Protein AF-A0A4U1GF73-F1 (afdb_monomer_lite)

Foldseek 3Di:
DVVVVVVVVVVVVVVVVVVPPPPCPPVPPCPVPPDLVVQQQEPVSLVVLLVVLVPCLQVLPPLLDLPSLRNCLCQFLFFHFLDCDCLGPSNCNFVVNDDAPSDCPLVCLVVVLVVSLLSLLSSLVRNVVHPDDPLVSLASNLLSLLSNLSSLVVQCLFFFFAFDPDSDNDDPPDDDFTFGAFNVVSLVVSLVSLVVSLVSFAQADDDPCHQGAGSLNSLLVNLVSLLLLLFPFAAQHDDPDPVLSRRRHDNHHDLCSLVSSLVSLVVSVVVVQADQFFDWDDPDDPDPTSFQVRLLCQFQDADDRWFNHWAWDDFACSSVQCWPWVQLVHPVSDGFTFVSLLQLWDFLLQARLVVQDDDPVRPQGADLQCRPGRTQLLSLSFKQAFQRWAAGAVVLGTGTDHQADPDDTAHADASVVSRHHPQRITTNRSHDSNHGNVDGTGTTGIQGPGTSLVSLLSNLLSCLSVVNLQVSQVSVLSVLSNSNRDHDPVRRSNDDNDDGSVSSNVVSLSSCCSSCSSSSCRVSSCLSNVVQVVQAQDFGWHWHWHDDPNGIGTDIDGRDRTRDDPQSSHDWDRPVSCVVRVSYDTNPPD

Sequence (590 aa):
MAKRLFLTGLLIVIIAAVSCTKNNFLDTKTNASINSQVTFADSANTMDYLAGLYVDLAYNFQVENPHNLYDYSKLADEGEGRYPALGNFDKVFTAGTFADGYFNHMADQWALFYKLIRYSNIFLENVDKSPLSAPKKIRLKAEARFIRTLHYFHLLRAFGGIPIVGDKVFLSTDKGTLTRNTYEECVNYIVAELDAIAPDLPLDYVGLDYGRITRGACLGLKSRMLLYAASPLYNGAEASNPELQKLLGYPTADPNRWEKARLAAKAVMDMGIYSLYTDNTVKWSGSTSGLGYGFYKVFLTRKNPEFILAKVIAPGKQIERGIIPKSRGGANFYCYPSQELVDMFPTINGKPITEDLKSGSNPTGFDAGNPYVNRDPRLSATVIYNGGLYFINTTKALAPVNTYVGAPQDGIVAISSNTATITGYYIRKMADDNAAITGGNNVDRSIPLIRYAEILLNYAEATNEMGNATEAVNTLKQLRSRAGITAGPDGMYGLPATPSKEEARALIQNERAIELAFEQHRIWDIRRWKIGALLDGKFLHGMQISKTGNNYTYMKINVRTRYFKDLYYYFPIPKDEVTLNSALLQNPGY

InterPro domains:
  IPR011990 Tetratricopeptide-like helical domain superfamily [SSF48452] (19-590)
  IPR012944 RagB/SusD domain [PF07980] (327-590)
  IPR033985 SusD-like, N-terminal [PF14322] (25-227)

Organism: NCBI:txid2530454

pLDDT: mean 89.42, std 13.66, range [33.41, 98.94]

Secondary structure (DSSP, 8-state):
-HHHHHHHHHHHHHHHHHTT--TTSSS--------HHHHHHSHHHHHHHHHHHHTTTTTT--TT-TT----SGGGTTSEEES---TTSHHHHHHTT---TTS-THHHHHHHHHHHHHHHHHHHHHHGGGSSS-HHHHHHHHHHHHHHHHHHHHHHHHHHSS----TT----TT---PPPPPPHHHHHHHHHHHHHHHTTTS-S---GGGTTS--HHHHHHHHHHHHHHHHSTTTBT---SSHHHHHHHSBSS--THHHHHHHHHHHHHHTT---------S-SSTT-S--TTHHHHHGGG-SS-TTEEEEEEEEEE-HHHHHHS-GGGT----SEEEPHHHHHHS-BTTS--TTTSB--SS-TTSB-TTSTTSSB-HHHHHHEE-TT-EEEETTTTEEEE---STT-TTT----TTT-SS-SSS-EE-TT--TT-BTTBS--EEEEEEEEEHHHHHHHHHHHHHHTT-HHHHHHHHHHHHHHTTPPP-TTSSTT--SS--HHHHHHHHHHHHHHHTTTTT-HHHHHHHTT-GGGTTTEEEEEEEEEEETTEEEEEEEEEEEE---GGGGSPPPPHHHHHH-TTSPPPTT-

Structure (mmCIF, N/CA/C/O backbone):
data_AF-A0A4U1GF73-F1
#
_entry.id   AF-A0A4U1GF73-F1
#
loop_
_atom_site.group_PDB
_atom_site.id
_atom_site.type_symbol
_atom_site.label_atom_id
_atom_site.label_alt_id
_atom_site.label_comp_id
_atom_site.label_asym_id
_atom_site.label_entity_id
_atom_site.label_seq_id
_atom_site.pdbx_PDB_ins_code
_atom_site.Cartn_x
_atom_site.Cartn_y
_atom_site.Cartn_z
_atom_site.occupancy
_atom_site.B_iso_or_equiv
_atom_site.auth_seq_id
_atom_site.auth_comp_id
_atom_site.auth_asym_id
_atom_site.auth_atom_id
_atom_site.pdbx_PDB_model_num
ATOM 1 N N . MET A 1 1 ? -77.976 34.946 -25.004 1.00 51.16 1 MET A N 1
ATOM 2 C CA . MET A 1 1 ? -76.684 34.226 -24.876 1.00 51.16 1 MET A CA 1
ATOM 3 C C . MET A 1 1 ? -75.737 34.839 -23.842 1.00 51.16 1 MET A C 1
ATOM 5 O O . MET A 1 1 ? -75.191 34.084 -23.050 1.00 51.16 1 MET A O 1
ATOM 9 N N . ALA A 1 2 ? -75.596 36.170 -23.763 1.00 47.75 2 ALA A N 1
ATOM 10 C CA . ALA A 1 2 ? -74.634 36.835 -22.869 1.00 47.75 2 ALA A CA 1
ATOM 11 C C . ALA A 1 2 ? -74.798 36.536 -21.356 1.00 47.75 2 ALA A C 1
ATOM 13 O O . ALA A 1 2 ? -73.807 36.292 -20.679 1.00 47.75 2 ALA A O 1
ATOM 14 N N . LYS A 1 3 ? -76.030 36.445 -20.822 1.00 44.25 3 LYS A N 1
ATOM 15 C CA . LYS A 1 3 ? -76.258 36.106 -19.396 1.00 44.25 3 LYS A CA 1
ATOM 16 C C . LYS A 1 3 ? -75.872 34.665 -19.022 1.00 44.25 3 LYS A C 1
ATOM 18 O O . LYS A 1 3 ? -75.455 34.434 -17.894 1.00 44.25 3 LYS A O 1
ATOM 23 N N . ARG A 1 4 ? -75.969 33.703 -19.953 1.00 46.12 4 ARG A N 1
ATOM 24 C CA . ARG A 1 4 ? -75.528 32.316 -19.701 1.00 46.12 4 ARG A CA 1
ATOM 25 C C . ARG A 1 4 ? -74.003 32.205 -19.753 1.00 46.12 4 ARG A C 1
ATOM 27 O O . ARG A 1 4 ? -73.433 31.570 -18.878 1.00 46.12 4 ARG A O 1
ATOM 34 N N . LEU A 1 5 ? -73.337 32.900 -20.678 1.00 48.75 5 LEU A N 1
ATOM 35 C CA . LEU A 1 5 ? -71.868 32.967 -20.727 1.00 48.75 5 LEU A CA 1
ATOM 36 C C . LEU A 1 5 ? -71.261 33.628 -19.479 1.00 48.75 5 LEU A C 1
ATOM 38 O O . LEU A 1 5 ? -70.257 33.138 -18.974 1.00 48.75 5 LEU A O 1
ATOM 42 N N . PHE A 1 6 ? -71.908 34.657 -18.922 1.00 51.00 6 PHE A N 1
ATOM 43 C CA . PHE A 1 6 ? -71.435 35.312 -17.697 1.00 51.00 6 PHE A CA 1
ATOM 44 C C . PHE A 1 6 ? -71.564 34.412 -16.456 1.00 51.00 6 PHE A C 1
ATOM 46 O O . PHE A 1 6 ? -70.631 34.331 -15.665 1.00 51.00 6 PHE A O 1
ATOM 53 N N . LEU A 1 7 ? -72.670 33.664 -16.316 1.00 50.59 7 LEU A N 1
ATOM 54 C CA . LEU A 1 7 ? -72.817 32.684 -15.229 1.00 50.59 7 LEU A CA 1
ATOM 55 C C . LEU A 1 7 ? -71.872 31.484 -15.381 1.00 50.59 7 LEU A C 1
ATOM 57 O O . LEU A 1 7 ? -71.367 30.989 -14.380 1.00 50.59 7 LEU A O 1
ATOM 61 N N . THR A 1 8 ? -71.595 31.040 -16.612 1.00 54.53 8 THR A N 1
ATOM 62 C CA . THR A 1 8 ? -70.648 29.932 -16.845 1.00 54.53 8 THR A CA 1
ATOM 63 C C . THR A 1 8 ? -69.204 30.379 -16.579 1.00 54.53 8 THR A C 1
ATOM 65 O O . THR A 1 8 ? -68.434 29.632 -15.985 1.00 54.53 8 THR A O 1
ATOM 68 N N . GLY A 1 9 ? -68.852 31.624 -16.928 1.00 52.91 9 GLY A N 1
ATOM 69 C CA . GLY A 1 9 ? -67.552 32.220 -16.606 1.00 52.91 9 GLY A CA 1
ATOM 70 C C . GLY A 1 9 ? -67.345 32.443 -15.105 1.00 52.91 9 GLY A C 1
ATOM 71 O O . GLY A 1 9 ? -66.276 32.134 -14.586 1.00 52.91 9 GLY A O 1
ATOM 72 N N . LEU A 1 10 ? -68.378 32.892 -14.381 1.00 53.62 10 LEU A N 1
ATOM 73 C CA . LEU A 1 10 ? -68.306 33.079 -12.927 1.00 53.62 10 LEU A CA 1
ATOM 74 C C . LEU A 1 10 ? -68.186 31.736 -12.181 1.00 53.62 10 LEU A C 1
ATOM 76 O O . LEU A 1 10 ? -67.447 31.642 -11.205 1.00 53.62 10 LEU A O 1
ATOM 80 N N . LEU A 1 11 ? -68.848 30.679 -12.671 1.00 54.28 11 LEU A N 1
ATOM 81 C CA . LEU A 1 11 ? -68.745 29.333 -12.096 1.00 54.28 11 LEU A CA 1
ATOM 82 C C . LEU A 1 11 ? -67.348 28.720 -12.309 1.00 54.28 11 LEU A C 1
ATOM 84 O O . LEU A 1 11 ? -66.828 28.066 -11.410 1.00 54.28 11 LEU A O 1
ATOM 88 N N . ILE A 1 12 ? -66.705 28.979 -13.454 1.00 56.41 12 ILE A N 1
ATOM 89 C CA . ILE A 1 12 ? -65.335 28.514 -13.740 1.00 56.41 12 ILE A CA 1
ATOM 90 C C . ILE A 1 12 ? -64.301 29.253 -12.872 1.00 56.41 12 ILE A C 1
ATOM 92 O O . ILE A 1 12 ? -63.366 28.626 -12.378 1.00 56.41 12 ILE A O 1
ATOM 96 N N . VAL A 1 13 ? -64.491 30.551 -12.606 1.00 55.31 13 VAL A N 1
ATOM 97 C CA . VAL A 1 13 ? -63.606 31.324 -11.711 1.00 55.31 13 VAL A CA 1
ATOM 98 C C . VAL A 1 13 ? -63.778 30.907 -10.243 1.00 55.31 13 VAL A C 1
ATOM 100 O O . VAL A 1 13 ? -62.793 30.830 -9.512 1.00 55.31 13 VAL A O 1
ATOM 103 N N . ILE A 1 14 ? -64.992 30.544 -9.813 1.00 55.12 14 ILE A N 1
ATOM 104 C CA . ILE A 1 14 ? -65.232 30.017 -8.459 1.00 55.12 14 ILE A CA 1
ATOM 105 C C . ILE A 1 14 ? -64.658 28.596 -8.305 1.00 55.12 14 ILE A C 1
ATOM 107 O O . ILE A 1 14 ? -64.056 28.297 -7.277 1.00 55.12 14 ILE A O 1
ATOM 111 N N . ILE A 1 15 ? -64.736 27.735 -9.328 1.00 52.75 15 ILE A N 1
ATOM 112 C CA . ILE A 1 15 ? -64.100 26.402 -9.298 1.00 52.75 15 ILE A CA 1
ATOM 113 C C . ILE A 1 15 ? -62.562 26.517 -9.300 1.00 52.75 15 ILE A C 1
ATOM 115 O O . ILE A 1 15 ? -61.893 25.752 -8.602 1.00 52.75 15 ILE A O 1
ATOM 119 N N . ALA A 1 16 ? -61.991 27.513 -9.988 1.00 50.06 16 ALA A N 1
ATOM 120 C CA . ALA A 1 16 ? -60.555 27.800 -9.930 1.00 50.06 16 ALA A CA 1
ATOM 121 C C . ALA A 1 16 ? -60.105 28.334 -8.553 1.00 50.06 16 ALA A C 1
ATOM 123 O O . ALA A 1 16 ? -59.013 27.998 -8.100 1.00 50.06 16 ALA A O 1
ATOM 124 N N . ALA A 1 17 ? -60.953 29.092 -7.848 1.00 45.09 17 ALA A N 1
ATOM 125 C CA . ALA A 1 17 ? -60.659 29.587 -6.500 1.00 45.09 17 ALA A CA 1
ATOM 126 C C . ALA A 1 17 ? -60.785 28.505 -5.403 1.00 45.09 17 ALA A C 1
ATOM 128 O O . ALA A 1 17 ? -60.080 28.569 -4.398 1.00 45.09 17 ALA A O 1
ATOM 129 N N . VAL A 1 18 ? -61.623 27.477 -5.597 1.00 46.59 18 VAL A N 1
ATOM 130 C CA . VAL A 1 18 ? -61.785 26.357 -4.641 1.00 46.59 18 VAL A CA 1
ATOM 131 C C . VAL A 1 18 ? -60.758 25.232 -4.872 1.00 46.59 18 VAL A C 1
ATOM 133 O O . VAL A 1 18 ? -60.496 24.438 -3.972 1.00 46.59 18 VAL A O 1
ATOM 136 N N . SER A 1 19 ? -60.073 25.195 -6.022 1.00 39.56 19 SER A N 1
ATOM 137 C CA . SER A 1 19 ? -58.926 24.291 -6.228 1.00 39.56 19 SER A CA 1
ATOM 138 C C . SER A 1 19 ? -57.662 24.713 -5.455 1.00 39.56 19 SER A C 1
ATOM 140 O O . SER A 1 19 ? -56.694 23.951 -5.414 1.00 39.56 19 SER A O 1
ATOM 142 N N . CYS A 1 20 ? -57.673 25.886 -4.816 1.00 37.31 20 CYS A N 1
ATOM 143 C CA . CYS A 1 20 ? -56.558 26.428 -4.036 1.00 37.31 20 CYS A CA 1
ATOM 144 C C . CYS A 1 20 ? -56.803 26.417 -2.516 1.00 37.31 20 CYS A C 1
ATOM 146 O O . CYS A 1 20 ? -56.163 27.172 -1.794 1.00 37.31 20 CYS A O 1
ATOM 148 N N . THR A 1 21 ? -57.689 25.552 -2.004 1.00 39.25 21 THR A N 1
ATOM 149 C CA . THR A 1 21 ? -57.837 25.317 -0.549 1.00 39.25 21 THR A CA 1
ATOM 150 C C . THR A 1 21 ? -57.368 23.934 -0.092 1.00 39.25 21 THR A C 1
ATOM 152 O O . THR A 1 21 ? -57.569 23.556 1.063 1.00 39.25 21 THR A O 1
ATOM 155 N N . LYS A 1 22 ? -56.629 23.191 -0.931 1.00 35.59 22 LYS A N 1
ATOM 156 C CA . LYS A 1 22 ? -55.743 22.139 -0.410 1.00 35.59 22 LYS A CA 1
ATOM 157 C C . LYS A 1 22 ? -54.510 22.795 0.209 1.00 35.59 22 LYS A C 1
ATOM 159 O O . LYS A 1 22 ? -53.462 22.876 -0.425 1.00 35.59 22 LYS A O 1
ATOM 164 N N . ASN A 1 23 ? -54.644 23.192 1.472 1.00 40.81 23 ASN A N 1
ATOM 165 C CA . ASN A 1 23 ? -53.576 23.705 2.336 1.00 40.81 23 ASN A CA 1
ATOM 166 C C . ASN A 1 23 ? -52.363 22.764 2.520 1.00 40.81 23 ASN A C 1
ATOM 168 O O . ASN A 1 23 ? -51.472 23.119 3.269 1.00 40.81 23 ASN A O 1
ATOM 172 N N . ASN A 1 24 ? -52.270 21.624 1.819 1.00 38.50 24 ASN A N 1
ATOM 173 C CA . ASN A 1 24 ? -51.165 20.666 1.953 1.00 38.50 24 ASN A CA 1
ATOM 174 C C . ASN A 1 24 ? -50.577 20.215 0.592 1.00 38.50 24 ASN A C 1
ATOM 176 O O . ASN A 1 24 ? -50.013 19.128 0.494 1.00 38.50 24 ASN A O 1
ATOM 180 N N . PHE A 1 25 ? -50.749 20.979 -0.501 1.00 45.69 25 PHE A N 1
ATOM 181 C CA . PHE A 1 25 ? -50.122 20.646 -1.802 1.00 45.69 25 PHE A CA 1
ATOM 182 C C . PHE A 1 25 ? -48.694 21.206 -1.941 1.00 45.69 25 PHE A C 1
ATOM 184 O O . PHE A 1 25 ? -47.879 20.649 -2.672 1.00 45.69 25 PHE A O 1
ATOM 191 N N . LEU A 1 26 ? -48.403 22.290 -1.212 1.00 35.69 26 LEU A N 1
ATOM 192 C CA . LEU A 1 26 ? -47.069 22.879 -1.037 1.00 35.69 26 LEU A CA 1
ATOM 193 C C . LEU A 1 26 ? -46.532 22.718 0.385 1.00 35.69 26 LEU A C 1
ATOM 195 O O . LEU A 1 26 ? -45.436 23.198 0.676 1.00 35.69 26 LEU A O 1
ATOM 199 N N . ASP A 1 27 ? -47.248 21.986 1.242 1.00 34.66 27 ASP A N 1
ATOM 200 C CA . ASP A 1 27 ? -46.522 21.247 2.255 1.00 34.66 27 ASP A CA 1
ATOM 201 C C . ASP A 1 27 ? -45.577 20.369 1.455 1.00 34.66 27 ASP A C 1
ATOM 203 O O . ASP A 1 27 ? -46.000 19.495 0.686 1.00 34.66 27 ASP A O 1
ATOM 207 N N . THR A 1 28 ? -44.277 20.611 1.615 1.00 33.41 28 THR A N 1
ATOM 208 C CA . THR A 1 28 ? -43.357 19.504 1.470 1.00 33.41 28 THR A CA 1
ATOM 209 C C . THR A 1 28 ? -44.052 18.374 2.215 1.00 33.41 28 THR A C 1
ATOM 211 O O . THR A 1 28 ? -44.379 18.508 3.397 1.00 33.41 28 THR A O 1
ATOM 214 N N . LYS A 1 29 ? -44.353 17.258 1.531 1.00 34.22 29 LYS A N 1
ATOM 215 C CA . LYS A 1 29 ? -44.304 16.001 2.262 1.00 34.22 29 LYS A CA 1
ATOM 216 C C . LYS A 1 29 ? -42.959 16.130 2.935 1.00 34.22 29 LYS A C 1
ATOM 218 O O . LYS A 1 29 ? -41.940 16.149 2.243 1.00 34.22 29 LYS A O 1
ATOM 223 N N . THR A 1 30 ? -42.966 16.424 4.229 1.00 36.53 30 THR A N 1
ATOM 224 C CA . THR A 1 30 ? -41.813 16.238 5.066 1.00 36.53 30 THR A CA 1
ATOM 225 C C . THR A 1 30 ? -41.499 14.800 4.731 1.00 36.53 30 THR A C 1
ATOM 227 O O . THR A 1 30 ? -42.257 13.900 5.088 1.00 36.53 30 THR A O 1
ATOM 230 N N . ASN A 1 31 ? -40.517 14.592 3.841 1.00 37.97 31 ASN A N 1
ATOM 231 C CA . ASN A 1 31 ? -39.857 13.313 3.692 1.00 37.97 31 ASN A CA 1
ATOM 232 C C . ASN A 1 31 ? -39.603 12.986 5.140 1.00 37.97 31 ASN A C 1
ATOM 234 O O . ASN A 1 31 ? -38.851 13.762 5.734 1.00 37.97 31 ASN A O 1
ATOM 238 N N . ALA A 1 32 ? -40.384 12.061 5.722 1.00 40.53 32 ALA A N 1
ATOM 239 C CA . ALA A 1 32 ? -40.425 11.858 7.162 1.00 40.53 32 ALA A CA 1
ATOM 240 C C . ALA A 1 32 ? -38.970 11.878 7.582 1.00 40.53 32 ALA A C 1
ATOM 242 O O . ALA A 1 32 ? -38.207 11.082 7.030 1.00 40.53 32 ALA A O 1
ATOM 243 N N . SER A 1 33 ? -38.576 12.938 8.301 1.00 46.22 33 SER A N 1
ATOM 244 C CA . SER A 1 33 ? -37.188 13.405 8.305 1.00 46.22 33 SER A CA 1
ATOM 245 C C . SER A 1 33 ? -36.329 12.186 8.552 1.00 46.22 33 SER A C 1
ATOM 247 O O . SER A 1 33 ? -36.552 11.530 9.566 1.00 46.22 33 SER A O 1
ATOM 249 N N . ILE A 1 34 ? -35.487 11.797 7.579 1.00 56.31 34 ILE A N 1
ATOM 250 C CA . ILE A 1 34 ? -34.721 10.550 7.675 1.00 56.31 34 ILE A CA 1
ATOM 251 C C . ILE A 1 34 ? -33.899 10.685 8.952 1.00 56.31 34 ILE A C 1
ATOM 253 O O . ILE A 1 34 ? -32.926 11.432 9.022 1.00 56.31 34 ILE A O 1
ATOM 257 N N . ASN A 1 35 ? -34.382 10.036 9.997 1.00 75.44 35 ASN A N 1
ATOM 258 C CA . ASN A 1 35 ? -33.872 10.075 11.348 1.00 75.44 35 ASN A CA 1
ATOM 259 C C . ASN A 1 35 ? -33.688 8.622 11.776 1.00 75.44 35 ASN A C 1
ATOM 261 O O . ASN A 1 35 ? -34.195 7.704 11.127 1.00 75.44 35 ASN A O 1
ATOM 265 N N . SER A 1 36 ? -32.944 8.389 12.854 1.00 80.06 36 SER A N 1
ATOM 266 C CA . SER A 1 36 ? -32.635 7.024 13.284 1.00 80.06 36 SER A CA 1
ATOM 267 C C . SER A 1 36 ? -33.896 6.170 13.477 1.00 80.06 36 SER A C 1
ATOM 269 O O . SER A 1 36 ? -33.903 5.009 13.083 1.00 80.06 36 SER A O 1
ATOM 271 N N . GLN A 1 37 ? -34.996 6.730 13.986 1.00 80.50 37 GLN A N 1
ATOM 272 C CA . GLN A 1 37 ? -36.234 5.968 14.168 1.00 80.50 37 GLN A CA 1
ATOM 273 C C . GLN A 1 37 ? -36.805 5.465 12.837 1.00 80.50 37 GLN A C 1
ATOM 275 O O . GLN A 1 37 ? -37.120 4.284 12.728 1.00 80.50 37 GLN A O 1
ATOM 280 N N . VAL A 1 38 ? -36.892 6.322 11.816 1.00 85.12 38 VAL A N 1
ATOM 281 C CA . VAL A 1 38 ? -37.423 5.942 10.494 1.00 85.12 38 VAL A CA 1
ATOM 282 C C . VAL A 1 38 ? -36.472 4.990 9.764 1.00 85.12 38 VAL A C 1
ATOM 284 O O . VAL A 1 38 ? -36.916 3.992 9.202 1.00 85.12 38 VAL A O 1
ATOM 287 N N . THR A 1 39 ? -35.163 5.259 9.798 1.00 88.25 39 THR A N 1
ATOM 288 C CA . THR A 1 39 ? -34.156 4.429 9.117 1.00 88.25 39 THR A CA 1
ATOM 289 C C . THR A 1 39 ? -34.110 3.020 9.694 1.00 88.25 39 THR A C 1
ATOM 291 O O . THR A 1 39 ? -34.136 2.047 8.946 1.00 88.25 39 THR A O 1
ATOM 294 N N . PHE A 1 40 ? -34.049 2.898 11.022 1.00 92.88 40 PHE A N 1
ATOM 295 C CA . PHE A 1 40 ? -33.870 1.603 11.672 1.00 92.88 40 PHE A CA 1
ATOM 296 C C . PHE A 1 40 ? -35.178 0.836 11.861 1.00 92.88 40 PHE A C 1
ATOM 298 O O . PHE A 1 40 ? -35.115 -0.354 12.129 1.00 92.88 40 PHE A O 1
ATOM 305 N N . ALA A 1 41 ? -36.351 1.448 11.670 1.00 92.94 41 ALA A N 1
ATOM 306 C CA . ALA A 1 41 ? -37.622 0.720 11.628 1.00 92.94 41 ALA A CA 1
ATOM 307 C C . ALA A 1 41 ? -37.802 -0.125 10.350 1.00 92.94 41 ALA A C 1
ATOM 309 O O . ALA A 1 41 ? -38.629 -1.035 10.342 1.00 92.94 41 ALA A O 1
ATOM 310 N N . ASP A 1 42 ? -37.028 0.138 9.291 1.00 93.81 42 ASP A N 1
ATOM 311 C CA . ASP A 1 42 ? -37.090 -0.592 8.023 1.00 93.81 42 ASP A CA 1
ATOM 312 C C . ASP A 1 42 ? -35.823 -1.428 7.768 1.00 93.81 42 ASP A C 1
ATOM 314 O O . ASP A 1 42 ? -34.688 -0.995 7.990 1.00 93.81 42 ASP A O 1
ATOM 318 N N . SER A 1 43 ? -36.016 -2.661 7.291 1.00 93.56 43 SER A N 1
ATOM 319 C CA . SER A 1 43 ? -34.909 -3.601 7.079 1.00 93.56 43 SER A CA 1
ATOM 320 C C . SER A 1 43 ? -33.989 -3.206 5.921 1.00 93.56 43 SER A C 1
ATOM 322 O O . SER A 1 43 ? -32.785 -3.440 6.019 1.00 93.56 43 SER A O 1
ATOM 324 N N . ALA A 1 44 ? -34.522 -2.609 4.851 1.00 93.19 44 ALA A N 1
ATOM 325 C CA . ALA A 1 44 ? -33.744 -2.190 3.691 1.00 93.19 44 ALA A CA 1
ATOM 326 C C . ALA A 1 44 ? -32.945 -0.927 4.021 1.00 93.19 44 ALA A C 1
ATOM 328 O O . ALA A 1 44 ? -31.728 -0.927 3.868 1.00 93.19 44 ALA A O 1
ATOM 329 N N . ASN A 1 45 ? -33.586 0.078 4.621 1.00 93.25 45 ASN A N 1
ATOM 330 C CA . ASN A 1 45 ? -32.922 1.306 5.063 1.00 93.25 45 ASN A CA 1
ATOM 331 C C . ASN A 1 45 ? -31.806 1.029 6.085 1.00 93.25 45 ASN A C 1
ATOM 333 O O . ASN A 1 45 ? -30.752 1.663 6.045 1.00 93.25 45 ASN A O 1
ATOM 337 N N . THR A 1 46 ? -31.998 0.052 6.981 1.00 94.62 46 THR A N 1
ATOM 338 C CA . THR A 1 46 ? -30.943 -0.400 7.907 1.00 94.62 46 THR A CA 1
ATOM 339 C C . THR A 1 46 ? -29.740 -0.974 7.149 1.00 94.62 46 THR A C 1
ATOM 341 O O . THR A 1 46 ? -28.592 -0.667 7.475 1.00 94.62 46 THR A O 1
ATOM 344 N N . MET A 1 47 ? -29.984 -1.809 6.134 1.00 94.00 47 MET A N 1
ATOM 345 C CA . MET A 1 47 ? -28.921 -2.385 5.302 1.00 94.00 47 MET A CA 1
ATOM 346 C C . MET A 1 47 ? -28.208 -1.319 4.463 1.00 94.00 47 MET A C 1
ATOM 348 O O . MET A 1 47 ? -26.983 -1.372 4.352 1.00 94.00 47 MET A O 1
ATOM 352 N N . ASP A 1 48 ? -28.946 -0.345 3.932 1.00 92.12 48 ASP A N 1
ATOM 353 C CA . ASP A 1 48 ? -28.408 0.775 3.157 1.00 92.12 48 ASP A CA 1
ATOM 354 C C . ASP A 1 48 ? -27.554 1.703 4.024 1.00 92.12 48 ASP A C 1
ATOM 356 O O . ASP A 1 48 ? -26.486 2.140 3.593 1.00 92.12 48 ASP A O 1
ATOM 360 N N . TYR A 1 49 ? -27.955 1.940 5.279 1.00 94.38 49 TYR A N 1
ATOM 361 C CA . TYR A 1 49 ? -27.127 2.672 6.237 1.00 94.38 49 TYR A CA 1
ATOM 362 C C . TYR A 1 49 ? -25.771 1.986 6.421 1.00 94.38 49 TYR A C 1
ATOM 364 O O . TYR A 1 49 ? -24.730 2.636 6.313 1.00 94.38 49 TYR A O 1
ATOM 372 N N . LEU A 1 50 ? -25.769 0.668 6.668 1.00 94.38 50 LEU A N 1
ATOM 373 C CA . LEU A 1 50 ? -24.522 -0.085 6.787 1.00 94.38 50 LEU A CA 1
ATOM 374 C C . LEU A 1 50 ? -23.718 -0.018 5.485 1.00 94.38 50 LEU A C 1
ATOM 376 O O . LEU A 1 50 ? -22.520 0.224 5.544 1.00 94.38 50 LEU A O 1
ATOM 380 N N . ALA A 1 51 ? -24.349 -0.186 4.319 1.00 92.12 51 ALA A N 1
ATOM 381 C CA . ALA A 1 51 ? -23.670 -0.080 3.026 1.00 92.12 51 ALA A CA 1
ATOM 382 C C . ALA A 1 51 ? -23.000 1.294 2.828 1.00 92.12 51 ALA A C 1
ATOM 384 O O . ALA A 1 51 ? -21.901 1.363 2.281 1.00 92.12 51 ALA A O 1
ATOM 385 N N . GLY A 1 52 ? -23.596 2.371 3.349 1.00 91.00 52 GLY A N 1
ATOM 386 C CA . GLY A 1 52 ? -22.979 3.698 3.395 1.00 91.00 52 GLY A CA 1
ATOM 387 C C . GLY A 1 52 ? -21.654 3.736 4.167 1.00 91.00 52 GLY A C 1
ATOM 388 O O . GLY A 1 52 ? -20.730 4.429 3.749 1.00 91.00 52 GLY A O 1
ATOM 389 N N . LEU A 1 53 ? -21.513 2.941 5.235 1.00 91.75 53 LEU A N 1
ATOM 390 C CA . LEU A 1 53 ? -20.258 2.825 5.994 1.00 91.75 53 LEU A CA 1
ATOM 391 C C . LEU A 1 53 ? -19.143 2.122 5.200 1.00 91.75 53 LEU A C 1
ATOM 393 O O . LEU A 1 53 ? -17.965 2.350 5.463 1.00 91.75 53 LEU A O 1
ATOM 397 N N . TYR A 1 54 ? -19.488 1.293 4.210 1.00 90.94 54 TYR A N 1
ATOM 398 C CA . TYR A 1 54 ? -18.506 0.582 3.382 1.00 90.94 54 TYR A CA 1
ATOM 399 C C . TYR A 1 54 ? -17.818 1.474 2.335 1.00 90.94 54 TYR A C 1
ATOM 401 O O . TYR A 1 54 ? -16.746 1.116 1.841 1.00 90.94 54 TYR A O 1
ATOM 409 N N . VAL A 1 55 ? -18.414 2.615 1.971 1.00 83.81 55 VAL A N 1
ATOM 410 C CA . VAL A 1 55 ? -17.963 3.445 0.836 1.00 83.81 55 VAL A CA 1
ATOM 411 C C . VAL A 1 55 ? -16.526 3.951 1.025 1.00 83.81 55 VAL A C 1
ATOM 413 O O . VAL A 1 55 ? -15.720 3.888 0.089 1.00 83.81 55 VAL A O 1
ATOM 416 N N . ASP A 1 56 ? -16.190 4.366 2.248 1.00 79.25 56 ASP A N 1
ATOM 417 C CA . ASP A 1 56 ? -14.915 5.007 2.597 1.00 79.25 56 ASP A CA 1
ATOM 418 C C . ASP A 1 56 ? -13.890 4.055 3.242 1.00 79.25 56 ASP A C 1
ATOM 420 O O . ASP A 1 56 ? -12.877 4.491 3.792 1.00 79.25 56 ASP A O 1
ATOM 424 N N . LEU A 1 57 ? -14.083 2.734 3.117 1.00 80.69 57 LEU A N 1
ATOM 425 C CA . LEU A 1 57 ? -13.110 1.730 3.576 1.00 80.69 57 LEU A CA 1
ATOM 426 C C . LEU A 1 57 ? -11.721 1.903 2.939 1.00 80.69 57 LEU A C 1
ATOM 428 O O . LEU A 1 57 ? -10.703 1.634 3.571 1.00 80.69 57 LEU A O 1
ATOM 432 N N . ALA A 1 58 ? -11.676 2.343 1.680 1.00 65.12 58 ALA A N 1
ATOM 433 C CA . ALA A 1 58 ? -10.453 2.496 0.894 1.00 65.12 58 ALA A CA 1
ATOM 434 C C . ALA A 1 58 ? -10.058 3.972 0.712 1.00 65.12 58 ALA A C 1
ATOM 436 O O . ALA A 1 58 ? -9.625 4.358 -0.368 1.00 65.12 58 ALA A O 1
ATOM 437 N N . TYR A 1 59 ? -10.246 4.812 1.735 1.00 65.44 59 TYR A N 1
ATOM 438 C CA . TYR A 1 59 ? -10.134 6.274 1.631 1.00 65.44 59 TYR A CA 1
ATOM 439 C C . TYR A 1 59 ? -8.853 6.795 0.934 1.00 65.44 59 TYR A C 1
ATOM 441 O O . TYR A 1 59 ? -8.936 7.718 0.131 1.00 65.44 59 TYR A O 1
ATOM 449 N N . ASN A 1 60 ? -7.688 6.166 1.140 1.00 64.31 60 ASN A N 1
ATOM 450 C CA . ASN A 1 60 ? -6.428 6.591 0.494 1.00 64.31 60 ASN A CA 1
ATOM 451 C C . ASN A 1 60 ? -6.192 5.968 -0.892 1.00 64.31 60 ASN A C 1
ATOM 453 O O . ASN A 1 60 ? -5.228 6.300 -1.573 1.00 64.31 60 ASN A O 1
ATOM 457 N N . PHE A 1 61 ? -7.064 5.055 -1.315 1.00 66.19 61 PHE A N 1
ATOM 458 C CA . PHE A 1 61 ? -7.012 4.373 -2.602 1.00 66.19 61 PHE A CA 1
ATOM 459 C C . PHE A 1 61 ? -8.168 4.869 -3.484 1.00 66.19 61 PHE A C 1
ATOM 461 O O . PHE A 1 61 ? -9.109 4.134 -3.775 1.00 66.19 61 PHE A O 1
ATOM 468 N N . GLN A 1 62 ? -8.118 6.146 -3.881 1.00 66.56 62 GLN A N 1
ATOM 469 C CA . GLN A 1 62 ? -9.065 6.742 -4.837 1.00 66.56 62 GLN A CA 1
ATOM 470 C C . GLN A 1 62 ? -8.332 7.153 -6.119 1.00 66.56 62 GLN A C 1
ATOM 472 O O . GLN A 1 62 ? -8.180 8.339 -6.421 1.00 66.56 62 GLN A O 1
ATOM 477 N N . VAL A 1 63 ? -7.825 6.164 -6.855 1.00 64.31 63 VAL A N 1
ATOM 478 C CA . VAL A 1 63 ? -7.123 6.358 -8.140 1.00 64.31 63 VAL A CA 1
ATOM 479 C C . VAL A 1 63 ? -8.062 6.953 -9.203 1.00 64.31 63 VAL A C 1
ATOM 481 O O . VAL A 1 63 ? -7.619 7.536 -10.185 1.00 64.31 63 VAL A O 1
ATOM 484 N N . GLU A 1 64 ? -9.373 6.837 -8.997 1.00 60.19 64 GLU A N 1
ATOM 485 C CA . GLU A 1 64 ? -10.439 7.393 -9.826 1.00 60.19 64 GLU A CA 1
ATOM 486 C C . GLU A 1 64 ? -10.634 8.909 -9.685 1.00 60.19 64 GLU A C 1
ATOM 488 O O . GLU A 1 64 ? -11.247 9.528 -10.558 1.00 60.19 64 GLU A O 1
ATOM 493 N N . ASN A 1 65 ? -10.148 9.513 -8.598 1.00 65.12 65 ASN A N 1
ATOM 494 C CA . ASN A 1 65 ? -10.463 10.894 -8.260 1.00 65.12 65 ASN A CA 1
ATOM 495 C C . ASN A 1 65 ? -9.298 11.829 -8.648 1.00 65.12 65 ASN A C 1
ATOM 497 O O . ASN A 1 65 ? -8.250 11.802 -8.002 1.00 65.12 65 ASN A O 1
ATOM 501 N N . PRO A 1 66 ? -9.464 12.702 -9.663 1.00 54.53 66 PRO A N 1
ATOM 502 C CA . PRO A 1 66 ? -8.420 13.635 -10.097 1.00 54.53 66 PRO A CA 1
ATOM 503 C C . PRO A 1 66 ? -8.062 14.699 -9.057 1.00 54.53 66 PRO A C 1
ATOM 505 O O . PRO A 1 66 ? -7.024 15.345 -9.188 1.00 54.53 66 PRO A O 1
ATOM 508 N N . HIS A 1 67 ? -8.902 14.864 -8.033 1.00 54.75 67 HIS A N 1
ATOM 509 C CA . HIS A 1 67 ? -8.685 15.753 -6.896 1.00 54.75 67 HIS A CA 1
ATOM 510 C C . HIS A 1 67 ? -8.247 15.001 -5.637 1.00 54.75 67 HIS A C 1
ATOM 512 O O . HIS A 1 67 ? -8.090 15.624 -4.589 1.00 54.75 67 HIS A O 1
ATOM 518 N N . ASN A 1 68 ? -8.028 13.683 -5.716 1.00 60.69 68 ASN A N 1
ATOM 519 C CA . ASN A 1 68 ? -7.417 12.944 -4.622 1.00 60.69 68 ASN A CA 1
ATOM 520 C C . ASN A 1 68 ? -5.920 13.284 -4.552 1.00 60.69 68 ASN A C 1
ATOM 522 O O . ASN A 1 68 ? -5.058 12.613 -5.126 1.00 60.69 68 ASN A O 1
ATOM 526 N N . LEU A 1 69 ? -5.629 14.374 -3.843 1.00 52.50 69 LEU A N 1
ATOM 527 C CA . LEU A 1 69 ? -4.287 14.850 -3.507 1.00 52.50 69 LEU A CA 1
ATOM 528 C C . LEU A 1 69 ? -3.652 14.045 -2.356 1.00 52.50 69 LEU A C 1
ATOM 530 O O . LEU A 1 69 ? -2.586 14.412 -1.870 1.00 52.50 69 LEU A O 1
ATOM 534 N N . TYR A 1 70 ? -4.303 12.964 -1.919 1.00 62.25 70 TYR A N 1
ATOM 535 C CA . TYR A 1 70 ? -4.044 12.271 -0.655 1.00 62.25 70 TYR A CA 1
ATOM 536 C C . TYR A 1 70 ? -3.493 10.851 -0.839 1.00 62.25 70 TYR A C 1
ATOM 538 O O . TYR A 1 70 ? -3.536 10.019 0.065 1.00 62.25 70 TYR A O 1
ATOM 546 N N . ASP A 1 71 ? -2.982 10.572 -2.036 1.00 71.44 71 ASP A N 1
ATOM 547 C CA . ASP A 1 71 ? -2.255 9.350 -2.349 1.00 71.44 71 ASP A CA 1
ATOM 548 C C . ASP A 1 71 ? -0.877 9.335 -1.676 1.00 71.44 71 ASP A C 1
ATOM 550 O O . ASP A 1 71 ? -0.076 10.262 -1.834 1.00 71.44 71 ASP A O 1
ATOM 554 N N . TYR A 1 72 ? -0.578 8.241 -0.981 1.00 82.12 72 TYR A N 1
ATOM 555 C CA . TYR A 1 72 ? 0.659 8.119 -0.227 1.00 82.12 72 TYR A CA 1
ATOM 556 C C . TYR A 1 72 ? 1.841 7.574 -1.016 1.00 82.12 72 TYR A C 1
ATOM 558 O O . TYR A 1 72 ? 2.983 7.759 -0.586 1.00 82.12 72 TYR A O 1
ATOM 566 N N . SER A 1 73 ? 1.611 6.962 -2.177 1.00 83.25 73 SER A N 1
ATOM 567 C CA . SER A 1 73 ? 2.702 6.470 -3.021 1.00 83.25 73 SER A CA 1
ATOM 568 C C . SER A 1 73 ? 3.602 7.602 -3.524 1.00 83.25 73 SER A C 1
ATOM 570 O O . SER A 1 73 ? 4.813 7.426 -3.643 1.00 83.25 73 SER A O 1
ATOM 572 N N . LYS A 1 74 ? 3.045 8.803 -3.731 1.00 86.44 74 LYS A N 1
ATOM 573 C CA . LYS A 1 74 ? 3.796 10.017 -4.113 1.00 86.44 74 LYS A CA 1
ATOM 574 C C . LYS A 1 74 ? 4.645 10.630 -2.996 1.00 86.44 74 LYS A C 1
ATOM 576 O O . LYS A 1 74 ? 5.493 11.477 -3.295 1.00 86.44 74 LYS A O 1
ATOM 581 N N . LEU A 1 75 ? 4.402 10.253 -1.736 1.00 88.50 75 LEU A N 1
ATOM 582 C CA . LEU A 1 75 ? 5.171 10.741 -0.583 1.00 88.50 75 LEU A CA 1
ATOM 583 C C . LEU A 1 75 ? 6.454 9.944 -0.343 1.00 88.50 75 LEU A C 1
ATOM 585 O O . LEU A 1 75 ? 7.325 10.398 0.395 1.00 88.50 75 LEU A O 1
ATOM 589 N N . ALA A 1 76 ? 6.538 8.750 -0.924 1.00 91.75 76 ALA A N 1
ATOM 590 C CA . ALA A 1 76 ? 7.649 7.834 -0.751 1.00 91.75 76 ALA A CA 1
ATOM 591 C C . ALA A 1 76 ? 8.578 7.834 -1.980 1.00 91.75 76 ALA A C 1
ATOM 593 O O . ALA A 1 76 ? 8.539 8.714 -2.844 1.00 91.75 76 ALA A O 1
ATOM 594 N N . ASP A 1 77 ? 9.416 6.809 -2.053 1.00 94.50 77 ASP A N 1
ATOM 595 C CA . ASP A 1 77 ? 10.303 6.493 -3.165 1.00 94.50 77 ASP A CA 1
ATOM 596 C C . ASP A 1 77 ? 9.614 5.703 -4.293 1.00 94.50 77 ASP A C 1
ATOM 598 O O . ASP A 1 77 ? 10.290 5.323 -5.239 1.00 94.50 77 ASP A O 1
ATOM 602 N N . GLU A 1 78 ? 8.291 5.480 -4.264 1.00 94.56 78 GLU A N 1
ATOM 603 C CA . GLU A 1 78 ? 7.576 4.734 -5.323 1.00 94.56 78 GLU A CA 1
ATOM 604 C C . GLU A 1 78 ? 7.367 5.552 -6.605 1.00 94.56 78 GLU A C 1
ATOM 606 O O . GLU A 1 78 ? 7.367 5.010 -7.713 1.00 94.56 78 GLU A O 1
ATOM 611 N N . GLY A 1 79 ? 7.159 6.863 -6.476 1.00 92.69 79 GLY A N 1
ATOM 612 C CA . GLY A 1 79 ? 6.866 7.709 -7.625 1.00 92.69 79 GLY A CA 1
ATOM 613 C C . GLY A 1 79 ? 6.698 9.184 -7.302 1.00 92.69 79 GLY A C 1
ATOM 614 O O . GLY A 1 79 ? 6.619 9.588 -6.147 1.00 92.69 79 GLY A O 1
ATOM 615 N N . GLU A 1 80 ? 6.629 9.996 -8.350 1.00 91.06 80 GLU A N 1
ATOM 616 C CA . GLU A 1 80 ? 6.481 11.448 -8.284 1.00 91.06 80 GLU A CA 1
ATOM 617 C C . GLU A 1 80 ? 5.097 11.880 -8.776 1.00 91.06 80 GLU A C 1
ATOM 619 O O . GLU A 1 80 ? 4.598 11.418 -9.805 1.00 91.06 80 GLU A O 1
ATOM 624 N N . GLY A 1 81 ? 4.464 12.795 -8.043 1.00 88.00 81 GLY A N 1
ATOM 625 C CA . GLY A 1 81 ? 3.166 13.344 -8.431 1.00 88.00 81 GLY A CA 1
ATOM 626 C C . GLY A 1 81 ? 3.247 14.255 -9.653 1.00 88.00 81 GLY A C 1
ATOM 627 O O . GLY A 1 81 ? 4.194 15.031 -9.792 1.00 88.00 81 GLY A O 1
ATOM 628 N N . ARG A 1 82 ? 2.221 14.202 -10.508 1.00 84.38 82 ARG A N 1
ATOM 629 C CA . ARG A 1 82 ? 2.162 14.960 -11.764 1.00 84.38 82 ARG A CA 1
ATOM 630 C C . ARG A 1 82 ? 2.202 16.483 -11.574 1.00 84.38 82 ARG A C 1
ATOM 632 O O . ARG A 1 82 ? 2.917 17.171 -12.297 1.00 84.38 82 ARG A O 1
ATOM 639 N N . TYR A 1 83 ? 1.417 17.012 -10.637 1.00 83.56 83 TYR A N 1
ATOM 640 C CA . TYR A 1 83 ? 1.198 18.454 -10.514 1.00 83.56 83 TYR A CA 1
ATOM 641 C C . TYR A 1 83 ? 2.314 19.137 -9.707 1.00 83.56 83 TYR A C 1
ATOM 643 O O . TYR A 1 83 ? 2.436 18.880 -8.512 1.00 83.56 83 TYR A O 1
ATOM 651 N N . PRO A 1 84 ? 3.104 20.051 -10.302 1.00 80.12 84 PRO A N 1
ATOM 652 C CA . PRO A 1 84 ? 4.319 20.575 -9.671 1.00 80.12 84 PRO A CA 1
ATOM 653 C C . PRO A 1 84 ? 4.074 21.681 -8.630 1.00 80.12 84 PRO A C 1
ATOM 655 O O . PRO A 1 84 ? 5.032 22.134 -8.006 1.00 80.12 84 PRO A O 1
ATOM 658 N N . ALA A 1 85 ? 2.831 22.143 -8.464 1.00 80.56 85 ALA A N 1
ATOM 659 C CA . ALA A 1 85 ? 2.503 23.277 -7.606 1.00 80.56 85 ALA A CA 1
ATOM 660 C C . ALA A 1 85 ? 2.708 22.958 -6.116 1.00 80.56 85 ALA A C 1
ATOM 662 O O . ALA A 1 85 ? 2.220 21.944 -5.620 1.00 80.56 85 ALA A O 1
ATOM 663 N N . LEU A 1 86 ? 3.334 23.885 -5.385 1.00 74.69 86 LEU A N 1
ATOM 664 C CA . LEU A 1 86 ? 3.498 23.824 -3.924 1.00 74.69 86 LEU A CA 1
ATOM 665 C C . LEU A 1 86 ? 2.173 23.996 -3.152 1.00 74.69 86 LEU A C 1
ATOM 667 O O . LEU A 1 86 ? 2.173 24.007 -1.932 1.00 74.69 86 LEU A O 1
ATOM 671 N N . GLY A 1 87 ? 1.039 24.124 -3.846 1.00 75.31 87 GLY A N 1
ATOM 672 C CA . GLY A 1 87 ? -0.297 24.018 -3.254 1.00 75.31 87 GLY A CA 1
ATOM 673 C C . GLY A 1 87 ? -0.793 22.574 -3.105 1.00 75.31 87 GLY A C 1
ATOM 674 O O . GLY A 1 87 ? -1.882 22.362 -2.589 1.00 75.31 87 GLY A O 1
ATOM 675 N N . ASN A 1 88 ? -0.039 21.579 -3.578 1.00 80.94 88 ASN A N 1
ATOM 676 C CA . ASN A 1 88 ? -0.405 20.173 -3.431 1.00 80.94 88 ASN A CA 1
ATOM 677 C C . ASN A 1 88 ? 0.298 19.563 -2.216 1.00 80.94 88 ASN A C 1
ATOM 679 O O . ASN A 1 88 ? 1.498 19.775 -2.014 1.00 80.94 88 ASN A O 1
ATOM 683 N N . PHE A 1 89 ? -0.441 18.768 -1.439 1.00 82.12 89 PHE A N 1
ATOM 684 C CA . PHE A 1 89 ? 0.058 18.140 -0.215 1.00 82.12 89 PHE A CA 1
ATOM 685 C C . PHE A 1 89 ? 1.336 17.321 -0.451 1.00 82.12 89 PHE A C 1
ATOM 687 O O . PHE A 1 89 ? 2.302 17.478 0.295 1.00 82.12 89 PHE A O 1
ATOM 694 N N . ASP A 1 90 ? 1.399 16.529 -1.528 1.00 84.75 90 ASP A N 1
ATOM 695 C CA . ASP A 1 90 ? 2.586 15.733 -1.858 1.00 84.75 90 ASP A CA 1
ATOM 696 C C . ASP A 1 90 ? 3.829 16.600 -2.083 1.00 84.75 90 ASP A C 1
ATOM 698 O O . ASP A 1 90 ? 4.926 16.250 -1.644 1.00 84.75 90 ASP A O 1
ATOM 702 N N . LYS A 1 91 ? 3.667 17.766 -2.717 1.00 86.75 91 LYS A N 1
ATOM 703 C CA . LYS A 1 91 ? 4.775 18.689 -2.989 1.00 86.75 91 LYS A CA 1
ATOM 704 C C . LYS A 1 91 ? 5.274 19.371 -1.732 1.00 86.75 91 LYS A C 1
ATOM 706 O O . LYS A 1 91 ? 6.480 19.488 -1.562 1.00 86.75 91 LYS A O 1
ATOM 711 N N . VAL A 1 92 ? 4.376 19.765 -0.841 1.00 86.88 92 VAL A N 1
ATOM 712 C CA . VAL A 1 92 ? 4.743 20.404 0.430 1.00 86.88 92 VAL A CA 1
ATOM 713 C C . VAL A 1 92 ? 5.415 19.418 1.373 1.00 86.88 92 VAL A C 1
ATOM 715 O O . VAL A 1 92 ? 6.447 19.738 1.964 1.00 86.88 92 VAL A O 1
ATOM 718 N N . PHE A 1 93 ? 4.864 18.208 1.473 1.00 87.69 93 PHE A N 1
ATOM 719 C CA . PHE A 1 93 ? 5.445 17.138 2.273 1.00 87.69 93 PHE A CA 1
ATOM 720 C C . PHE A 1 93 ? 6.861 16.824 1.794 1.00 87.69 93 PHE A C 1
ATOM 722 O O . PHE A 1 93 ? 7.816 16.859 2.563 1.00 87.69 93 PHE A O 1
ATOM 729 N N . THR A 1 94 ? 7.018 16.603 0.491 1.00 89.75 94 THR A N 1
ATOM 730 C CA . THR A 1 94 ? 8.285 16.113 -0.059 1.00 89.75 94 THR A CA 1
ATOM 731 C C . THR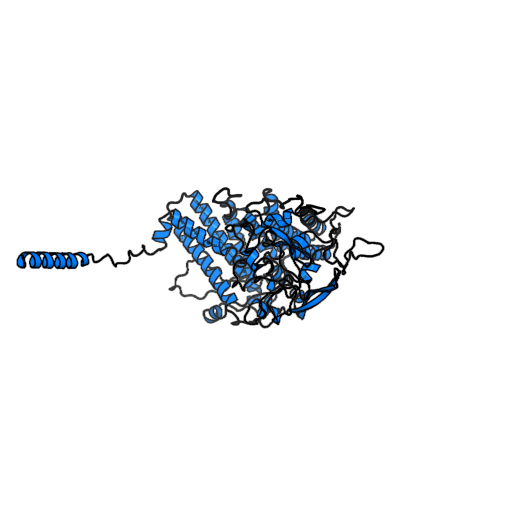 A 1 94 ? 9.329 17.210 -0.261 1.00 89.75 94 THR A C 1
ATOM 733 O O . THR A 1 94 ? 10.513 16.896 -0.327 1.00 89.75 94 THR A O 1
ATOM 736 N N . ALA A 1 95 ? 8.925 18.486 -0.288 1.00 89.69 95 ALA A N 1
ATOM 737 C CA . ALA A 1 95 ? 9.823 19.642 -0.221 1.00 89.69 95 ALA A CA 1
ATOM 738 C C . ALA A 1 95 ? 10.311 19.953 1.207 1.00 89.69 95 ALA A C 1
ATOM 740 O O . ALA A 1 95 ? 11.125 20.855 1.389 1.00 89.69 95 ALA A O 1
ATOM 741 N N . GLY A 1 96 ? 9.813 19.243 2.225 1.00 87.94 96 GLY A N 1
ATOM 742 C CA . GLY A 1 96 ? 10.210 19.474 3.612 1.00 87.94 96 GLY A CA 1
ATOM 743 C C . GLY A 1 96 ? 9.606 20.745 4.212 1.00 87.94 96 GLY A C 1
ATOM 744 O O . GLY A 1 96 ? 10.100 21.238 5.225 1.00 87.94 96 GLY A O 1
ATOM 745 N N . THR A 1 97 ? 8.557 21.306 3.613 1.00 86.62 97 THR A N 1
ATOM 746 C CA . THR A 1 97 ? 7.910 22.545 4.079 1.00 86.62 97 THR A CA 1
ATOM 747 C C . THR A 1 97 ? 6.560 22.288 4.748 1.00 86.62 97 THR A C 1
ATOM 749 O O . THR A 1 97 ? 5.834 23.234 5.036 1.00 86.62 97 THR A O 1
ATOM 752 N N . PHE A 1 98 ? 6.206 21.023 4.987 1.00 82.25 98 PHE A N 1
ATOM 753 C CA . PHE A 1 98 ? 5.000 20.652 5.725 1.00 82.25 98 PHE A CA 1
ATOM 754 C C . PHE A 1 98 ? 5.109 21.068 7.197 1.00 82.25 98 PHE A C 1
ATOM 756 O O . PHE A 1 98 ? 6.102 20.743 7.852 1.00 82.25 98 PHE A O 1
ATOM 763 N N . ALA A 1 99 ? 4.097 21.798 7.671 1.00 74.19 99 ALA A N 1
ATOM 764 C CA . ALA A 1 99 ? 3.976 22.387 9.004 1.00 74.19 99 ALA A CA 1
ATOM 765 C C . ALA A 1 99 ? 2.492 22.462 9.419 1.00 74.19 99 ALA A C 1
ATOM 767 O O . ALA A 1 99 ? 1.609 22.308 8.570 1.00 74.19 99 ALA A O 1
ATOM 768 N N . ASP A 1 100 ? 2.212 22.717 10.702 1.00 66.00 100 ASP A N 1
ATOM 769 C CA . ASP A 1 100 ? 0.838 22.785 11.215 1.00 66.00 100 ASP A CA 1
ATOM 770 C C . ASP A 1 100 ? 0.042 23.946 10.586 1.00 66.00 100 ASP A C 1
ATOM 772 O O . ASP A 1 100 ? 0.550 25.051 10.383 1.00 66.00 100 ASP A O 1
ATOM 776 N N . GLY A 1 101 ? -1.216 23.687 10.232 1.00 59.94 101 GLY A N 1
ATOM 777 C CA . GLY A 1 101 ? -2.109 24.639 9.562 1.00 59.94 101 GLY A CA 1
ATOM 778 C C . GLY A 1 101 ? -1.818 24.900 8.075 1.00 59.94 101 GLY A C 1
ATOM 779 O O . GLY A 1 101 ? -2.631 25.537 7.404 1.00 59.94 101 GLY A O 1
ATOM 780 N N . TYR A 1 102 ? -0.711 24.391 7.524 1.00 59.88 102 TYR A N 1
ATOM 781 C CA . TYR A 1 102 ? -0.505 24.323 6.077 1.00 59.88 102 TYR A CA 1
ATOM 782 C C . TYR A 1 102 ? -1.206 23.054 5.568 1.00 59.88 102 TYR A C 1
ATOM 784 O O . TYR A 1 102 ? -0.679 21.954 5.699 1.00 59.88 102 TYR A O 1
ATOM 792 N N . PHE A 1 103 ? -2.389 23.233 4.971 1.00 62.03 103 PHE A N 1
ATOM 793 C CA . PHE A 1 103 ? -3.285 22.221 4.380 1.00 62.03 103 PHE A CA 1
ATOM 794 C C . PHE A 1 103 ? -4.283 21.548 5.328 1.00 62.03 103 PHE A C 1
ATOM 796 O O . PHE A 1 103 ? -3.926 20.850 6.274 1.00 62.03 103 PHE A O 1
ATOM 803 N N . ASN A 1 104 ? -5.561 21.626 4.940 1.00 71.38 104 ASN A N 1
ATOM 804 C CA . ASN A 1 104 ? -6.679 20.943 5.595 1.00 71.38 104 ASN A CA 1
ATOM 805 C C . ASN A 1 104 ? -6.599 19.414 5.507 1.00 71.38 104 ASN A C 1
ATOM 807 O O . ASN A 1 104 ? -7.461 18.751 6.056 1.00 71.38 104 ASN A O 1
ATOM 811 N N . HIS A 1 105 ? -5.582 18.822 4.873 1.00 76.44 105 HIS A N 1
ATOM 812 C CA . HIS A 1 105 ? -5.549 17.379 4.654 1.00 76.44 105 HIS A CA 1
ATOM 813 C C . HIS A 1 105 ? -5.644 16.572 5.957 1.00 76.44 105 HIS A C 1
ATOM 815 O O . HIS A 1 105 ? -6.471 15.668 6.058 1.00 76.44 105 HIS A O 1
ATOM 821 N N . MET A 1 106 ? -4.838 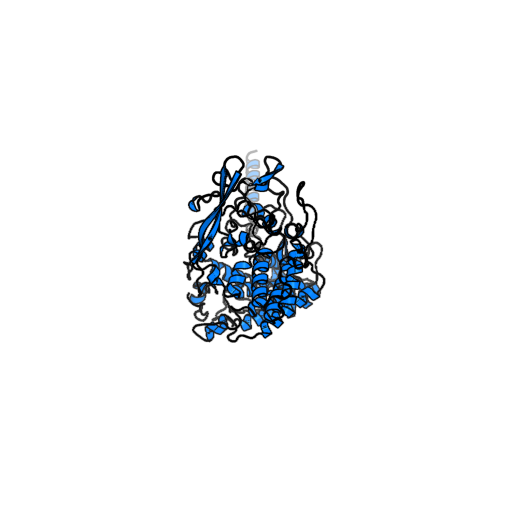16.911 6.968 1.00 83.31 106 MET A N 1
ATOM 822 C CA . MET A 1 106 ? -4.887 16.200 8.251 1.00 83.31 106 MET A CA 1
ATOM 823 C C . MET A 1 106 ? -6.210 16.428 8.978 1.00 83.31 106 MET A C 1
ATOM 825 O O . MET A 1 106 ? -6.739 15.494 9.578 1.00 83.31 106 MET A O 1
ATOM 829 N N . ALA A 1 107 ? -6.778 17.631 8.861 1.00 84.50 107 ALA A N 1
ATOM 830 C CA . ALA A 1 107 ? -8.104 17.948 9.380 1.00 84.50 107 ALA A CA 1
ATOM 831 C C . ALA A 1 107 ? -9.201 17.130 8.676 1.00 84.50 107 ALA A C 1
ATOM 833 O O . ALA A 1 107 ? -10.036 16.536 9.350 1.00 84.50 107 ALA A O 1
ATOM 834 N N . ASP A 1 108 ? -9.154 17.018 7.347 1.00 85.12 108 ASP A N 1
ATOM 835 C CA . ASP A 1 108 ? -10.094 16.246 6.533 1.00 85.12 108 ASP A CA 1
ATOM 836 C C . ASP A 1 108 ? -10.042 14.759 6.904 1.00 85.12 108 ASP A C 1
ATOM 838 O O . ASP A 1 108 ? -11.084 14.127 7.079 1.00 85.12 108 ASP A O 1
ATOM 842 N N . GLN A 1 109 ? -8.836 14.199 7.072 1.00 85.75 109 GLN A N 1
ATOM 843 C CA . GLN A 1 109 ? -8.652 12.808 7.497 1.00 85.75 109 GLN A CA 1
ATOM 844 C C . GLN A 1 109 ? -9.187 12.561 8.901 1.00 85.75 109 GLN A C 1
ATOM 846 O O . GLN A 1 109 ? -9.950 11.619 9.121 1.00 85.75 109 GLN A O 1
ATOM 851 N N . TRP A 1 110 ? -8.792 13.411 9.848 1.00 90.44 110 TRP A N 1
ATOM 852 C CA . TRP A 1 110 ? -9.240 13.331 11.230 1.00 90.44 110 TRP A CA 1
ATOM 853 C C . TRP A 1 110 ? -10.767 13.400 11.313 1.00 90.44 110 TRP A C 1
ATOM 855 O O . TRP A 1 110 ? -11.409 12.482 11.830 1.00 90.44 110 TRP A O 1
ATOM 865 N N . ALA A 1 111 ? -11.357 14.438 10.717 1.00 90.62 111 ALA A N 1
ATOM 866 C CA . ALA A 1 111 ? -12.795 14.662 10.703 1.00 90.62 111 ALA A CA 1
ATOM 867 C C . ALA A 1 111 ? -13.548 13.517 10.018 1.00 90.62 111 ALA A C 1
ATOM 869 O O . ALA A 1 111 ? -14.569 13.062 10.538 1.00 90.62 111 ALA A O 1
ATOM 870 N N . LEU A 1 112 ? -13.053 13.011 8.883 1.00 89.50 112 LEU A N 1
ATOM 871 C CA . LEU A 1 112 ? -13.688 11.897 8.185 1.00 89.50 112 LEU A CA 1
ATOM 872 C C . LEU A 1 112 ? -13.705 10.631 9.043 1.00 89.50 112 LEU A C 1
ATOM 874 O O . LEU A 1 112 ? -14.756 10.006 9.186 1.00 89.50 112 LEU A O 1
ATOM 878 N N . PHE A 1 113 ? -12.569 10.244 9.624 1.00 92.25 113 PHE A N 1
ATOM 879 C CA . PHE A 1 113 ? -12.503 9.008 10.397 1.00 92.25 113 PHE A CA 1
ATOM 880 C C . PHE A 1 113 ? -13.344 9.091 11.673 1.00 92.25 113 PHE A C 1
ATOM 882 O O . PHE A 1 113 ? -14.094 8.154 11.947 1.00 92.25 113 PHE A O 1
ATOM 889 N N . TYR A 1 114 ? -13.346 10.219 12.394 1.00 93.94 114 TYR A N 1
ATOM 890 C CA . TYR A 1 114 ? -14.253 10.395 13.537 1.00 93.94 114 TYR A CA 1
ATOM 891 C C . TYR A 1 114 ? -15.728 10.468 13.134 1.00 93.94 114 TYR A C 1
ATOM 893 O O . TYR A 1 114 ? -16.585 9.934 13.843 1.00 93.94 114 TYR A O 1
ATOM 901 N N . LYS A 1 115 ? -16.049 11.046 11.971 1.00 92.56 115 LYS A N 1
ATOM 902 C CA . LYS A 1 115 ? -17.406 11.014 11.407 1.00 92.56 115 LYS A CA 1
ATOM 903 C C . LYS A 1 115 ? -17.867 9.576 11.149 1.00 92.56 115 LYS A C 1
ATOM 905 O O . LYS A 1 115 ? -18.979 9.225 11.540 1.00 92.56 115 LYS A O 1
ATOM 910 N N . LEU A 1 116 ? -17.023 8.737 10.547 1.00 92.81 116 LEU A N 1
ATOM 911 C CA . LEU A 1 116 ? -17.342 7.332 10.261 1.00 92.81 116 LEU A CA 1
ATOM 912 C C . LEU A 1 116 ? -17.401 6.471 11.533 1.00 92.81 116 LEU A C 1
ATOM 914 O O . LEU A 1 116 ? -18.278 5.612 11.651 1.00 92.81 116 LEU A O 1
ATOM 918 N N . ILE A 1 117 ? -16.549 6.744 12.527 1.00 96.00 117 ILE A N 1
ATOM 919 C CA . ILE A 1 117 ? -16.646 6.152 13.873 1.00 96.00 117 ILE A CA 1
ATOM 920 C C . ILE A 1 117 ? -18.001 6.496 14.501 1.00 96.00 117 ILE A C 1
ATOM 922 O O . ILE A 1 117 ? -18.723 5.606 14.951 1.00 96.00 117 ILE A O 1
ATOM 926 N N . ARG A 1 118 ? -18.406 7.771 14.464 1.00 94.88 118 ARG A N 1
ATOM 927 C CA . ARG A 1 118 ? -19.704 8.213 14.986 1.00 94.88 118 ARG A CA 1
ATOM 928 C C . ARG A 1 118 ? -20.876 7.560 14.253 1.00 94.88 118 ARG A C 1
ATOM 930 O O . ARG A 1 118 ? -21.839 7.158 14.899 1.00 94.88 118 ARG A O 1
ATOM 937 N N . TYR A 1 119 ? -20.823 7.450 12.927 1.00 94.50 119 TYR A N 1
ATOM 938 C CA . TYR A 1 119 ? -21.877 6.777 12.159 1.00 94.50 119 TYR A CA 1
ATOM 939 C C . TYR A 1 119 ? -21.954 5.280 12.476 1.00 94.50 119 TYR A C 1
ATOM 941 O O . TYR A 1 119 ? -23.049 4.737 12.607 1.00 94.50 119 TYR A O 1
ATOM 949 N N . SER A 1 120 ? -20.813 4.633 12.709 1.00 96.75 120 SER A N 1
ATOM 950 C CA . SER A 1 120 ? -20.781 3.257 13.212 1.00 96.75 120 SER A CA 1
ATOM 951 C C . SER A 1 120 ? -21.468 3.155 14.580 1.00 96.75 120 SER A C 1
ATOM 953 O O . SER A 1 120 ? -22.304 2.279 14.775 1.00 96.75 120 SER A O 1
ATOM 955 N N . ASN A 1 121 ? -21.214 4.091 15.500 1.00 96.88 121 ASN A N 1
ATOM 956 C CA . ASN A 1 121 ? -21.867 4.112 16.816 1.00 96.88 121 ASN A CA 1
ATOM 957 C C . ASN A 1 121 ? -23.388 4.319 16.715 1.00 96.88 121 ASN A C 1
ATOM 959 O O . ASN A 1 121 ? -24.142 3.624 17.391 1.00 96.88 121 ASN A O 1
ATOM 963 N N . ILE A 1 122 ? -23.853 5.205 15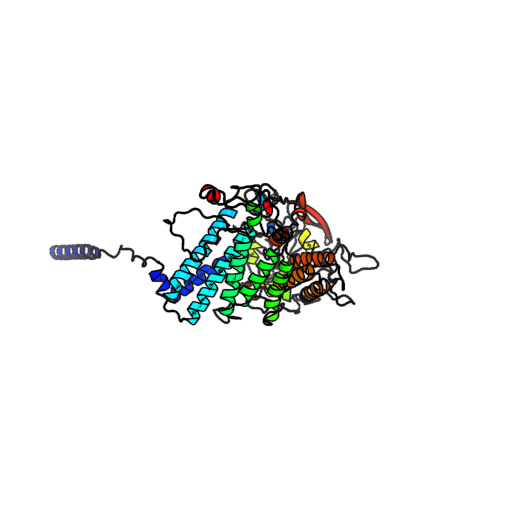.826 1.00 95.75 122 ILE A N 1
ATOM 964 C CA . ILE A 1 122 ? -25.292 5.394 15.561 1.00 95.75 122 ILE A CA 1
ATOM 965 C C . ILE A 1 122 ? -25.928 4.098 15.054 1.00 95.75 122 ILE A C 1
ATOM 967 O O . ILE A 1 122 ? -27.029 3.749 15.480 1.00 95.75 122 ILE A O 1
ATOM 971 N N . PHE A 1 123 ? -25.248 3.374 14.162 1.00 96.62 123 PHE A N 1
ATOM 972 C CA . PHE A 1 123 ? -25.722 2.072 13.706 1.00 96.62 123 PHE A CA 1
ATOM 973 C C . PHE A 1 123 ? -25.837 1.080 14.867 1.00 96.62 123 PHE A C 1
ATOM 975 O O . PHE A 1 123 ? -26.887 0.463 15.041 1.00 96.62 123 PHE A O 1
ATOM 982 N N . LEU A 1 124 ? -24.791 0.960 15.688 1.00 97.12 124 LEU A N 1
ATOM 983 C CA . LEU A 1 124 ? -24.744 0.026 16.816 1.00 97.12 124 LEU A CA 1
ATOM 984 C C . LEU A 1 124 ? -25.823 0.314 17.869 1.00 97.12 124 LEU A C 1
ATOM 986 O O . LEU A 1 124 ? -26.445 -0.620 18.365 1.00 97.12 124 LEU A O 1
ATOM 990 N N . GLU A 1 125 ? -26.105 1.587 18.152 1.00 96.38 125 GLU A N 1
ATOM 991 C CA . GLU A 1 125 ? -27.153 2.006 19.092 1.00 96.38 125 GLU A CA 1
ATOM 992 C C . GLU A 1 125 ? -28.574 1.640 18.612 1.00 96.38 125 GLU A C 1
ATOM 994 O O . GLU A 1 125 ? -29.498 1.478 19.415 1.00 96.38 125 GLU A O 1
ATOM 999 N N . ASN A 1 126 ? -28.786 1.525 17.296 1.00 96.19 126 ASN A N 1
ATOM 1000 C CA . ASN A 1 126 ? -30.131 1.450 16.725 1.00 96.19 126 ASN A CA 1
ATOM 1001 C C . ASN A 1 126 ? -30.449 0.146 15.981 1.00 96.19 126 ASN A C 1
ATOM 1003 O O . ASN A 1 126 ? -31.625 -0.197 15.867 1.00 96.19 126 ASN A O 1
ATOM 1007 N N . VAL A 1 127 ? -29.457 -0.621 15.524 1.00 96.31 127 VAL A N 1
ATOM 1008 C CA . VAL A 1 127 ? -29.673 -1.847 14.731 1.00 96.31 127 VAL A CA 1
ATOM 1009 C C . VAL A 1 127 ? -30.523 -2.895 15.454 1.00 96.31 127 VAL A C 1
ATOM 1011 O O . VAL A 1 127 ? -31.293 -3.609 14.808 1.00 96.31 127 VAL A O 1
ATOM 1014 N N . ASP A 1 128 ? -30.473 -2.962 16.786 1.00 96.31 128 ASP A N 1
ATOM 1015 C CA . ASP A 1 128 ? -31.292 -3.907 17.554 1.00 96.31 128 ASP A CA 1
ATOM 1016 C C . ASP A 1 128 ? -32.797 -3.582 17.494 1.00 96.31 128 ASP A C 1
ATOM 1018 O O . ASP A 1 128 ? -33.617 -4.493 17.634 1.00 96.31 128 ASP A O 1
ATOM 1022 N N . LYS A 1 129 ? -33.164 -2.336 17.163 1.00 94.75 129 LYS A N 1
ATOM 1023 C CA . LYS A 1 129 ? -34.552 -1.880 16.956 1.00 94.75 129 LYS A CA 1
ATOM 1024 C C . LYS A 1 129 ? -35.115 -2.281 15.587 1.00 94.75 129 LYS A C 1
ATOM 1026 O O . LYS A 1 129 ? -36.318 -2.176 15.372 1.00 94.75 129 LYS A O 1
ATOM 1031 N N . SER A 1 130 ? -34.266 -2.752 14.672 1.00 95.38 130 SER A N 1
ATOM 1032 C CA . SER A 1 130 ? -34.680 -3.104 13.312 1.00 95.38 130 SER A CA 1
ATOM 1033 C C . SER A 1 130 ? -35.462 -4.413 13.216 1.00 95.38 130 SER A C 1
ATOM 1035 O O . SER A 1 130 ? -35.267 -5.310 14.043 1.00 95.38 130 SER A O 1
ATOM 1037 N N . PRO A 1 131 ? -36.299 -4.598 12.179 1.00 96.31 131 PRO A N 1
ATOM 1038 C CA . PRO A 1 131 ? -37.028 -5.847 11.940 1.00 96.31 131 PRO A CA 1
ATOM 1039 C C . PRO A 1 131 ? -36.148 -6.954 11.317 1.00 96.31 131 PRO A C 1
ATOM 1041 O O . PRO A 1 131 ? -36.630 -7.818 10.590 1.00 96.31 131 PRO A O 1
ATOM 1044 N N . LEU A 1 132 ? -34.834 -6.941 11.570 1.00 96.25 132 LEU A N 1
ATOM 1045 C CA . LEU A 1 132 ? -33.894 -7.967 11.113 1.00 96.25 132 LEU A CA 1
ATOM 1046 C C . LEU A 1 132 ? -33.842 -9.159 12.084 1.00 96.25 132 LEU A C 1
ATOM 1048 O O . LEU A 1 132 ? -33.975 -9.006 13.299 1.00 96.25 132 LEU A O 1
ATOM 1052 N N . SER A 1 133 ? -33.567 -10.356 11.560 1.00 97.44 133 SER A N 1
ATOM 1053 C CA . SER A 1 133 ? -33.349 -11.557 12.383 1.00 97.44 133 SER A CA 1
ATOM 1054 C C . SER A 1 133 ? -32.158 -11.385 13.338 1.00 97.44 133 SER A C 1
ATOM 1056 O O . SER A 1 133 ? -31.165 -10.758 12.956 1.00 97.44 133 SER A O 1
ATOM 1058 N N . ALA A 1 134 ? -32.194 -12.020 14.512 1.00 97.31 134 ALA A N 1
ATOM 1059 C CA . ALA A 1 134 ? -31.105 -11.948 15.491 1.00 97.31 134 ALA A CA 1
ATOM 1060 C C . ALA A 1 134 ? -29.714 -12.334 14.929 1.00 97.31 134 ALA A C 1
ATOM 1062 O O . ALA A 1 134 ? -28.783 -11.553 15.128 1.00 97.31 134 ALA A O 1
ATOM 1063 N N . PRO A 1 135 ? -29.544 -13.423 14.144 1.00 96.12 135 PRO A N 1
ATOM 1064 C CA . PRO A 1 135 ? -28.240 -13.755 13.553 1.00 96.12 135 PRO A CA 1
ATOM 1065 C C . PRO A 1 135 ? -27.717 -12.668 12.608 1.00 96.12 135 PRO A C 1
ATOM 1067 O O . PRO A 1 135 ? -26.534 -12.336 12.612 1.00 96.12 135 PRO A O 1
ATOM 1070 N N . LYS A 1 136 ? -28.615 -12.056 11.825 1.00 95.69 136 LYS A N 1
ATOM 1071 C CA . LYS A 1 136 ? -28.262 -10.948 10.933 1.00 95.69 136 LYS A CA 1
ATOM 1072 C C . LYS A 1 136 ? -27.844 -9.715 11.736 1.00 95.69 136 LYS A C 1
ATOM 1074 O O . LYS A 1 136 ? -26.828 -9.122 11.412 1.00 95.69 136 LYS A O 1
ATOM 1079 N N . LYS A 1 137 ? -28.547 -9.367 12.819 1.00 98.00 137 LYS A N 1
ATOM 1080 C CA . LYS A 1 137 ? -28.147 -8.261 13.710 1.00 98.00 137 LYS A CA 1
ATOM 1081 C C . LYS A 1 137 ? -26.757 -8.474 14.313 1.00 98.00 137 LYS A C 1
ATOM 1083 O O . LYS A 1 137 ? -25.964 -7.541 14.304 1.00 98.00 137 LYS A O 1
ATOM 1088 N N . ILE A 1 138 ? -26.446 -9.686 14.784 1.00 98.12 138 ILE A N 1
ATOM 1089 C CA . ILE A 1 138 ? -25.115 -10.041 15.313 1.00 98.12 138 ILE A CA 1
ATOM 1090 C C . ILE A 1 138 ? -24.036 -9.786 14.254 1.00 98.12 138 ILE A C 1
ATOM 1092 O O . ILE A 1 138 ? -23.114 -9.004 14.486 1.00 98.12 138 ILE A O 1
ATOM 1096 N N . ARG A 1 139 ? -24.219 -10.345 13.053 1.00 97.50 139 ARG A N 1
ATOM 1097 C CA . ARG A 1 139 ? -23.281 -10.172 11.938 1.00 97.50 139 ARG A CA 1
ATOM 1098 C C . ARG A 1 139 ? -23.095 -8.702 11.548 1.00 97.50 139 ARG A C 1
ATOM 1100 O O . ARG A 1 139 ? -21.968 -8.238 11.436 1.00 97.50 139 ARG A O 1
ATOM 1107 N N . LEU A 1 140 ? -24.183 -7.948 11.378 1.00 97.50 140 LEU A N 1
ATOM 1108 C CA . LEU A 1 140 ? -24.108 -6.542 10.960 1.00 97.50 140 LEU A CA 1
ATOM 1109 C C . LEU A 1 140 ? -23.470 -5.650 12.037 1.00 97.50 140 LEU A C 1
ATOM 1111 O O . LEU A 1 140 ? -22.770 -4.697 11.699 1.00 97.50 140 LEU A O 1
ATOM 1115 N N . LYS A 1 141 ? -23.673 -5.957 13.327 1.00 98.25 141 LYS A N 1
ATOM 1116 C CA . LYS A 1 141 ? -22.955 -5.291 14.426 1.00 98.25 141 LYS A CA 1
ATOM 1117 C C . LYS A 1 141 ? -21.455 -5.562 14.350 1.00 98.25 141 LYS A C 1
ATOM 1119 O O . LYS A 1 141 ? -20.670 -4.629 14.501 1.00 98.25 141 LYS A O 1
ATOM 1124 N N . ALA A 1 142 ? -21.059 -6.803 14.075 1.00 98.62 142 ALA A N 1
ATOM 1125 C CA . ALA A 1 142 ? -19.660 -7.161 13.868 1.00 98.62 142 ALA A CA 1
ATOM 1126 C C . ALA A 1 142 ? -19.055 -6.440 12.646 1.00 98.62 142 ALA A C 1
ATOM 1128 O O . ALA A 1 142 ? -17.967 -5.877 12.750 1.00 98.62 142 ALA A O 1
ATOM 1129 N N . GLU A 1 143 ? -19.786 -6.365 11.527 1.00 98.31 143 GLU A N 1
ATOM 1130 C CA . GLU A 1 143 ? -19.396 -5.590 10.338 1.00 98.31 143 GLU A CA 1
ATOM 1131 C C . GLU A 1 143 ? -19.172 -4.103 10.700 1.00 98.31 143 GLU A C 1
ATOM 1133 O O . GLU A 1 143 ? -18.096 -3.565 10.448 1.00 98.31 143 GLU A O 1
ATOM 1138 N N . ALA A 1 144 ? -20.127 -3.445 11.370 1.00 98.00 144 ALA A N 1
ATOM 1139 C CA . ALA A 1 144 ? -20.006 -2.036 11.767 1.00 98.00 144 ALA A CA 1
ATOM 1140 C C . ALA A 1 144 ? -18.860 -1.776 12.767 1.00 98.00 144 ALA A C 1
ATOM 1142 O O . ALA A 1 144 ? -18.133 -0.788 12.637 1.00 98.00 144 ALA A O 1
ATOM 1143 N N . ARG A 1 145 ? -18.652 -2.673 13.742 1.00 98.38 145 ARG A N 1
ATOM 1144 C CA . ARG A 1 145 ? -17.523 -2.590 14.685 1.00 98.38 145 ARG A CA 1
ATOM 1145 C C . ARG A 1 145 ? -16.181 -2.738 13.979 1.00 98.38 145 ARG A C 1
ATOM 1147 O O . ARG A 1 145 ? -15.265 -1.986 14.293 1.00 98.38 145 ARG A O 1
ATOM 1154 N N . PHE A 1 146 ? -16.057 -3.624 12.989 1.00 98.38 146 PHE A N 1
ATOM 1155 C CA . PHE A 1 146 ? -14.831 -3.712 12.193 1.00 98.38 146 PHE A CA 1
ATOM 1156 C C . PHE A 1 146 ? -14.544 -2.403 11.450 1.00 98.38 146 PHE A C 1
ATOM 1158 O O . PHE A 1 146 ? -13.404 -1.946 11.464 1.00 98.38 146 PHE A O 1
ATOM 1165 N N . ILE A 1 147 ? -15.555 -1.781 10.829 1.00 96.69 147 ILE A N 1
ATOM 1166 C CA . ILE A 1 147 ? -15.390 -0.503 10.111 1.00 96.69 147 ILE A CA 1
ATOM 1167 C C . ILE A 1 147 ? -14.881 0.581 11.066 1.00 96.69 147 ILE A C 1
ATOM 1169 O O . ILE A 1 147 ? -13.879 1.242 10.785 1.00 96.69 147 ILE A O 1
ATOM 1173 N N . ARG A 1 148 ? -15.508 0.704 12.243 1.00 97.31 148 ARG A N 1
ATOM 1174 C CA . ARG A 1 148 ? -15.048 1.593 13.317 1.00 97.31 148 ARG A CA 1
ATOM 1175 C C . ARG A 1 148 ? -13.583 1.336 13.678 1.00 97.31 148 ARG A C 1
ATOM 1177 O O . ARG A 1 148 ? -12.782 2.268 13.732 1.00 97.31 148 ARG A O 1
ATOM 1184 N N . THR A 1 149 ? -13.222 0.073 13.882 1.00 97.62 149 THR A N 1
ATOM 1185 C CA . THR A 1 149 ? -11.863 -0.345 14.242 1.00 97.62 149 THR A CA 1
ATOM 1186 C C . THR A 1 149 ? -10.840 -0.066 13.139 1.00 97.62 149 THR A C 1
ATOM 1188 O O . THR A 1 149 ? -9.726 0.368 13.432 1.00 97.62 149 THR A O 1
ATOM 1191 N N . LEU A 1 150 ? -11.208 -0.228 11.866 1.00 96.38 150 LEU A N 1
ATOM 1192 C CA . LEU A 1 150 ? -10.356 0.134 10.732 1.00 96.38 150 LEU A CA 1
ATOM 1193 C C . LEU A 1 150 ? -10.054 1.640 10.707 1.00 96.38 150 LEU A C 1
ATOM 1195 O O . LEU A 1 150 ? -8.919 2.038 10.439 1.00 96.38 150 LEU A O 1
ATOM 1199 N N . HIS A 1 151 ? -11.037 2.484 11.019 1.00 95.50 151 HIS A N 1
ATOM 1200 C CA . HIS A 1 151 ? -10.834 3.931 11.086 1.00 95.50 151 HIS A CA 1
ATOM 1201 C C . HIS A 1 151 ? -9.970 4.348 12.278 1.00 95.50 151 HIS A C 1
ATOM 1203 O O . HIS A 1 151 ? -9.092 5.196 12.114 1.00 95.50 151 HIS A O 1
ATOM 1209 N N . TYR A 1 152 ? -10.114 3.692 13.433 1.00 97.75 152 TYR A N 1
ATOM 1210 C CA . TYR A 1 152 ? -9.162 3.858 14.533 1.00 97.75 152 TYR A CA 1
ATOM 1211 C C . TYR A 1 152 ? -7.742 3.440 14.139 1.00 97.75 152 TYR A C 1
ATOM 1213 O O . TYR A 1 152 ? -6.799 4.167 14.434 1.00 97.75 152 TYR A O 1
ATOM 1221 N N . PHE A 1 153 ? -7.571 2.330 13.413 1.00 97.19 153 PHE A N 1
ATOM 1222 C CA . PHE A 1 153 ? -6.264 1.935 12.877 1.00 97.19 153 PHE A CA 1
ATOM 1223 C C . PHE A 1 153 ? -5.671 3.012 11.952 1.00 97.19 153 PHE A C 1
ATOM 1225 O O . PHE A 1 153 ? -4.481 3.322 12.047 1.00 97.19 153 PHE A O 1
ATOM 1232 N N . HIS A 1 154 ? -6.478 3.603 11.066 1.00 94.38 154 HIS A N 1
ATOM 1233 C CA . HIS A 1 154 ? -6.027 4.671 10.171 1.00 94.38 154 HIS A CA 1
ATOM 1234 C C . HIS A 1 154 ? -5.608 5.942 10.908 1.00 94.38 154 HIS A C 1
ATOM 1236 O O . HIS A 1 154 ? -4.572 6.512 10.564 1.00 94.38 154 HIS A O 1
ATOM 1242 N N . LEU A 1 155 ? -6.364 6.347 11.929 1.00 95.38 155 LEU A N 1
ATOM 1243 C CA . LEU A 1 155 ? -5.991 7.448 12.811 1.00 95.38 155 LEU A CA 1
ATOM 1244 C C . LEU A 1 155 ? -4.695 7.131 13.574 1.00 95.38 155 LEU A C 1
ATOM 1246 O O . LEU A 1 155 ? -3.750 7.914 13.535 1.00 95.38 155 LEU A O 1
ATOM 1250 N N . LEU A 1 156 ? -4.605 5.951 14.192 1.00 97.56 156 LEU A N 1
ATOM 1251 C CA . LEU A 1 156 ? -3.468 5.545 15.020 1.00 97.56 156 LEU A CA 1
ATOM 1252 C C . LEU A 1 156 ? -2.146 5.513 14.238 1.00 97.56 156 LEU A C 1
ATOM 1254 O O . LEU A 1 156 ? -1.140 6.052 14.697 1.00 97.56 156 LEU A O 1
ATOM 1258 N N . ARG A 1 157 ? -2.130 4.931 13.029 1.00 94.69 157 ARG A N 1
ATOM 1259 C CA . ARG A 1 157 ? -0.908 4.902 12.196 1.00 94.69 157 ARG A CA 1
ATOM 1260 C C . ARG A 1 157 ? -0.463 6.298 11.748 1.00 94.69 157 ARG A C 1
ATOM 1262 O O . ARG A 1 157 ? 0.723 6.509 11.509 1.00 94.69 157 ARG A O 1
ATOM 1269 N N . ALA A 1 158 ? -1.404 7.233 11.605 1.00 92.56 158 ALA A N 1
ATOM 1270 C CA . ALA A 1 158 ? -1.154 8.590 11.135 1.00 92.56 158 ALA A CA 1
ATOM 1271 C C . ALA A 1 158 ? -0.674 9.513 12.259 1.00 92.56 158 ALA A C 1
ATOM 1273 O O . ALA A 1 158 ? 0.346 10.184 12.089 1.00 92.56 158 ALA A O 1
ATOM 1274 N N . PHE A 1 159 ? -1.370 9.504 13.394 1.00 94.94 159 PHE A N 1
ATOM 1275 C CA . PHE A 1 159 ? -1.243 10.503 14.455 1.00 94.94 159 PHE A CA 1
ATOM 1276 C C . PHE A 1 159 ? -0.623 9.958 15.751 1.00 94.94 159 PHE A C 1
ATOM 1278 O O . PHE A 1 159 ? -0.341 10.738 16.659 1.00 94.94 159 PHE A O 1
ATOM 1285 N N . GLY A 1 160 ? -0.397 8.647 15.866 1.00 96.75 160 GLY A N 1
ATOM 1286 C CA . GLY A 1 160 ? -0.106 8.014 17.153 1.00 96.75 160 GLY A CA 1
ATOM 1287 C C . GLY A 1 160 ? -1.378 7.894 17.995 1.00 96.75 160 GLY A C 1
ATOM 1288 O O . GLY A 1 160 ? -2.471 7.757 17.457 1.00 96.75 160 GLY A O 1
ATOM 1289 N N . GLY A 1 161 ? -1.242 7.928 19.314 1.00 97.75 161 GLY A N 1
ATOM 1290 C CA . GLY A 1 161 ? -2.330 7.839 20.281 1.00 97.75 161 GLY A CA 1
ATOM 1291 C C . GLY A 1 161 ? -3.416 8.872 20.002 1.00 97.75 161 GLY A C 1
ATOM 1292 O O . GLY A 1 161 ? -3.124 10.004 19.613 1.00 97.75 161 GLY A O 1
ATOM 1293 N N . ILE A 1 162 ? -4.671 8.479 20.169 1.00 97.44 162 ILE A N 1
ATOM 1294 C CA . ILE A 1 162 ? -5.853 9.244 19.760 1.00 97.44 162 ILE A CA 1
ATOM 1295 C C . ILE A 1 162 ? -7.000 9.031 20.752 1.00 97.44 162 ILE A C 1
ATOM 1297 O O . ILE A 1 162 ? -7.004 8.023 21.453 1.00 97.44 162 ILE A O 1
ATOM 1301 N N . PRO A 1 163 ? -7.981 9.944 20.837 1.00 96.69 163 PRO A N 1
ATOM 1302 C CA . PRO A 1 163 ? -9.180 9.714 21.638 1.00 96.69 163 PRO A CA 1
ATOM 1303 C C . PRO A 1 163 ? -9.968 8.468 21.202 1.00 96.69 163 PRO A C 1
ATOM 1305 O O . PRO A 1 163 ? -10.447 8.374 20.071 1.00 96.69 163 PRO A O 1
ATOM 1308 N N . ILE A 1 164 ? -10.172 7.526 22.120 1.00 97.00 164 ILE A N 1
ATOM 1309 C CA . ILE A 1 164 ? -11.075 6.390 21.926 1.00 97.00 164 ILE A CA 1
ATOM 1310 C C . ILE A 1 164 ? -12.439 6.776 22.489 1.00 97.00 164 ILE A C 1
ATOM 1312 O O . ILE A 1 164 ? -12.619 6.921 23.696 1.00 97.00 164 ILE A O 1
ATOM 1316 N N . VAL A 1 165 ? -13.430 6.924 21.611 1.00 94.44 165 VAL A N 1
ATOM 1317 C CA . VAL A 1 165 ? -14.789 7.331 22.004 1.00 94.44 165 VAL A CA 1
ATOM 1318 C C . VAL A 1 165 ? -15.713 6.158 22.343 1.00 94.44 165 VAL A C 1
ATOM 1320 O O . VAL A 1 165 ? -16.835 6.368 22.805 1.00 94.44 165 VAL A O 1
ATOM 1323 N N . GLY A 1 166 ? -15.255 4.922 22.120 1.00 91.50 166 GLY A N 1
ATOM 1324 C CA . GLY A 1 166 ? -16.042 3.710 22.352 1.00 91.50 166 GLY A CA 1
ATOM 1325 C C . GLY A 1 166 ? -17.387 3.754 21.623 1.00 91.50 166 GLY A C 1
ATOM 1326 O O . GLY A 1 166 ? -17.446 4.121 20.449 1.00 91.50 166 GLY A O 1
ATOM 1327 N N . ASP A 1 167 ? -18.461 3.419 22.338 1.00 93.06 167 ASP A N 1
ATOM 1328 C CA . ASP A 1 167 ? -19.833 3.385 21.812 1.00 93.06 167 ASP A CA 1
ATOM 1329 C C . ASP A 1 167 ? -20.569 4.735 21.926 1.00 93.06 167 ASP A C 1
ATOM 1331 O O . ASP A 1 167 ? -21.722 4.848 21.507 1.00 93.06 167 ASP A O 1
ATOM 1335 N N . LYS A 1 168 ? -19.930 5.787 22.464 1.00 92.12 168 LYS A N 1
ATOM 1336 C CA . LYS A 1 168 ? -20.589 7.086 22.653 1.00 92.12 168 LYS A CA 1
ATOM 1337 C C . LYS A 1 168 ? -20.956 7.718 21.306 1.00 92.12 168 LYS A C 1
ATOM 1339 O O . LYS A 1 168 ? -20.104 7.916 20.436 1.00 92.12 168 LYS A O 1
ATOM 1344 N N . VAL A 1 169 ? -22.222 8.104 21.153 1.00 91.25 169 VAL A N 1
ATOM 1345 C CA . VAL A 1 169 ? -22.698 8.933 20.038 1.00 91.25 169 VAL A CA 1
ATOM 1346 C C . VAL A 1 169 ? -22.676 10.391 20.477 1.00 91.25 169 VAL A C 1
ATOM 1348 O O . VAL A 1 169 ? -23.550 10.831 21.216 1.00 91.25 169 VAL A O 1
ATOM 1351 N N . PHE A 1 170 ? -21.680 11.150 20.016 1.00 86.94 170 PHE A N 1
ATOM 1352 C CA . PHE A 1 170 ? -21.588 12.569 20.357 1.00 86.94 170 PHE A CA 1
ATOM 1353 C C . PHE A 1 170 ? -22.700 13.400 19.693 1.00 86.94 170 PHE A C 1
ATOM 1355 O O . PHE A 1 170 ? -22.979 13.266 18.491 1.00 86.94 170 PHE A O 1
ATOM 1362 N N . LEU A 1 171 ? -23.313 14.280 20.479 1.00 85.75 171 LEU A N 1
ATOM 1363 C CA . LEU A 1 171 ? -24.295 15.284 20.081 1.00 85.75 171 LEU A CA 1
ATOM 1364 C C . LEU A 1 171 ? -23.662 16.681 20.068 1.00 85.75 171 LEU A C 1
ATOM 1366 O O . LEU A 1 171 ? -22.663 16.928 20.734 1.00 85.75 171 LEU A O 1
ATOM 1370 N N . SER A 1 172 ? -24.277 17.631 19.360 1.00 80.25 172 SER A N 1
ATOM 1371 C CA . SER A 1 172 ? -23.821 19.034 19.346 1.00 80.25 172 SER A CA 1
ATOM 1372 C C . SER A 1 172 ? -23.889 19.713 20.720 1.00 80.25 172 SER A C 1
ATOM 1374 O O . SER A 1 172 ? -23.264 20.748 20.931 1.00 80.25 172 SER A O 1
ATOM 1376 N N . THR A 1 173 ? -24.658 19.144 21.648 1.00 83.38 173 THR A N 1
ATOM 1377 C CA . THR A 1 173 ? -24.802 19.614 23.028 1.00 83.38 173 THR A CA 1
ATOM 1378 C C . THR A 1 173 ? -23.793 18.996 23.988 1.00 83.38 173 THR A C 1
ATOM 1380 O O . THR A 1 173 ? -23.718 19.444 25.132 1.00 83.38 173 THR A O 1
ATOM 1383 N N . ASP A 1 174 ? -23.052 17.964 23.570 1.00 83.69 174 ASP A N 1
ATOM 1384 C CA . ASP A 1 174 ? -22.052 17.345 24.432 1.00 83.69 174 ASP A CA 1
ATOM 1385 C C . ASP A 1 174 ? -20.921 18.330 24.707 1.00 83.69 174 ASP A C 1
ATOM 1387 O O . ASP A 1 174 ? -20.284 18.858 23.797 1.00 83.69 174 ASP A O 1
ATOM 1391 N N . LYS A 1 175 ? -20.665 18.558 25.995 1.00 75.25 175 LYS A N 1
ATOM 1392 C CA . LYS A 1 175 ? -19.553 19.373 26.478 1.00 75.25 175 LYS A CA 1
ATOM 1393 C C . LYS A 1 175 ? -18.547 18.470 27.169 1.00 75.25 175 LYS A C 1
ATOM 1395 O O . LYS A 1 175 ? -18.930 17.553 27.893 1.00 75.25 175 LYS A O 1
ATOM 1400 N N . GLY A 1 176 ? -17.268 18.745 26.970 1.00 71.75 176 GLY A N 1
ATOM 1401 C CA . GLY A 1 176 ? -16.203 18.034 27.656 1.00 71.75 176 GLY A CA 1
ATOM 1402 C C . GLY A 1 176 ? -14.880 18.136 26.922 1.00 71.75 176 GLY A C 1
ATOM 1403 O O . GLY A 1 176 ? -14.828 18.390 25.722 1.00 71.75 176 GLY A O 1
ATOM 1404 N N . THR A 1 177 ? -13.822 17.916 27.682 1.00 82.19 177 THR A N 1
ATOM 1405 C CA . THR A 1 177 ? -12.450 17.845 27.201 1.00 82.19 177 THR A CA 1
ATOM 1406 C C . THR A 1 177 ? -12.136 16.384 26.877 1.00 82.19 177 THR A C 1
ATOM 1408 O O . THR A 1 177 ? -12.331 15.517 27.728 1.00 82.19 177 THR A O 1
ATOM 1411 N N . LEU A 1 178 ? -11.673 16.093 25.659 1.00 88.12 178 LEU A N 1
ATOM 1412 C CA . LEU A 1 178 ? -11.169 14.766 25.283 1.00 88.12 178 LEU A CA 1
ATOM 1413 C C . LEU A 1 178 ? -9.644 14.757 25.335 1.00 88.12 178 LEU A C 1
ATOM 1415 O O . LEU A 1 178 ? -9.000 15.614 24.738 1.00 88.12 178 LEU A O 1
ATOM 1419 N N . THR A 1 179 ? -9.060 13.777 26.011 1.00 93.38 179 THR A N 1
ATOM 1420 C CA . THR A 1 179 ? -7.619 13.523 25.951 1.00 93.38 179 THR A CA 1
ATOM 1421 C C . THR A 1 179 ? -7.324 12.426 24.936 1.00 93.38 179 THR A C 1
ATOM 1423 O O . THR A 1 179 ? -8.183 11.611 24.592 1.00 93.38 179 THR A O 1
ATOM 1426 N N . ARG A 1 180 ? -6.090 12.406 24.430 1.00 96.50 180 ARG A N 1
ATOM 1427 C CA . ARG A 1 180 ? -5.608 11.301 23.600 1.00 96.50 180 ARG A CA 1
ATOM 1428 C C . ARG A 1 180 ? -5.381 10.085 24.496 1.00 96.50 180 ARG A C 1
ATOM 1430 O O . ARG A 1 180 ? -4.719 10.207 25.525 1.00 96.50 180 ARG A O 1
ATOM 1437 N N . ASN A 1 181 ? -5.876 8.918 24.092 1.00 98.00 181 ASN A N 1
ATOM 1438 C CA . ASN A 1 181 ? -5.423 7.669 24.688 1.00 98.00 181 ASN A CA 1
ATOM 1439 C C . ASN A 1 181 ? -3.987 7.381 24.253 1.00 98.00 181 ASN A C 1
ATOM 1441 O O . ASN A 1 181 ? -3.539 7.803 23.181 1.00 98.00 181 ASN A O 1
ATOM 1445 N N . THR A 1 182 ? -3.269 6.639 25.089 1.00 98.38 182 THR A N 1
ATOM 1446 C CA . THR A 1 182 ? -1.921 6.169 24.766 1.00 98.38 182 THR A CA 1
ATOM 1447 C C . THR A 1 182 ? -1.942 5.260 23.539 1.00 98.38 182 THR A C 1
ATOM 1449 O O . THR A 1 182 ? -2.959 4.642 23.208 1.00 98.38 182 THR A O 1
ATOM 1452 N N . TYR A 1 183 ? -0.803 5.150 22.857 1.00 98.56 183 TYR A N 1
ATOM 1453 C CA . TYR A 1 183 ? -0.651 4.241 21.727 1.00 98.56 183 TYR A CA 1
ATOM 1454 C C . TYR A 1 183 ? -1.000 2.800 22.125 1.00 98.56 183 TYR A C 1
ATOM 1456 O O . TYR A 1 183 ? -1.729 2.117 21.411 1.00 98.56 183 TYR A O 1
ATOM 1464 N N . GLU A 1 184 ? -0.538 2.360 23.299 1.00 98.62 184 GLU A N 1
ATOM 1465 C CA . GLU A 1 184 ? -0.832 1.034 23.846 1.00 98.62 184 GLU A CA 1
ATOM 1466 C C . GLU A 1 184 ? -2.332 0.800 24.059 1.00 98.62 184 GLU A C 1
ATOM 1468 O O . GLU A 1 184 ? -2.852 -0.225 23.620 1.00 98.62 184 GLU A O 1
ATOM 1473 N N . GLU A 1 185 ? -3.044 1.747 24.674 1.00 98.75 185 GLU A N 1
ATOM 1474 C CA . GLU A 1 185 ? -4.500 1.660 24.849 1.00 98.75 185 GLU A CA 1
ATOM 1475 C C . GLU A 1 185 ? -5.226 1.566 23.502 1.00 98.75 185 GLU A C 1
ATOM 1477 O O . GLU A 1 185 ? -6.144 0.759 23.355 1.00 98.75 185 GLU A O 1
ATOM 1482 N N . CYS A 1 186 ? -4.780 2.328 22.498 1.00 98.81 186 CYS A N 1
ATOM 1483 C CA . CYS A 1 186 ? -5.346 2.280 21.150 1.00 98.81 186 CYS A CA 1
ATOM 1484 C C . CYS A 1 186 ? -5.121 0.918 20.480 1.00 98.81 186 CYS A C 1
ATOM 1486 O O . CYS A 1 186 ? -6.063 0.346 19.930 1.00 98.81 186 CYS A O 1
ATOM 1488 N N . VAL A 1 187 ? -3.901 0.370 20.549 1.00 98.88 187 VAL A N 1
ATOM 1489 C CA . VAL A 1 187 ? -3.600 -0.969 20.016 1.00 98.88 187 VAL A CA 1
ATOM 1490 C C . VAL A 1 187 ? -4.441 -2.029 20.720 1.00 98.88 187 VAL A C 1
ATOM 1492 O O . VAL A 1 187 ? -5.044 -2.869 20.054 1.00 98.88 187 VAL A O 1
ATOM 1495 N N . ASN A 1 188 ? -4.513 -1.979 22.051 1.00 98.81 188 ASN A N 1
ATOM 1496 C CA . ASN A 1 188 ? -5.268 -2.946 22.842 1.00 98.81 188 ASN A CA 1
ATOM 1497 C C . ASN A 1 188 ? -6.762 -2.893 22.512 1.00 98.81 188 ASN A C 1
ATOM 1499 O O . ASN A 1 188 ? -7.369 -3.944 22.318 1.00 98.81 188 ASN A O 1
ATOM 1503 N N . TYR A 1 189 ? -7.338 -1.695 22.375 1.00 98.75 189 TYR A N 1
ATOM 1504 C CA . TYR A 1 189 ? -8.729 -1.524 21.961 1.00 98.75 189 TYR A CA 1
ATOM 1505 C C . TYR A 1 189 ? -8.984 -2.117 20.570 1.00 98.75 189 TYR A C 1
ATOM 1507 O O . TYR A 1 189 ? -9.894 -2.926 20.404 1.00 98.75 189 TYR A O 1
ATOM 1515 N N . ILE A 1 190 ? -8.148 -1.779 19.582 1.00 98.75 190 ILE A N 1
ATOM 1516 C CA . ILE A 1 190 ? -8.269 -2.296 18.211 1.00 98.75 190 ILE A CA 1
ATOM 1517 C C . ILE A 1 190 ? -8.194 -3.826 18.201 1.00 98.75 190 ILE A C 1
ATOM 1519 O O . ILE A 1 190 ? -9.048 -4.481 17.610 1.00 98.75 190 ILE A O 1
ATOM 1523 N N . VAL A 1 191 ? -7.191 -4.411 18.860 1.00 98.88 191 VAL A N 1
ATOM 1524 C CA . VAL A 1 191 ? -7.004 -5.869 18.892 1.00 98.88 191 VAL A CA 1
ATOM 1525 C C . VAL A 1 191 ? -8.169 -6.559 19.603 1.00 98.88 191 VAL A C 1
ATOM 1527 O O . VAL A 1 191 ? -8.683 -7.547 19.081 1.00 98.88 191 VAL A O 1
ATOM 1530 N N . ALA A 1 192 ? -8.627 -6.019 20.735 1.00 98.75 192 ALA A N 1
ATOM 1531 C CA . ALA A 1 192 ? -9.755 -6.569 21.480 1.00 98.75 192 ALA A CA 1
ATOM 1532 C C . ALA A 1 192 ? -11.069 -6.512 20.681 1.00 98.75 192 ALA A C 1
ATOM 1534 O O . ALA A 1 192 ? -11.810 -7.493 20.670 1.00 98.75 192 ALA A O 1
ATOM 1535 N N . GLU A 1 193 ? -11.347 -5.411 19.970 1.00 98.62 193 GLU A N 1
ATOM 1536 C CA . GLU A 1 193 ? -12.515 -5.319 19.085 1.00 98.62 193 GLU A CA 1
ATOM 1537 C C . GLU A 1 193 ? -12.452 -6.386 17.983 1.00 98.62 193 GLU A C 1
ATOM 1539 O O . GLU A 1 193 ? -13.445 -7.074 17.753 1.00 98.62 193 GLU A O 1
ATOM 1544 N N . LEU A 1 194 ? -11.296 -6.558 17.325 1.00 98.75 194 LEU A N 1
ATOM 1545 C CA . LEU A 1 194 ? -11.124 -7.548 16.253 1.00 98.75 194 LEU A CA 1
ATOM 1546 C C . LEU A 1 194 ? -11.286 -8.986 16.753 1.00 98.75 194 LEU A C 1
ATOM 1548 O O . LEU A 1 194 ? -11.929 -9.791 16.080 1.00 98.75 194 LEU A O 1
ATOM 1552 N N . ASP A 1 195 ? -10.741 -9.302 17.927 1.00 98.75 195 ASP A N 1
ATOM 1553 C CA . ASP A 1 195 ? -10.882 -10.624 18.541 1.00 98.75 195 ASP A CA 1
ATOM 1554 C C . ASP A 1 195 ? -12.328 -10.912 18.948 1.00 98.75 195 ASP A C 1
ATOM 1556 O O . ASP A 1 195 ? -12.815 -12.023 18.740 1.00 98.75 195 ASP A O 1
ATOM 1560 N N . ALA A 1 196 ? -13.038 -9.909 19.472 1.00 98.56 196 ALA A N 1
ATOM 1561 C CA . ALA A 1 196 ? -14.426 -10.058 19.889 1.00 98.56 196 ALA A CA 1
ATOM 1562 C C . ALA A 1 196 ? -15.382 -10.285 18.707 1.00 98.56 196 ALA A C 1
ATOM 1564 O O . ALA A 1 196 ? -16.340 -11.038 18.845 1.00 98.56 196 ALA A O 1
ATOM 1565 N N . ILE A 1 197 ? -15.146 -9.640 17.558 1.00 98.38 197 ILE A N 1
ATOM 1566 C CA . ILE A 1 197 ? -16.067 -9.693 16.405 1.00 98.38 197 ILE A CA 1
ATOM 1567 C C . ILE A 1 197 ? -15.734 -10.792 15.392 1.00 98.38 197 ILE A C 1
ATOM 1569 O O . ILE A 1 197 ? -16.595 -11.181 14.606 1.00 98.38 197 ILE A O 1
ATOM 1573 N N . ALA A 1 198 ? -14.503 -11.311 15.383 1.00 98.56 198 ALA A N 1
ATOM 1574 C CA . ALA A 1 198 ? -14.087 -12.356 14.446 1.00 98.56 198 ALA A CA 1
ATOM 1575 C C . ALA A 1 198 ? -14.980 -13.624 14.470 1.00 98.56 198 ALA A C 1
ATOM 1577 O O . ALA A 1 198 ? -15.272 -14.154 13.389 1.00 98.56 198 ALA A O 1
ATOM 1578 N N . PRO A 1 199 ? -15.451 -14.132 15.630 1.00 98.25 199 PRO A N 1
ATOM 1579 C CA . PRO A 1 199 ? -16.346 -15.291 15.680 1.00 98.25 199 PRO A CA 1
ATOM 1580 C C . PRO A 1 199 ? -17.701 -15.047 15.005 1.00 98.25 199 PRO A C 1
ATOM 1582 O O . PRO A 1 199 ? -18.213 -15.955 14.348 1.00 98.25 199 PRO A O 1
ATOM 1585 N N . ASP A 1 200 ? -18.221 -13.820 15.097 1.00 98.25 200 ASP A N 1
ATOM 1586 C CA . ASP A 1 200 ? -19.535 -13.405 14.585 1.00 98.25 200 ASP A CA 1
ATOM 1587 C C . ASP A 1 200 ? -19.564 -13.195 13.062 1.00 98.25 200 ASP A C 1
ATOM 1589 O O . ASP A 1 200 ? -20.629 -13.013 12.463 1.00 98.25 200 ASP A O 1
ATOM 1593 N N . LEU A 1 201 ? -18.393 -13.217 12.419 1.00 98.19 201 LEU A N 1
ATOM 1594 C CA . LEU A 1 201 ? -18.246 -12.989 10.988 1.00 98.19 201 LEU A CA 1
ATOM 1595 C C . LEU A 1 201 ? -18.052 -14.309 10.216 1.00 98.19 201 LEU A C 1
ATOM 1597 O O . LEU A 1 201 ? -17.273 -15.174 10.634 1.00 98.19 201 LEU A O 1
ATOM 1601 N N . PRO A 1 202 ? -18.712 -14.465 9.053 1.00 97.25 202 PRO A N 1
ATOM 1602 C CA . PRO A 1 202 ? -18.484 -15.561 8.117 1.00 97.25 202 PRO A CA 1
ATOM 1603 C C . PRO A 1 202 ? -17.041 -15.649 7.606 1.00 97.25 202 PRO A C 1
ATOM 1605 O O . PRO A 1 202 ? -16.308 -14.658 7.556 1.00 97.25 202 PRO A O 1
ATOM 1608 N N . LEU A 1 203 ? -16.651 -16.852 7.176 1.00 96.19 203 LEU A N 1
ATOM 1609 C CA . LEU A 1 203 ? -15.350 -17.107 6.546 1.00 96.19 203 LEU A CA 1
ATOM 1610 C C . LEU A 1 203 ? -15.283 -16.582 5.105 1.00 96.19 203 LEU A C 1
ATOM 1612 O O . LEU A 1 203 ? -14.260 -16.038 4.702 1.00 96.19 203 LEU A O 1
ATOM 1616 N N . ASP A 1 204 ? -16.373 -16.723 4.352 1.00 93.06 204 ASP A N 1
ATOM 1617 C CA . ASP A 1 204 ? -16.524 -16.226 2.983 1.00 93.06 204 ASP A CA 1
ATOM 1618 C C . ASP A 1 204 ? -17.983 -15.811 2.746 1.00 93.06 204 ASP A C 1
ATOM 1620 O O . ASP A 1 204 ? -18.894 -16.233 3.465 1.00 93.06 204 ASP A O 1
ATOM 1624 N N . TYR A 1 205 ? -18.193 -15.002 1.711 1.00 91.56 205 TYR A N 1
ATOM 1625 C CA . TYR A 1 205 ? -19.505 -14.646 1.192 1.00 91.56 205 TYR A CA 1
ATOM 1626 C C . TYR A 1 205 ? -19.617 -14.998 -0.295 1.00 91.56 205 TYR A C 1
ATOM 1628 O O . TYR A 1 205 ? -18.642 -15.022 -1.055 1.00 91.56 205 TYR A O 1
ATOM 1636 N N . VAL A 1 206 ? -20.850 -15.240 -0.733 1.00 87.25 206 VAL A N 1
ATOM 1637 C CA . VAL A 1 206 ? -21.188 -15.553 -2.126 1.00 87.25 206 VAL A CA 1
ATOM 1638 C C . VAL A 1 206 ? -22.288 -14.625 -2.635 1.00 87.25 206 VAL A C 1
ATOM 1640 O O . VAL A 1 206 ? -23.010 -14.003 -1.855 1.00 87.25 206 VAL A O 1
ATOM 1643 N N . GLY A 1 207 ? -22.424 -14.536 -3.959 1.00 87.69 207 GLY A N 1
ATOM 1644 C CA . GLY A 1 207 ? -23.458 -13.723 -4.596 1.00 87.69 207 GLY A CA 1
ATOM 1645 C C . GLY A 1 207 ? -23.353 -12.243 -4.220 1.00 87.69 207 GLY A C 1
ATOM 1646 O O . GLY A 1 207 ? -22.266 -11.668 -4.242 1.00 87.69 207 GLY A O 1
ATOM 1647 N N . LEU A 1 208 ? -24.492 -11.638 -3.874 1.00 85.38 208 LEU A N 1
ATOM 1648 C CA . LEU A 1 208 ? -24.610 -10.202 -3.587 1.00 85.38 208 LEU A CA 1
ATOM 1649 C C . LEU A 1 208 ? -23.942 -9.762 -2.275 1.00 85.38 208 LEU A C 1
ATOM 1651 O O . LEU A 1 208 ? -23.726 -8.570 -2.086 1.00 85.38 208 LEU A O 1
ATOM 1655 N N . ASP A 1 209 ? -23.604 -10.695 -1.383 1.00 88.69 209 ASP A N 1
ATOM 1656 C CA . ASP A 1 209 ? -22.909 -10.386 -0.128 1.00 88.69 209 ASP A CA 1
ATOM 1657 C C . ASP A 1 209 ? -21.372 -10.428 -0.273 1.00 88.69 209 ASP A C 1
ATOM 1659 O O . ASP A 1 209 ? -20.653 -10.115 0.679 1.00 88.69 209 ASP A O 1
ATOM 1663 N N . TYR A 1 210 ? -20.836 -10.804 -1.443 1.00 89.31 210 TYR A N 1
ATOM 1664 C CA . TYR A 1 210 ? -19.389 -10.797 -1.670 1.00 89.31 210 TYR A CA 1
ATOM 1665 C C . TYR A 1 210 ? -18.801 -9.383 -1.534 1.00 89.31 210 TYR A C 1
ATOM 1667 O O . TYR A 1 210 ? -19.335 -8.417 -2.074 1.00 89.31 210 TYR A O 1
ATOM 1675 N N . GLY A 1 211 ? -17.673 -9.275 -0.825 1.00 88.69 211 GLY A N 1
ATOM 1676 C CA . GLY A 1 211 ? -17.035 -8.000 -0.476 1.00 88.69 211 GLY A CA 1
ATOM 1677 C C . GLY A 1 211 ? -17.370 -7.497 0.933 1.00 88.69 211 GLY A C 1
ATOM 1678 O O . GLY A 1 211 ? -16.738 -6.551 1.402 1.00 88.69 211 GLY A O 1
ATOM 1679 N N . ARG A 1 212 ? -18.310 -8.143 1.641 1.00 94.12 212 ARG A N 1
ATOM 1680 C CA . ARG A 1 212 ? -18.539 -7.902 3.073 1.00 94.12 212 ARG A CA 1
ATOM 1681 C C . ARG A 1 212 ? -17.352 -8.346 3.925 1.00 94.12 212 ARG A C 1
ATOM 1683 O O . ARG A 1 212 ? -16.501 -9.130 3.509 1.00 94.12 212 ARG A O 1
ATOM 1690 N N . ILE A 1 213 ? -17.319 -7.835 5.151 1.00 97.12 213 ILE A N 1
ATOM 1691 C CA . ILE A 1 213 ? -16.230 -8.076 6.103 1.00 97.12 213 ILE A CA 1
ATOM 1692 C C . ILE A 1 213 ? -16.324 -9.517 6.605 1.00 97.12 213 ILE A C 1
ATOM 1694 O O . ILE A 1 213 ? -17.383 -9.955 7.055 1.00 97.12 213 ILE A O 1
ATOM 1698 N N . THR A 1 214 ? -15.212 -10.244 6.525 1.00 97.88 214 THR A N 1
ATOM 1699 C CA . THR A 1 214 ? -15.085 -11.649 6.929 1.00 97.88 214 THR A CA 1
ATOM 1700 C C . THR A 1 214 ? -14.274 -11.791 8.215 1.00 97.88 214 THR A C 1
ATOM 1702 O O . THR A 1 214 ? -13.577 -10.870 8.654 1.00 97.88 214 THR A O 1
ATOM 1705 N N . ARG A 1 215 ? -14.283 -12.995 8.792 1.00 98.56 215 ARG A N 1
ATOM 1706 C CA . ARG A 1 215 ? -13.354 -13.372 9.865 1.00 98.56 215 ARG A CA 1
ATOM 1707 C C . ARG A 1 215 ? -11.892 -13.194 9.448 1.00 98.56 215 ARG A C 1
ATOM 1709 O O . ARG A 1 215 ? -11.088 -12.697 10.234 1.00 98.56 215 ARG A O 1
ATOM 1716 N N . GLY A 1 216 ? -11.557 -13.551 8.206 1.00 98.44 216 GLY A N 1
ATOM 1717 C CA . GLY A 1 216 ? -10.212 -13.362 7.660 1.00 98.44 216 GLY A CA 1
ATOM 1718 C C . GLY A 1 216 ? -9.799 -11.891 7.623 1.00 98.44 216 GLY A C 1
ATOM 1719 O O . GLY A 1 216 ? -8.661 -11.576 7.959 1.00 98.44 216 GLY A O 1
ATOM 1720 N N . ALA A 1 217 ? -10.726 -10.975 7.317 1.00 98.25 217 ALA A N 1
ATOM 1721 C CA . ALA A 1 217 ? -10.460 -9.536 7.364 1.00 98.25 217 ALA A CA 1
ATOM 1722 C C . ALA A 1 217 ? -10.088 -9.054 8.777 1.00 98.25 217 ALA A C 1
ATOM 1724 O O . ALA A 1 217 ? -9.160 -8.256 8.919 1.00 98.25 217 ALA A O 1
ATOM 1725 N N . CYS A 1 218 ? -10.745 -9.577 9.820 1.00 98.62 218 CYS A N 1
ATOM 1726 C CA . CYS A 1 218 ? -10.412 -9.255 11.214 1.00 98.62 218 CYS A CA 1
ATOM 1727 C C . CYS A 1 218 ? -9.001 -9.708 11.582 1.00 98.62 218 CYS A C 1
ATOM 1729 O O . CYS A 1 218 ? -8.198 -8.916 12.074 1.00 98.62 218 CYS A O 1
ATOM 1731 N N . LEU A 1 219 ? -8.682 -10.969 11.285 1.00 98.81 219 LEU A N 1
ATOM 1732 C CA . LEU A 1 219 ? -7.366 -11.541 11.559 1.00 98.81 219 LEU A CA 1
ATOM 1733 C C . LEU A 1 219 ? -6.262 -10.852 10.740 1.00 98.81 219 LEU A C 1
ATOM 1735 O O . LEU A 1 219 ? -5.183 -10.576 11.261 1.00 98.81 219 LEU A O 1
ATOM 1739 N N . GLY A 1 220 ? -6.545 -10.496 9.486 1.00 98.69 220 GLY A N 1
ATOM 1740 C CA . GLY A 1 220 ? -5.623 -9.759 8.627 1.00 98.69 220 GLY A CA 1
ATOM 1741 C C . GLY A 1 220 ? -5.330 -8.346 9.136 1.00 98.69 220 GLY A C 1
ATOM 1742 O O . GLY A 1 220 ? -4.167 -7.947 9.211 1.00 98.69 220 GLY A O 1
ATOM 1743 N N . LEU A 1 221 ? -6.357 -7.600 9.566 1.00 98.69 221 LEU A N 1
ATOM 1744 C CA . LEU A 1 221 ? -6.154 -6.270 10.147 1.00 98.69 221 LEU A CA 1
ATOM 1745 C C . LEU A 1 221 ? -5.403 -6.357 11.483 1.00 98.69 221 LEU A C 1
ATOM 1747 O O . LEU A 1 221 ? -4.509 -5.548 11.733 1.00 98.69 221 LEU A O 1
ATOM 1751 N N . LYS A 1 222 ? -5.699 -7.376 12.303 1.00 98.88 222 LYS A N 1
ATOM 1752 C CA . LYS A 1 222 ? -4.968 -7.664 13.545 1.00 98.88 222 LYS A CA 1
ATOM 1753 C C . LYS A 1 222 ? -3.492 -7.957 13.268 1.00 98.88 222 LYS A C 1
ATOM 1755 O O . LYS A 1 222 ? -2.634 -7.404 13.951 1.00 98.88 222 LYS A O 1
ATOM 1760 N N . SER A 1 223 ? -3.190 -8.767 12.249 1.00 98.88 223 SER A N 1
ATOM 1761 C CA . SER A 1 223 ? -1.818 -9.046 11.806 1.00 98.88 223 SER A CA 1
ATOM 1762 C C . SER A 1 223 ? -1.065 -7.758 11.463 1.00 98.88 223 SER A C 1
ATOM 1764 O O . SER A 1 223 ? 0.021 -7.527 11.995 1.00 98.88 223 SER A O 1
ATOM 1766 N N . ARG A 1 224 ? -1.662 -6.876 10.652 1.00 98.81 224 ARG A N 1
ATOM 1767 C CA . ARG A 1 224 ? -1.052 -5.588 10.288 1.00 98.81 224 ARG A CA 1
ATOM 1768 C C . ARG A 1 224 ? -0.848 -4.673 11.498 1.00 98.81 224 ARG A C 1
ATOM 1770 O O . ARG A 1 224 ? 0.223 -4.087 11.640 1.00 98.81 224 ARG A O 1
ATOM 1777 N N . MET A 1 225 ? -1.853 -4.549 12.367 1.00 98.81 225 MET A N 1
ATOM 1778 C CA . MET A 1 225 ? -1.772 -3.712 13.568 1.00 98.81 225 MET A CA 1
ATOM 1779 C C . MET A 1 225 ? -0.648 -4.184 14.496 1.00 98.81 225 MET A C 1
ATOM 1781 O O . MET A 1 225 ? 0.177 -3.379 14.919 1.00 98.81 225 MET A O 1
ATOM 1785 N N . LEU A 1 226 ? -0.568 -5.487 14.774 1.00 98.94 226 LEU A N 1
ATOM 1786 C CA . LEU A 1 226 ? 0.465 -6.039 15.652 1.00 98.94 226 LEU A CA 1
ATOM 1787 C C . LEU A 1 226 ? 1.865 -5.960 15.035 1.00 98.94 226 LEU A C 1
ATOM 1789 O O . LEU A 1 226 ? 2.823 -5.697 15.758 1.00 98.94 226 LEU A O 1
ATOM 1793 N N . LEU A 1 227 ? 1.990 -6.100 13.711 1.00 98.94 227 LEU A N 1
ATOM 1794 C CA . LEU A 1 227 ? 3.252 -5.848 13.011 1.00 98.94 227 LEU A CA 1
ATOM 1795 C C . LEU A 1 227 ? 3.722 -4.401 13.216 1.00 98.94 227 LEU A C 1
ATOM 1797 O O . LEU A 1 227 ? 4.889 -4.158 13.521 1.00 98.94 227 LEU A O 1
ATOM 1801 N N . TYR A 1 228 ? 2.814 -3.430 13.081 1.00 98.81 228 TYR A N 1
ATOM 1802 C CA . TYR A 1 228 ? 3.133 -2.018 13.295 1.00 98.81 228 TYR A CA 1
ATOM 1803 C C . TYR A 1 228 ? 3.517 -1.785 14.758 1.00 98.81 228 TYR A C 1
ATOM 1805 O O . TYR A 1 228 ? 4.583 -1.245 15.017 1.00 98.81 228 TYR A O 1
ATOM 1813 N N . ALA A 1 229 ? 2.731 -2.292 15.707 1.00 98.75 229 ALA A N 1
ATOM 1814 C CA . ALA A 1 229 ? 3.009 -2.194 17.139 1.00 98.75 229 ALA A CA 1
ATOM 1815 C C . ALA A 1 229 ? 4.384 -2.768 17.550 1.00 98.75 229 ALA A C 1
ATOM 1817 O O . ALA A 1 229 ? 4.980 -2.288 18.513 1.00 98.75 229 ALA A O 1
ATOM 1818 N N . ALA A 1 230 ? 4.893 -3.778 16.836 1.00 98.75 230 ALA A N 1
ATOM 1819 C CA . ALA A 1 230 ? 6.212 -4.370 17.068 1.00 98.75 230 ALA A CA 1
ATOM 1820 C C . ALA A 1 230 ? 7.373 -3.610 16.394 1.00 98.75 230 ALA A C 1
ATOM 1822 O O . ALA A 1 230 ? 8.532 -3.807 16.767 1.00 98.75 230 ALA A O 1
ATOM 1823 N N . SER A 1 231 ? 7.070 -2.751 15.415 1.00 98.62 231 SER A N 1
ATOM 1824 C CA . SER A 1 231 ? 8.055 -2.078 14.563 1.00 98.62 231 SER A CA 1
ATOM 1825 C C . SER A 1 231 ? 8.860 -0.996 15.312 1.00 98.62 231 SER A C 1
ATOM 1827 O O . SER A 1 231 ? 8.343 -0.406 16.265 1.00 98.62 231 SER A O 1
ATOM 1829 N N . PRO A 1 232 ? 10.089 -0.667 14.855 1.00 98.00 232 PRO A N 1
ATOM 1830 C CA . PRO A 1 232 ? 10.995 0.274 15.528 1.00 98.00 232 PRO A CA 1
ATOM 1831 C C . PRO A 1 232 ? 10.409 1.639 15.909 1.00 98.00 232 PRO A C 1
ATOM 1833 O O . PRO A 1 232 ? 10.793 2.199 16.929 1.00 98.00 232 PRO A O 1
ATOM 1836 N N . LEU A 1 233 ? 9.485 2.192 15.115 1.00 97.56 233 LEU A N 1
ATOM 1837 C CA . LEU A 1 233 ? 8.857 3.483 15.424 1.00 97.56 233 LEU A CA 1
ATOM 1838 C C . LEU A 1 233 ? 8.033 3.451 16.715 1.00 97.56 233 LEU A C 1
ATOM 1840 O O . LEU A 1 233 ? 7.987 4.444 17.437 1.00 97.56 233 LEU A O 1
ATOM 1844 N N . TYR A 1 234 ? 7.379 2.321 16.981 1.00 98.12 234 TYR A N 1
ATOM 1845 C CA . TYR A 1 234 ? 6.375 2.199 18.029 1.00 98.12 234 TYR A CA 1
ATOM 1846 C C . TYR A 1 234 ? 6.851 1.360 19.219 1.00 98.12 234 TYR A C 1
ATOM 1848 O O . TYR A 1 234 ? 6.287 1.488 20.298 1.00 98.12 234 TYR A O 1
ATOM 1856 N N . ASN A 1 235 ? 7.870 0.511 19.068 1.00 97.88 235 ASN A N 1
ATOM 1857 C CA . ASN A 1 235 ? 8.324 -0.419 20.105 1.00 97.88 235 ASN A CA 1
ATOM 1858 C C . ASN A 1 235 ? 9.602 0.080 20.805 1.00 97.88 235 ASN A C 1
ATOM 1860 O O . ASN A 1 235 ? 10.702 -0.349 20.465 1.00 97.88 235 ASN A O 1
ATOM 1864 N N . GLY A 1 236 ? 9.447 0.979 21.781 1.00 96.56 236 GLY A N 1
ATOM 1865 C CA . GLY A 1 236 ? 10.551 1.752 22.366 1.00 96.56 236 GLY A CA 1
ATOM 1866 C C . GLY A 1 236 ? 10.588 3.180 21.820 1.00 96.56 236 GLY A C 1
ATOM 1867 O O . GLY A 1 236 ? 11.633 3.655 21.386 1.00 96.56 236 GLY A O 1
ATOM 1868 N N . ALA A 1 237 ? 9.427 3.836 21.778 1.00 93.62 237 ALA A N 1
ATOM 1869 C CA . ALA A 1 237 ? 9.292 5.194 21.273 1.00 93.62 237 ALA A CA 1
ATOM 1870 C C . ALA A 1 237 ? 10.102 6.188 22.116 1.00 93.62 237 ALA A C 1
ATOM 1872 O O . ALA A 1 237 ? 10.197 6.062 23.336 1.00 93.62 237 ALA A O 1
ATOM 1873 N N . GLU A 1 238 ? 10.640 7.210 21.460 1.00 89.25 238 GLU A N 1
ATOM 1874 C CA . GLU A 1 238 ? 11.428 8.280 22.073 1.00 89.25 238 GLU A CA 1
ATOM 1875 C C . GLU A 1 238 ? 10.656 9.596 21.945 1.00 89.25 238 GLU A C 1
ATOM 1877 O O . GLU A 1 238 ? 10.083 9.887 20.894 1.00 89.25 238 GLU A O 1
ATOM 1882 N N . ALA A 1 239 ? 10.623 10.395 23.012 1.00 90.19 239 ALA A N 1
ATOM 1883 C CA . ALA A 1 239 ? 10.000 11.715 23.007 1.00 90.19 239 ALA A CA 1
ATOM 1884 C C . ALA A 1 239 ? 10.648 12.628 24.053 1.00 90.19 239 ALA A C 1
ATOM 1886 O O . ALA A 1 239 ? 11.299 12.161 24.986 1.00 90.19 239 ALA A O 1
ATOM 1887 N N . SER A 1 240 ? 10.423 13.937 23.922 1.00 84.69 240 SER A N 1
ATOM 1888 C CA . SER A 1 240 ? 10.952 14.957 24.837 1.00 84.69 240 SER A CA 1
ATOM 1889 C C . SER A 1 240 ? 10.390 14.871 26.259 1.00 84.69 240 SER A C 1
ATOM 1891 O O . SER A 1 240 ? 11.015 15.376 27.188 1.00 84.69 240 SER A O 1
ATOM 1893 N N . ASN A 1 241 ? 9.221 14.247 26.445 1.00 90.06 241 ASN A N 1
ATOM 1894 C CA . ASN A 1 241 ? 8.647 13.992 27.761 1.00 90.06 241 ASN A CA 1
ATOM 1895 C C . ASN A 1 241 ? 7.887 12.646 27.814 1.00 90.06 241 ASN A C 1
ATOM 1897 O O . ASN A 1 241 ? 7.473 12.134 26.767 1.00 90.06 241 ASN A O 1
ATOM 1901 N N . PRO A 1 242 ? 7.666 12.083 29.021 1.00 93.06 242 PRO A N 1
ATOM 1902 C CA . PRO A 1 242 ? 7.048 10.764 29.186 1.00 93.06 242 PRO A CA 1
ATOM 1903 C C . PRO A 1 242 ? 5.588 10.661 28.725 1.00 93.06 242 PRO A C 1
ATOM 1905 O O . PRO A 1 242 ? 5.127 9.569 28.397 1.00 93.06 242 PRO A O 1
ATOM 1908 N N . GLU A 1 243 ? 4.838 11.764 28.726 1.00 92.44 243 GLU A N 1
ATOM 1909 C CA . GLU A 1 243 ? 3.437 11.768 28.295 1.00 92.44 243 GLU A CA 1
ATOM 1910 C C . GLU A 1 243 ? 3.348 11.622 26.775 1.00 92.44 243 GLU A C 1
ATOM 1912 O O . GLU A 1 243 ? 2.711 10.692 26.282 1.00 92.44 243 GLU A O 1
ATOM 1917 N N . LEU A 1 244 ? 4.092 12.450 26.033 1.00 93.31 244 LEU A N 1
ATOM 1918 C CA . LEU A 1 244 ? 4.221 12.317 24.582 1.00 93.31 244 LEU A CA 1
ATOM 1919 C C . LEU A 1 244 ? 4.778 10.948 24.196 1.00 93.31 244 LEU A C 1
ATOM 1921 O O . LEU A 1 244 ? 4.283 10.345 23.251 1.00 93.31 244 LEU A O 1
ATOM 1925 N N . GLN A 1 245 ? 5.744 10.412 24.945 1.00 95.62 245 GLN A N 1
ATOM 1926 C CA . GLN A 1 245 ? 6.316 9.095 24.660 1.00 95.62 245 GLN A CA 1
ATOM 1927 C C . GLN A 1 245 ? 5.238 8.005 24.568 1.00 95.62 245 GLN A C 1
ATOM 1929 O O . GLN A 1 245 ? 5.217 7.241 23.604 1.00 95.62 245 GLN A O 1
ATOM 1934 N N . LYS A 1 246 ? 4.302 7.987 25.528 1.00 97.56 246 LYS A N 1
ATOM 1935 C CA . LYS A 1 246 ? 3.172 7.044 25.565 1.00 97.56 246 LYS A CA 1
ATOM 1936 C C . LYS A 1 246 ? 2.148 7.290 24.459 1.00 97.56 246 LYS A C 1
ATOM 1938 O O . LYS A 1 246 ? 1.435 6.366 24.074 1.00 97.56 246 LYS A O 1
ATOM 1943 N N . LEU A 1 247 ? 2.032 8.524 23.970 1.00 97.50 247 LEU A N 1
ATOM 1944 C CA . LEU A 1 247 ? 1.175 8.849 22.832 1.00 97.50 247 LEU A CA 1
ATOM 1945 C C . LEU A 1 247 ? 1.811 8.403 21.513 1.00 97.50 247 LEU A C 1
ATOM 1947 O O . LEU A 1 247 ? 1.099 7.980 20.616 1.00 97.50 247 LEU A O 1
ATOM 1951 N N . LEU A 1 248 ? 3.130 8.460 21.368 1.00 96.94 248 LEU A N 1
ATOM 1952 C CA . LEU A 1 248 ? 3.791 8.105 20.110 1.00 96.94 248 LEU A CA 1
ATOM 1953 C C . LEU A 1 248 ? 3.936 6.590 19.932 1.00 96.94 248 LEU A C 1
ATOM 1955 O O . LEU A 1 248 ? 3.723 6.089 18.832 1.00 96.94 248 LEU A O 1
ATOM 1959 N N . GLY A 1 249 ? 4.223 5.852 21.004 1.00 97.81 249 GLY A N 1
ATOM 1960 C CA . GLY A 1 249 ? 4.365 4.399 20.972 1.00 97.81 249 GLY A CA 1
ATOM 1961 C C . GLY A 1 249 ? 4.460 3.786 22.367 1.00 97.81 249 GLY A C 1
ATOM 1962 O O . GLY A 1 249 ? 4.142 4.414 23.375 1.00 97.81 249 GLY A O 1
ATOM 1963 N N . TYR A 1 250 ? 4.916 2.540 22.436 1.00 98.19 250 TYR A N 1
ATOM 1964 C CA . TYR A 1 250 ? 5.290 1.897 23.689 1.00 98.19 250 TYR A CA 1
ATOM 1965 C C . TYR A 1 250 ? 6.590 2.518 24.217 1.00 98.19 250 TYR A C 1
ATOM 1967 O O . TYR A 1 250 ? 7.587 2.496 23.491 1.00 98.19 250 TYR A O 1
ATOM 1975 N N . PRO A 1 251 ? 6.635 3.007 25.471 1.00 96.62 251 PRO A N 1
ATOM 1976 C CA . PRO A 1 251 ? 7.852 3.587 26.044 1.00 96.62 251 PRO A CA 1
ATOM 1977 C C . PRO A 1 251 ? 9.030 2.610 26.127 1.00 96.62 251 PRO A C 1
ATOM 1979 O O . PRO A 1 251 ? 10.185 3.013 26.031 1.00 96.62 251 PRO A O 1
ATOM 1982 N N . THR A 1 252 ? 8.742 1.319 26.306 1.00 96.38 252 THR A N 1
ATOM 1983 C CA . THR A 1 252 ? 9.753 0.270 26.472 1.00 96.38 252 THR A CA 1
ATOM 1984 C C . THR A 1 252 ? 9.633 -0.766 25.364 1.00 96.38 252 THR A C 1
ATOM 1986 O O . THR A 1 252 ? 8.548 -1.310 25.120 1.00 96.38 252 THR A O 1
ATOM 1989 N N . ALA A 1 253 ? 10.765 -1.049 24.720 1.00 96.75 253 ALA A N 1
ATOM 1990 C CA . ALA A 1 253 ? 10.870 -2.100 23.723 1.00 96.75 253 ALA A CA 1
ATOM 1991 C C . ALA A 1 253 ? 10.606 -3.479 24.352 1.00 96.75 253 ALA A C 1
ATOM 1993 O O . ALA A 1 253 ? 11.165 -3.811 25.394 1.00 96.75 253 ALA A O 1
ATOM 1994 N N . ASP A 1 254 ? 9.769 -4.284 23.702 1.00 98.06 254 ASP A N 1
ATOM 1995 C CA . ASP A 1 254 ? 9.488 -5.674 24.075 1.00 98.06 254 ASP A CA 1
ATOM 1996 C C . ASP A 1 254 ? 9.604 -6.557 22.821 1.00 98.06 254 ASP A C 1
ATOM 1998 O O . ASP A 1 254 ? 8.814 -6.380 21.879 1.00 98.06 254 ASP A O 1
ATOM 2002 N N . PRO A 1 255 ? 10.566 -7.498 22.763 1.00 96.00 255 PRO A N 1
ATOM 2003 C CA . PRO A 1 255 ? 10.710 -8.396 21.621 1.00 96.00 255 PRO A CA 1
ATOM 2004 C C . PRO A 1 255 ? 9.502 -9.328 21.444 1.00 96.00 255 PRO A C 1
ATOM 2006 O O . PRO A 1 255 ? 9.206 -9.724 20.320 1.00 96.00 255 PRO A O 1
ATOM 2009 N N . ASN A 1 256 ? 8.735 -9.619 22.502 1.00 98.12 256 ASN A N 1
ATOM 2010 C CA . ASN A 1 256 ? 7.554 -10.482 22.430 1.00 98.12 256 ASN A CA 1
ATOM 2011 C C . ASN A 1 256 ? 6.424 -9.887 21.562 1.00 98.12 256 ASN A C 1
ATOM 2013 O O . ASN A 1 256 ? 5.507 -10.595 21.141 1.00 98.12 256 ASN A O 1
ATOM 2017 N N . ARG A 1 257 ? 6.479 -8.587 21.231 1.00 98.62 257 ARG A N 1
ATOM 2018 C CA . ARG A 1 257 ? 5.554 -7.979 20.259 1.00 98.62 257 ARG A CA 1
ATOM 2019 C C . ARG A 1 257 ? 5.714 -8.579 18.859 1.00 98.62 257 ARG A C 1
ATOM 2021 O O . ARG A 1 257 ? 4.709 -8.732 18.164 1.00 98.62 257 ARG A O 1
ATOM 2028 N N . TRP A 1 258 ? 6.924 -8.992 18.475 1.00 98.69 258 TRP A N 1
ATOM 2029 C CA . TRP A 1 258 ? 7.149 -9.697 17.210 1.00 98.69 258 TRP A CA 1
ATOM 2030 C C . TRP A 1 258 ? 6.510 -11.082 17.204 1.00 98.69 258 TRP A C 1
ATOM 2032 O O . TRP A 1 258 ? 5.897 -11.453 16.208 1.00 98.69 258 TRP A O 1
ATOM 2042 N N . GLU A 1 259 ? 6.532 -11.804 18.325 1.00 98.69 259 GLU A N 1
ATOM 2043 C CA . GLU A 1 259 ? 5.838 -13.091 18.423 1.00 98.69 259 GLU A CA 1
ATOM 2044 C C . GLU A 1 259 ? 4.318 -12.923 18.289 1.00 98.69 259 GLU A C 1
ATOM 2046 O O . GLU A 1 259 ? 3.675 -13.651 17.531 1.00 98.69 259 GLU A O 1
ATOM 2051 N N . LYS A 1 260 ? 3.732 -11.898 18.925 1.00 98.81 260 LYS A N 1
ATOM 2052 C CA . LYS A 1 260 ? 2.306 -11.565 18.742 1.00 98.81 260 LYS A CA 1
ATOM 2053 C C . LYS A 1 260 ? 1.974 -11.267 17.274 1.00 98.81 260 LYS A C 1
ATOM 2055 O O . LYS A 1 260 ? 0.956 -11.745 16.772 1.00 98.81 260 LYS A O 1
ATOM 2060 N N . ALA A 1 261 ? 2.823 -10.507 16.581 1.00 98.88 261 ALA A N 1
ATOM 2061 C CA . ALA A 1 261 ? 2.661 -10.219 15.156 1.00 98.88 261 ALA A CA 1
ATOM 2062 C C . ALA A 1 261 ? 2.771 -11.488 14.290 1.00 98.88 261 ALA A C 1
ATOM 2064 O O . ALA A 1 261 ? 1.927 -11.713 13.416 1.00 98.88 261 ALA A O 1
ATOM 2065 N N . ARG A 1 262 ? 3.759 -12.347 14.576 1.00 98.81 262 ARG A N 1
ATOM 2066 C CA . ARG A 1 262 ? 3.986 -13.622 13.885 1.00 98.81 262 ARG A CA 1
ATOM 2067 C C . ARG A 1 262 ? 2.781 -14.547 14.024 1.00 98.81 262 ARG A C 1
ATOM 2069 O O . ARG A 1 262 ? 2.273 -15.039 13.019 1.00 98.81 262 ARG A O 1
ATOM 2076 N N . LEU A 1 263 ? 2.280 -14.731 15.247 1.00 98.81 263 LEU A N 1
ATOM 2077 C CA . LEU A 1 263 ? 1.105 -15.559 15.531 1.00 98.81 263 LEU A CA 1
ATOM 2078 C C . LEU A 1 263 ? -0.167 -15.003 14.883 1.00 98.81 263 LEU A C 1
ATOM 2080 O O . LEU A 1 263 ? -0.974 -15.775 14.374 1.00 98.81 263 LEU A O 1
ATOM 2084 N N . ALA A 1 264 ? -0.340 -13.680 14.839 1.00 98.88 264 ALA A N 1
ATOM 2085 C CA . ALA A 1 264 ? -1.489 -13.072 14.173 1.00 98.88 264 ALA A CA 1
ATOM 2086 C C . ALA A 1 264 ? -1.471 -13.278 12.649 1.00 98.88 264 ALA A C 1
ATOM 2088 O O . ALA A 1 264 ? -2.510 -13.575 12.064 1.00 98.88 264 ALA A O 1
ATOM 2089 N N . ALA A 1 265 ? -0.304 -13.166 12.002 1.00 98.88 265 ALA A N 1
ATOM 2090 C CA . ALA A 1 265 ? -0.165 -13.499 10.582 1.00 98.88 265 ALA A CA 1
ATOM 2091 C C . ALA A 1 265 ? -0.391 -15.001 10.338 1.00 98.88 265 ALA A C 1
ATOM 2093 O O . ALA A 1 265 ? -1.158 -15.388 9.454 1.00 98.88 265 ALA A O 1
ATOM 2094 N N . LYS A 1 266 ? 0.206 -15.848 11.186 1.00 98.81 266 LYS A N 1
ATOM 2095 C CA . LYS A 1 266 ? 0.046 -17.302 11.133 1.00 98.81 266 LYS A CA 1
ATOM 2096 C C . LYS A 1 266 ? -1.407 -17.741 11.303 1.00 98.81 266 LYS A C 1
ATOM 2098 O O . LYS A 1 266 ? -1.839 -18.628 10.583 1.00 98.81 266 LYS A O 1
ATOM 2103 N N . ALA A 1 267 ? -2.187 -17.083 12.160 1.00 98.81 267 ALA A N 1
ATOM 2104 C CA . ALA A 1 267 ? -3.606 -17.388 12.337 1.00 98.81 267 ALA A CA 1
ATOM 2105 C C . ALA A 1 267 ? -4.413 -17.244 11.036 1.00 98.81 267 ALA A C 1
ATOM 2107 O O . ALA A 1 267 ? -5.333 -18.022 10.813 1.00 98.81 267 ALA A O 1
ATOM 2108 N N . VAL A 1 268 ? -4.062 -16.289 10.163 1.00 98.75 268 VAL A N 1
ATOM 2109 C CA . VAL A 1 268 ? -4.681 -16.159 8.832 1.00 98.75 268 VAL A CA 1
ATOM 2110 C C . VAL A 1 268 ? -4.210 -17.272 7.895 1.00 98.75 268 VAL A C 1
ATOM 2112 O O . VAL A 1 268 ? -5.017 -17.840 7.163 1.00 98.75 268 VAL A O 1
ATOM 2115 N N . MET A 1 269 ? -2.914 -17.602 7.918 1.00 98.75 269 MET A N 1
ATOM 2116 C CA . MET A 1 269 ? -2.351 -18.693 7.112 1.00 98.75 269 MET A CA 1
ATOM 2117 C C . MET A 1 269 ? -2.975 -20.047 7.475 1.00 98.75 269 MET A C 1
ATOM 2119 O O . MET A 1 269 ? -3.360 -20.804 6.587 1.00 98.75 269 MET A O 1
ATOM 2123 N N . ASP A 1 270 ? -3.151 -20.307 8.769 1.00 98.62 270 ASP A N 1
ATOM 2124 C CA . ASP A 1 270 ? -3.705 -21.547 9.316 1.00 98.62 270 ASP A CA 1
ATOM 2125 C C . ASP A 1 270 ? -5.206 -21.709 9.032 1.00 98.62 270 ASP A C 1
ATOM 2127 O O . ASP A 1 270 ? -5.740 -22.806 9.185 1.00 98.62 270 ASP A O 1
ATOM 2131 N N . MET A 1 271 ? -5.894 -20.660 8.556 1.00 98.12 271 MET A N 1
ATOM 2132 C CA . MET A 1 271 ? -7.265 -20.807 8.057 1.00 98.12 271 MET A CA 1
ATOM 2133 C C . MET A 1 271 ? -7.333 -21.733 6.836 1.00 98.12 271 MET A C 1
ATOM 2135 O O . MET A 1 271 ? -8.384 -22.314 6.589 1.00 98.12 271 MET A O 1
ATOM 2139 N N . GLY A 1 272 ? -6.259 -21.833 6.040 1.00 97.69 272 GLY A N 1
ATOM 2140 C CA . GLY A 1 272 ? -6.184 -22.731 4.881 1.00 97.69 272 GLY A CA 1
ATOM 2141 C C . GLY A 1 272 ? -7.141 -22.407 3.723 1.00 97.69 272 GLY A C 1
ATOM 2142 O O . GLY A 1 272 ? -7.282 -23.216 2.812 1.00 97.69 272 GLY A O 1
ATOM 2143 N N . ILE A 1 273 ? -7.802 -21.242 3.744 1.00 97.00 273 ILE A N 1
ATOM 2144 C CA . ILE A 1 273 ? -8.779 -20.816 2.721 1.00 97.00 273 ILE A CA 1
ATOM 2145 C C . ILE A 1 273 ? -8.250 -19.740 1.762 1.00 97.00 273 ILE A C 1
ATOM 2147 O O . ILE A 1 273 ? -8.933 -19.398 0.798 1.00 97.00 273 ILE A O 1
ATOM 2151 N N . TYR A 1 274 ? -7.056 -19.203 2.024 1.00 98.38 274 TYR A N 1
ATOM 2152 C CA . TYR A 1 274 ? -6.404 -18.192 1.191 1.00 98.38 274 TYR A CA 1
ATOM 2153 C C . TYR A 1 274 ? -5.136 -18.756 0.554 1.00 98.38 274 TYR A C 1
ATOM 2155 O O . TYR A 1 274 ? -4.430 -19.558 1.164 1.00 98.38 274 TYR A O 1
ATOM 2163 N N . SER A 1 275 ? -4.827 -18.317 -0.662 1.00 98.31 275 SER A N 1
ATOM 2164 C CA . SER A 1 275 ? -3.598 -18.690 -1.363 1.00 98.31 275 SER A CA 1
ATOM 2165 C C . SER A 1 275 ? -3.151 -17.586 -2.313 1.00 98.31 275 SER A C 1
ATOM 2167 O O . SER A 1 275 ? -3.940 -16.730 -2.710 1.00 98.31 275 SER A O 1
ATOM 2169 N N . LEU A 1 276 ? -1.864 -17.582 -2.674 1.00 98.06 276 LEU A N 1
ATOM 2170 C CA . LEU A 1 276 ? -1.367 -16.680 -3.709 1.00 98.06 276 LEU A CA 1
ATOM 2171 C C . LEU A 1 276 ? -2.046 -17.009 -5.042 1.00 98.06 276 LEU A C 1
ATOM 2173 O O . LEU A 1 276 ? -2.072 -18.165 -5.469 1.00 98.06 276 LEU A O 1
ATOM 2177 N N . TYR A 1 277 ? -2.560 -15.990 -5.724 1.00 96.88 277 TYR A N 1
ATOM 2178 C CA . TYR A 1 277 ? -3.163 -16.156 -7.034 1.00 96.88 277 TYR A CA 1
ATOM 2179 C C . TYR A 1 277 ? -2.087 -16.523 -8.056 1.00 96.88 277 TYR A C 1
ATOM 2181 O O . TYR A 1 277 ? -1.096 -15.800 -8.233 1.00 96.88 277 TYR A O 1
ATOM 2189 N N . THR A 1 278 ? -2.296 -17.656 -8.721 1.00 94.81 278 THR A N 1
ATOM 2190 C CA . THR A 1 278 ? -1.400 -18.206 -9.734 1.00 94.81 278 THR A CA 1
ATOM 2191 C C . THR A 1 278 ? -2.140 -18.316 -11.058 1.00 94.81 278 THR A C 1
ATOM 2193 O O . THR A 1 278 ? -3.236 -18.861 -11.148 1.00 94.81 278 THR A O 1
ATOM 2196 N N . ASP A 1 279 ? -1.521 -17.763 -12.090 1.00 92.00 279 ASP A N 1
ATOM 2197 C CA . ASP A 1 279 ? -1.901 -17.926 -13.486 1.00 92.00 279 ASP A CA 1
ATOM 2198 C C . ASP A 1 279 ? -0.593 -17.841 -14.273 1.00 92.00 279 ASP A C 1
ATOM 2200 O O . ASP A 1 279 ? 0.159 -16.876 -14.121 1.00 92.00 279 ASP A O 1
ATOM 2204 N N . ASN A 1 280 ? -0.292 -18.886 -15.038 1.00 89.75 280 ASN A N 1
ATOM 2205 C CA . ASN A 1 280 ? 0.926 -18.986 -15.840 1.00 89.75 280 ASN A CA 1
ATOM 2206 C C . ASN A 1 280 ? 0.612 -19.011 -17.342 1.00 89.75 280 ASN A C 1
ATOM 2208 O O . ASN A 1 280 ? 1.429 -19.461 -18.147 1.00 89.75 280 ASN A O 1
ATOM 2212 N N . THR A 1 281 ? -0.589 -18.571 -17.728 1.00 88.31 281 THR A N 1
ATOM 2213 C CA . THR A 1 281 ? -0.963 -18.429 -19.132 1.00 88.31 281 THR A CA 1
ATOM 2214 C C . THR A 1 281 ? -0.164 -17.308 -19.795 1.00 88.31 281 THR A C 1
ATOM 2216 O O . THR A 1 281 ? 0.238 -16.319 -19.179 1.00 88.31 281 THR A O 1
ATOM 2219 N N . VAL A 1 282 ? 0.126 -17.486 -21.083 1.00 81.62 282 VAL A N 1
ATOM 2220 C CA . VAL A 1 282 ? 0.896 -16.517 -21.863 1.00 81.62 282 VAL A CA 1
ATOM 2221 C C . VAL A 1 282 ? 0.060 -15.248 -22.035 1.00 81.62 282 VAL A C 1
ATOM 2223 O O . VAL A 1 282 ? -0.992 -15.270 -22.668 1.00 81.62 282 VAL A O 1
ATOM 2226 N N . LYS A 1 283 ? 0.547 -14.129 -21.487 1.00 73.12 283 LYS A N 1
ATOM 2227 C CA . LYS A 1 283 ? -0.184 -12.853 -21.446 1.00 73.12 283 LYS A CA 1
ATOM 2228 C C . LYS A 1 283 ? -0.515 -12.264 -22.828 1.00 73.12 283 LYS A C 1
ATOM 2230 O O . LYS A 1 283 ? -1.562 -11.643 -22.981 1.00 73.12 283 LYS A O 1
ATOM 2235 N N . TRP A 1 284 ? 0.378 -12.396 -23.812 1.00 66.31 284 TRP A N 1
ATOM 2236 C CA . TRP A 1 284 ? 0.229 -11.827 -25.160 1.00 66.31 284 TRP A CA 1
ATOM 2237 C C . TRP A 1 284 ? 0.883 -12.723 -26.221 1.00 66.31 284 TRP A C 1
ATOM 2239 O O . TRP A 1 284 ? 1.876 -13.397 -25.944 1.00 66.31 284 TRP A O 1
ATOM 2249 N N . SER A 1 285 ? 0.345 -12.719 -27.446 1.00 54.53 285 SER A N 1
ATOM 2250 C CA . SER A 1 285 ? 0.893 -13.487 -28.572 1.00 54.53 285 SER A CA 1
ATOM 2251 C C . SER A 1 285 ? 2.313 -13.014 -28.910 1.00 54.53 285 SER A C 1
ATOM 2253 O O . SER A 1 285 ? 2.483 -11.918 -29.443 1.00 54.53 285 SER A O 1
ATOM 2255 N N . GLY A 1 286 ? 3.318 -13.833 -28.588 1.00 51.78 286 GLY A N 1
ATOM 2256 C CA . GLY A 1 286 ? 4.743 -13.526 -28.763 1.00 51.78 286 GLY A CA 1
ATOM 2257 C C . GLY A 1 286 ? 5.544 -13.417 -27.457 1.00 51.78 286 GLY A C 1
ATOM 2258 O O . GLY A 1 286 ? 6.768 -13.311 -27.526 1.00 51.78 286 GLY A O 1
ATOM 2259 N N . SER A 1 287 ? 4.898 -13.465 -26.280 1.00 64.12 287 SER A N 1
ATOM 2260 C CA . SER A 1 287 ? 5.617 -13.602 -25.006 1.00 64.12 287 SER A CA 1
ATOM 2261 C C . SER A 1 287 ? 6.204 -15.002 -24.917 1.00 64.12 287 SER A C 1
ATOM 2263 O O . SER A 1 287 ? 5.508 -15.984 -25.171 1.00 64.12 287 SER A O 1
ATOM 2265 N N . THR A 1 288 ? 7.468 -15.106 -24.519 1.00 62.66 288 THR A N 1
ATOM 2266 C CA . THR A 1 288 ? 8.164 -16.393 -24.386 1.00 62.66 288 THR A CA 1
ATOM 2267 C C . THR A 1 288 ? 7.834 -17.121 -23.080 1.00 62.66 288 THR A C 1
ATOM 2269 O O . THR A 1 288 ? 8.186 -18.286 -22.930 1.00 62.66 288 THR A O 1
ATOM 2272 N N . SER A 1 289 ? 7.143 -16.459 -22.142 1.00 72.19 289 SER A N 1
ATOM 2273 C CA . SER A 1 289 ? 6.716 -17.034 -20.863 1.00 72.19 289 SER A CA 1
ATOM 2274 C C . SER A 1 289 ? 5.393 -16.429 -20.386 1.00 72.19 289 SER A C 1
ATOM 2276 O O . SER A 1 289 ? 5.122 -15.241 -20.598 1.00 72.19 289 SER A O 1
ATOM 2278 N N . GLY A 1 290 ? 4.566 -17.264 -19.753 1.00 79.12 290 GLY A N 1
ATOM 2279 C CA . GLY A 1 290 ? 3.383 -16.860 -18.988 1.00 79.12 290 GLY A CA 1
ATOM 2280 C C . GLY A 1 290 ? 3.620 -16.784 -17.475 1.00 79.12 290 GLY A C 1
ATOM 2281 O O . GLY A 1 290 ? 2.725 -16.369 -16.743 1.00 79.12 290 GLY A O 1
ATOM 2282 N N . LEU A 1 291 ? 4.810 -17.167 -16.991 1.00 84.69 291 LEU A N 1
ATOM 2283 C CA . LEU A 1 291 ? 5.133 -17.148 -15.562 1.00 84.69 291 LEU A CA 1
ATOM 2284 C C . LEU A 1 291 ? 4.953 -15.745 -14.972 1.00 84.69 291 LEU A C 1
ATOM 2286 O O . LEU A 1 291 ? 5.374 -14.749 -15.560 1.00 84.69 291 LEU A O 1
ATOM 2290 N N . GLY A 1 292 ? 4.323 -15.676 -13.799 1.00 86.31 292 GLY A N 1
ATOM 2291 C CA . GLY A 1 292 ? 4.055 -14.410 -13.116 1.00 86.31 292 GLY A CA 1
ATOM 2292 C C . GLY A 1 292 ? 2.817 -13.660 -13.611 1.00 86.31 292 GLY A C 1
ATOM 2293 O O . GLY A 1 292 ? 2.471 -12.626 -13.035 1.00 86.31 292 GLY A O 1
ATOM 2294 N N . TYR A 1 293 ? 2.093 -14.165 -14.618 1.00 91.38 293 TYR A N 1
ATOM 2295 C CA . TYR A 1 293 ? 0.881 -13.509 -15.121 1.00 91.38 293 TYR A CA 1
ATOM 2296 C C . TYR A 1 293 ? -0.208 -13.365 -14.044 1.00 91.38 293 TYR A C 1
ATOM 2298 O O . TYR A 1 293 ? -0.905 -12.348 -13.999 1.00 91.38 293 TYR A O 1
ATOM 2306 N N . GLY A 1 294 ? -0.276 -14.305 -13.098 1.00 93.38 294 GLY A N 1
ATOM 2307 C CA . GLY A 1 294 ? -1.150 -14.235 -11.928 1.00 93.38 294 GLY A CA 1
ATOM 2308 C C . GLY A 1 294 ? -0.985 -12.947 -11.118 1.00 93.38 294 GLY A C 1
ATOM 2309 O O . GLY A 1 294 ? -1.984 -12.344 -10.731 1.00 93.38 294 GLY A O 1
ATOM 2310 N N . PHE A 1 295 ? 0.243 -12.447 -10.939 1.00 95.06 295 PHE A N 1
ATOM 2311 C CA . PHE A 1 295 ? 0.473 -11.184 -10.225 1.00 95.06 295 PHE A CA 1
ATOM 2312 C C . PHE A 1 295 ? -0.220 -9.997 -10.905 1.00 95.06 295 PHE A C 1
ATOM 2314 O O . PHE A 1 295 ? -0.721 -9.098 -10.244 1.00 95.06 295 PHE A O 1
ATOM 2321 N N . TYR A 1 296 ? -0.283 -9.987 -12.234 1.00 93.31 296 TYR A N 1
ATOM 2322 C CA . TYR A 1 296 ? -1.027 -8.973 -12.973 1.00 93.31 296 TYR A CA 1
ATOM 2323 C C . TYR A 1 296 ? -2.546 -9.209 -12.877 1.00 93.31 296 TYR A C 1
ATOM 2325 O O . TYR A 1 296 ? -3.314 -8.285 -12.606 1.00 93.31 296 TYR A O 1
ATOM 2333 N N . LYS A 1 297 ? -2.985 -10.460 -13.061 1.00 92.62 297 LYS A N 1
ATOM 2334 C CA . LYS A 1 297 ? -4.404 -10.843 -13.134 1.00 92.62 297 LYS A CA 1
ATOM 2335 C C . LYS A 1 297 ? -5.162 -10.765 -11.816 1.00 92.62 297 LYS A C 1
ATOM 2337 O O . LYS A 1 297 ? -6.377 -10.552 -11.850 1.00 92.62 297 LYS A O 1
ATOM 2342 N N . VAL A 1 298 ? -4.481 -10.891 -10.678 1.00 94.06 298 VAL A N 1
ATOM 2343 C CA . VAL A 1 298 ? -5.115 -10.810 -9.352 1.00 94.06 298 VAL A CA 1
ATOM 2344 C C . VAL A 1 298 ? -5.886 -9.497 -9.178 1.00 94.06 298 VAL A C 1
ATOM 2346 O O . VAL A 1 298 ? -6.994 -9.499 -8.651 1.00 94.06 298 VAL A O 1
ATOM 2349 N N . PHE A 1 299 ? -5.365 -8.392 -9.723 1.00 92.31 299 PHE A N 1
ATOM 2350 C CA . PHE A 1 299 ? -5.992 -7.069 -9.656 1.00 92.31 299 PHE A CA 1
ATOM 2351 C C . PHE A 1 299 ? -7.114 -6.860 -10.678 1.00 92.31 299 PHE A C 1
ATOM 2353 O O . PHE A 1 299 ? -7.847 -5.885 -10.576 1.00 92.31 299 PHE A O 1
ATOM 2360 N N . LEU A 1 300 ? -7.260 -7.749 -11.662 1.00 91.06 300 LEU A N 1
ATOM 2361 C CA . LEU A 1 300 ? -8.264 -7.671 -12.733 1.00 91.06 300 LEU A CA 1
ATOM 2362 C C . LEU A 1 300 ? -9.347 -8.744 -12.588 1.00 91.06 300 LEU A C 1
ATOM 2364 O O . LEU A 1 300 ? -10.036 -9.094 -13.544 1.00 91.06 300 LEU A O 1
ATOM 2368 N N . THR A 1 301 ? -9.467 -9.304 -11.386 1.00 89.25 301 THR A N 1
ATOM 2369 C CA . THR A 1 301 ? -10.467 -10.313 -11.052 1.00 89.25 301 THR A CA 1
ATOM 2370 C C . THR A 1 301 ? -11.198 -9.865 -9.796 1.00 89.25 301 THR A C 1
ATOM 2372 O O . THR A 1 301 ? -10.566 -9.554 -8.790 1.00 89.25 301 THR A O 1
ATOM 2375 N N . ARG A 1 302 ? -12.538 -9.834 -9.824 1.00 89.25 302 ARG A N 1
ATOM 2376 C CA . ARG A 1 302 ? -13.329 -9.373 -8.669 1.00 89.25 302 ARG A CA 1
ATOM 2377 C C . ARG A 1 302 ? -13.199 -10.270 -7.441 1.00 89.25 302 ARG A C 1
ATOM 2379 O O . ARG A 1 302 ? -13.144 -9.742 -6.334 1.00 89.25 302 ARG A O 1
ATOM 2386 N N . LYS A 1 303 ? -13.162 -11.590 -7.657 1.00 91.44 303 LYS A N 1
ATOM 2387 C CA . LYS A 1 303 ? -13.017 -12.630 -6.631 1.00 91.44 303 LYS A CA 1
ATOM 2388 C C . LYS A 1 303 ? -11.864 -13.556 -6.990 1.00 91.44 303 LYS A C 1
ATOM 2390 O O . LYS A 1 303 ? -11.810 -14.074 -8.100 1.00 91.44 303 LYS A O 1
ATOM 2395 N N . ASN A 1 304 ? -10.963 -13.772 -6.046 1.00 93.88 304 ASN A N 1
ATOM 2396 C CA . ASN A 1 304 ? -9.831 -14.681 -6.168 1.00 93.88 304 ASN A CA 1
ATOM 2397 C C . ASN A 1 304 ? -9.441 -15.184 -4.760 1.00 93.88 304 ASN A C 1
ATOM 2399 O O . ASN A 1 304 ? -9.846 -14.559 -3.778 1.00 93.88 304 ASN A O 1
ATOM 2403 N N . PRO A 1 305 ? -8.685 -16.290 -4.641 1.00 95.94 305 PRO A N 1
ATOM 2404 C CA . PRO A 1 305 ? -8.270 -16.845 -3.348 1.00 95.94 305 PRO A CA 1
ATOM 2405 C C . PRO A 1 305 ? -7.257 -15.991 -2.565 1.00 95.94 305 PRO A C 1
ATOM 2407 O O . PRO A 1 305 ? -6.954 -16.314 -1.421 1.00 95.94 305 PRO A O 1
ATOM 2410 N N . GLU A 1 306 ? -6.719 -14.917 -3.143 1.00 97.44 306 GLU A N 1
ATOM 2411 C CA . GLU A 1 306 ? -5.728 -14.060 -2.486 1.00 97.44 306 GLU A CA 1
ATOM 2412 C C . GLU A 1 306 ? -6.366 -12.875 -1.750 1.00 97.44 306 GLU A C 1
ATOM 2414 O O . GLU A 1 306 ? -5.808 -12.384 -0.769 1.00 97.44 306 GLU A O 1
ATOM 2419 N N . PHE A 1 307 ? -7.533 -12.401 -2.187 1.00 96.12 307 PHE A N 1
ATOM 2420 C CA . PHE A 1 307 ? -8.238 -11.306 -1.524 1.00 96.12 307 PHE A CA 1
ATOM 2421 C C . PHE A 1 307 ? -8.850 -11.748 -0.194 1.00 96.12 307 PHE A C 1
ATOM 2423 O O . PHE A 1 307 ? -9.689 -12.643 -0.143 1.00 96.12 307 PHE A O 1
ATOM 2430 N N . ILE A 1 308 ? -8.469 -11.047 0.876 1.00 97.00 308 ILE A N 1
ATOM 2431 C CA . ILE A 1 308 ? -9.024 -11.226 2.223 1.00 97.00 308 ILE A CA 1
ATOM 2432 C C . ILE A 1 308 ? -10.102 -10.168 2.479 1.00 97.00 308 ILE A C 1
ATOM 2434 O O . ILE A 1 308 ? -11.205 -10.486 2.918 1.00 97.00 308 ILE A O 1
ATOM 2438 N N . LEU A 1 309 ? -9.790 -8.908 2.160 1.00 94.94 309 LEU A N 1
ATOM 2439 C CA . LEU A 1 309 ? -10.736 -7.797 2.120 1.00 94.94 309 LEU A CA 1
ATOM 2440 C C . LEU A 1 309 ? -10.417 -6.934 0.902 1.00 94.94 309 LEU A C 1
ATOM 2442 O O . LEU A 1 309 ? -9.282 -6.482 0.742 1.00 94.94 309 LEU A O 1
ATOM 2446 N N . ALA A 1 310 ? -11.413 -6.680 0.058 1.00 91.62 310 ALA A N 1
ATOM 2447 C CA . ALA A 1 310 ? -11.250 -5.868 -1.139 1.00 91.62 310 ALA A CA 1
ATOM 2448 C C . ALA A 1 310 ? -12.485 -4.995 -1.389 1.00 91.62 310 ALA A C 1
ATOM 2450 O O . ALA A 1 310 ? -13.617 -5.429 -1.179 1.00 91.62 310 ALA A O 1
ATOM 2451 N N . LYS A 1 311 ? -12.267 -3.774 -1.883 1.00 88.50 311 LYS A N 1
ATOM 2452 C CA . LYS A 1 311 ? -13.329 -2.898 -2.381 1.00 88.50 311 LYS A CA 1
ATOM 2453 C C . LYS A 1 311 ? -13.677 -3.339 -3.795 1.00 88.50 311 LYS A C 1
ATOM 2455 O O . LYS A 1 311 ? -12.897 -3.129 -4.724 1.00 88.50 311 LYS A O 1
ATOM 2460 N N . VAL A 1 312 ? -14.842 -3.954 -3.957 1.00 87.00 312 VAL A N 1
ATOM 2461 C CA . VAL A 1 312 ? -15.383 -4.282 -5.279 1.00 87.00 312 VAL A CA 1
ATOM 2462 C C . VAL A 1 312 ? -15.794 -2.982 -5.957 1.00 87.00 312 VAL A C 1
ATOM 2464 O O . VAL A 1 312 ? -16.568 -2.211 -5.391 1.00 87.00 312 VAL A O 1
ATOM 2467 N N . ILE A 1 313 ? -15.280 -2.724 -7.160 1.00 83.81 313 ILE A N 1
ATOM 2468 C CA . ILE A 1 313 ? -15.640 -1.521 -7.913 1.00 83.81 313 ILE A CA 1
ATOM 2469 C C . ILE A 1 313 ? -16.531 -1.860 -9.107 1.00 83.81 313 ILE A C 1
ATOM 2471 O O . ILE A 1 313 ? -16.439 -2.936 -9.719 1.00 83.81 313 ILE A O 1
ATOM 2475 N N . ALA A 1 314 ? -17.418 -0.920 -9.431 1.00 84.81 314 ALA A N 1
ATOM 2476 C CA . ALA A 1 314 ? -18.251 -1.003 -10.620 1.00 84.81 314 ALA A CA 1
ATOM 2477 C C . ALA A 1 314 ? -17.370 -1.111 -11.882 1.00 84.81 314 ALA A C 1
ATOM 2479 O O . ALA A 1 314 ? -16.273 -0.539 -11.902 1.00 84.81 314 ALA A O 1
ATOM 2480 N N . PRO A 1 315 ? -17.823 -1.831 -12.928 1.00 89.06 315 PRO A N 1
ATOM 2481 C CA . PRO A 1 315 ? -17.058 -1.960 -14.160 1.00 89.06 315 PRO A CA 1
ATOM 2482 C C . PRO A 1 315 ? -16.754 -0.579 -14.740 1.00 89.06 315 PRO A C 1
ATOM 2484 O O . PRO A 1 315 ? -17.654 0.249 -14.894 1.00 89.06 315 PRO A O 1
ATOM 2487 N N . GLY A 1 316 ? -15.500 -0.319 -15.093 1.00 90.19 316 GLY A N 1
ATOM 2488 C CA . GLY A 1 316 ? -15.129 0.995 -15.605 1.00 90.19 316 GLY A CA 1
ATOM 2489 C C . GLY A 1 316 ? -13.661 1.117 -15.967 1.00 90.19 316 GLY A C 1
ATOM 2490 O O . GLY A 1 316 ? -12.936 0.129 -16.016 1.00 90.19 316 GLY A O 1
ATOM 2491 N N . LYS A 1 317 ? -13.242 2.354 -16.248 1.00 89.94 317 LYS A N 1
ATOM 2492 C CA . LYS A 1 317 ? -11.878 2.691 -16.691 1.00 89.94 317 LYS A CA 1
ATOM 2493 C C . LYS A 1 317 ? -11.270 3.861 -15.914 1.00 89.94 317 LYS A C 1
ATOM 2495 O O . LYS A 1 317 ? -10.421 4.589 -16.420 1.00 89.94 317 LYS A O 1
ATOM 2500 N N . GLN A 1 318 ? -11.781 4.122 -14.709 1.00 85.81 318 GLN A N 1
ATOM 2501 C CA . GLN A 1 318 ? -11.358 5.292 -13.934 1.00 85.81 318 GLN A CA 1
ATOM 2502 C C . GLN A 1 318 ? -9.913 5.161 -13.444 1.00 85.81 318 GLN A C 1
ATOM 2504 O O . GLN A 1 318 ? -9.180 6.144 -13.463 1.00 85.81 318 GLN A O 1
ATOM 2509 N N . ILE A 1 319 ? -9.482 3.945 -13.095 1.00 88.50 319 ILE A N 1
ATOM 2510 C CA . ILE A 1 319 ? -8.082 3.668 -12.756 1.00 88.50 319 ILE A CA 1
ATOM 2511 C C . ILE A 1 319 ? -7.190 3.956 -13.957 1.00 88.50 319 ILE A C 1
ATOM 2513 O O . ILE A 1 319 ? -6.247 4.728 -13.833 1.00 88.50 319 ILE A O 1
ATOM 2517 N N . GLU A 1 320 ? -7.526 3.416 -15.133 1.00 91.56 320 GLU A N 1
ATOM 2518 C CA . GLU A 1 320 ? -6.800 3.687 -16.373 1.00 91.56 320 GLU A CA 1
ATOM 2519 C C . GLU A 1 320 ? -6.676 5.191 -16.590 1.00 91.56 320 GLU A C 1
ATOM 2521 O O . GLU A 1 320 ? -5.585 5.706 -16.821 1.00 91.56 320 GLU A O 1
ATOM 2526 N N . ARG A 1 321 ? -7.782 5.922 -16.422 1.00 89.56 321 ARG A N 1
ATOM 2527 C CA . ARG A 1 321 ? -7.817 7.372 -16.616 1.00 89.56 321 ARG A CA 1
ATOM 2528 C C . ARG A 1 321 ? -6.821 8.071 -15.695 1.00 89.56 321 ARG A C 1
ATOM 2530 O O . ARG A 1 321 ? -6.195 9.038 -16.124 1.00 89.56 321 ARG A O 1
ATOM 2537 N N . GLY A 1 322 ? -6.668 7.580 -14.471 1.00 88.31 322 GLY A N 1
ATOM 2538 C CA . GLY A 1 322 ? -5.761 8.121 -13.469 1.00 88.31 322 GLY A CA 1
ATOM 2539 C C . GLY A 1 322 ? -4.285 7.807 -13.683 1.00 88.31 322 GLY A C 1
ATOM 2540 O O . GLY A 1 322 ? -3.472 8.570 -13.165 1.00 88.31 322 GLY A O 1
ATOM 2541 N N . ILE A 1 323 ? -3.925 6.755 -14.435 1.00 89.69 323 ILE A N 1
ATOM 2542 C CA . ILE A 1 323 ? -2.549 6.216 -14.413 1.00 89.69 323 ILE A CA 1
ATOM 2543 C C . ILE A 1 323 ? -1.893 5.943 -15.775 1.00 89.69 323 ILE A C 1
ATOM 2545 O O . ILE A 1 323 ? -0.664 5.924 -15.859 1.00 89.69 323 ILE A O 1
ATOM 2549 N N . ILE A 1 324 ? -2.670 5.747 -16.847 1.00 91.94 324 ILE A N 1
ATOM 2550 C CA . ILE A 1 324 ? -2.113 5.355 -18.155 1.00 91.94 324 ILE A CA 1
ATOM 2551 C C . ILE A 1 324 ? -1.709 6.580 -18.998 1.00 91.94 324 ILE A C 1
ATOM 2553 O O . ILE A 1 324 ? -2.124 7.707 -18.703 1.00 91.94 324 ILE A O 1
ATOM 2557 N N . PRO A 1 325 ? -0.911 6.391 -20.067 1.00 93.25 325 PRO A N 1
ATOM 2558 C CA . PRO A 1 325 ? -0.431 7.486 -20.905 1.00 93.25 325 PRO A CA 1
ATOM 2559 C C . PRO A 1 325 ? -1.519 8.202 -21.716 1.00 93.25 325 PRO A C 1
ATOM 2561 O O . PRO A 1 325 ? -2.582 7.652 -22.026 1.00 93.25 325 PRO A O 1
ATOM 2564 N N . LYS A 1 326 ? -1.214 9.437 -22.133 1.00 92.38 326 LYS A N 1
ATOM 2565 C CA . LYS A 1 326 ? -2.134 10.306 -22.880 1.00 92.38 326 LYS A CA 1
ATOM 2566 C C . LYS A 1 326 ? -2.467 9.751 -24.259 1.00 92.38 326 LYS A C 1
ATOM 2568 O O . LYS A 1 326 ? -3.606 9.882 -24.705 1.00 92.38 326 LYS A O 1
ATOM 2573 N N . SER A 1 327 ? -1.527 9.073 -24.915 1.00 92.81 327 SER A N 1
ATOM 2574 C CA . SER A 1 327 ? -1.789 8.382 -26.184 1.00 92.81 327 SER A CA 1
ATOM 2575 C C . SER A 1 327 ? -2.864 7.295 -26.078 1.00 92.81 327 SER A C 1
ATOM 2577 O O . SER A 1 327 ? -3.446 6.893 -27.085 1.00 92.81 327 SER A O 1
ATOM 2579 N N . ARG A 1 328 ? -3.151 6.816 -24.859 1.00 92.88 328 ARG A N 1
ATOM 2580 C CA . ARG A 1 328 ? -4.203 5.834 -24.546 1.00 92.88 328 ARG A CA 1
ATOM 2581 C C . ARG A 1 328 ? -5.453 6.487 -23.939 1.00 92.88 328 ARG A C 1
ATOM 2583 O O . ARG A 1 328 ? -6.367 5.809 -23.470 1.00 92.88 328 ARG A O 1
ATOM 2590 N N . GLY A 1 329 ? -5.505 7.819 -23.979 1.00 90.25 329 GLY A N 1
ATOM 2591 C CA . GLY A 1 329 ? -6.572 8.653 -23.435 1.00 90.25 329 GLY A CA 1
ATOM 2592 C C . GLY A 1 329 ? -6.503 8.849 -21.919 1.00 90.25 329 GLY A C 1
ATOM 2593 O O . GLY A 1 329 ? -7.416 9.446 -21.351 1.00 90.25 329 GLY A O 1
ATOM 2594 N N . GLY A 1 330 ? -5.445 8.363 -21.263 1.00 90.31 330 GLY A N 1
ATOM 2595 C CA . GLY A 1 330 ? -5.218 8.589 -19.843 1.00 90.31 330 GLY A CA 1
ATOM 2596 C C . GLY A 1 330 ? -4.915 10.055 -19.531 1.00 90.31 330 GLY A C 1
ATOM 2597 O O . GLY A 1 330 ? -4.411 10.811 -20.363 1.00 90.31 330 GLY A O 1
ATOM 2598 N N . ALA A 1 331 ? -5.242 10.459 -18.310 1.00 85.44 331 ALA A N 1
ATOM 2599 C CA . ALA A 1 331 ? -4.979 11.786 -17.773 1.00 85.44 331 ALA A CA 1
ATOM 2600 C C . ALA A 1 331 ? -3.858 11.780 -16.724 1.00 85.44 331 ALA A C 1
ATOM 2602 O O . ALA A 1 331 ? -3.513 12.848 -16.245 1.00 85.44 331 ALA A O 1
ATOM 2603 N N . ASN A 1 332 ? -3.307 10.623 -16.351 1.00 82.38 332 ASN A N 1
ATOM 2604 C CA . ASN A 1 332 ? -2.209 10.449 -15.393 1.00 82.38 332 ASN A CA 1
ATOM 2605 C C . ASN A 1 332 ? -2.140 11.483 -14.242 1.00 82.38 332 ASN A C 1
ATOM 2607 O O . ASN A 1 332 ? -1.145 12.179 -14.066 1.00 82.38 332 ASN A O 1
ATOM 2611 N N . PHE A 1 333 ? -3.227 11.658 -13.493 1.00 80.56 333 PHE A N 1
ATOM 2612 C CA . PHE A 1 333 ? -3.260 12.564 -12.337 1.00 80.56 333 PHE A CA 1
ATOM 2613 C C . PHE A 1 333 ? -2.794 11.882 -11.042 1.00 80.56 333 PHE A C 1
ATOM 2615 O O . PHE A 1 333 ? -2.689 12.527 -9.997 1.00 80.56 333 PHE A O 1
ATOM 2622 N N . TYR A 1 334 ? -2.509 10.580 -11.103 1.00 81.62 334 TYR A N 1
ATOM 2623 C CA . TYR A 1 334 ? -1.976 9.820 -9.990 1.00 81.62 334 TYR A CA 1
ATOM 2624 C C . TYR A 1 334 ? -0.473 10.098 -9.847 1.00 81.62 334 TYR A C 1
ATOM 2626 O O . TYR A 1 334 ? -0.100 11.162 -9.352 1.00 81.62 334 TYR A O 1
ATOM 2634 N N . CYS A 1 335 ? 0.411 9.203 -10.270 1.00 87.62 335 CYS A N 1
ATOM 2635 C CA . CYS A 1 335 ? 1.849 9.390 -10.133 1.00 87.62 335 CYS A CA 1
ATOM 2636 C C . CYS A 1 335 ? 2.619 8.783 -11.302 1.00 87.62 335 CYS A C 1
ATOM 2638 O O . CYS A 1 335 ? 2.116 7.955 -12.064 1.00 87.62 335 CYS A O 1
ATOM 2640 N N . TYR A 1 336 ? 3.868 9.208 -11.422 1.00 93.50 336 TYR A N 1
ATOM 2641 C CA . TYR A 1 336 ? 4.846 8.624 -12.319 1.00 93.50 336 TYR A CA 1
ATOM 2642 C C . TYR A 1 336 ? 5.811 7.763 -11.495 1.00 93.50 336 TYR A C 1
ATOM 2644 O O . TYR A 1 336 ? 6.413 8.304 -10.566 1.00 93.50 336 TYR A O 1
ATOM 2652 N N . PRO A 1 337 ? 5.981 6.459 -11.792 1.00 96.81 337 PRO A N 1
ATOM 2653 C CA . PRO A 1 337 ? 6.928 5.607 -11.075 1.00 96.81 337 PRO A CA 1
ATOM 2654 C C . PRO A 1 337 ? 8.336 6.201 -11.071 1.00 96.81 337 PRO A C 1
ATOM 2656 O O . PRO A 1 337 ? 8.751 6.811 -12.058 1.00 96.81 337 PRO A O 1
ATOM 2659 N N . SER A 1 338 ? 9.061 6.032 -9.973 1.00 97.50 338 SER A N 1
ATOM 2660 C CA . SER A 1 338 ? 10.445 6.487 -9.835 1.00 97.50 338 SER A CA 1
ATOM 2661 C C . SER A 1 338 ? 11.435 5.480 -10.426 1.00 97.50 338 SER A C 1
ATOM 2663 O O . SER A 1 338 ? 11.116 4.304 -10.625 1.00 97.50 338 SER A O 1
ATOM 2665 N N . GLN A 1 339 ? 12.668 5.921 -10.668 1.00 98.38 339 GLN A N 1
ATOM 2666 C CA . GLN A 1 339 ? 13.755 4.994 -10.967 1.00 98.38 339 GLN A CA 1
ATOM 2667 C C . GLN A 1 339 ? 14.128 4.149 -9.742 1.00 98.38 339 GLN A C 1
ATOM 2669 O O . GLN A 1 339 ? 14.502 2.995 -9.917 1.00 98.38 339 GLN A O 1
ATOM 2674 N N . GLU A 1 340 ? 13.992 4.682 -8.524 1.00 97.81 340 GLU A N 1
ATOM 2675 C CA . GLU A 1 340 ? 14.233 3.942 -7.279 1.00 97.81 340 GLU A CA 1
ATOM 2676 C C . GLU A 1 340 ? 13.376 2.674 -7.218 1.00 97.81 340 GLU A C 1
ATOM 2678 O O . GLU A 1 340 ? 13.905 1.588 -6.998 1.00 97.81 340 GLU A O 1
ATOM 2683 N N . LEU A 1 341 ? 12.073 2.784 -7.502 1.00 98.31 341 LEU A N 1
ATOM 2684 C CA . LEU A 1 341 ? 11.174 1.633 -7.561 1.00 98.31 341 LEU A CA 1
ATOM 2685 C C . LEU A 1 341 ? 11.564 0.669 -8.688 1.00 98.31 341 LEU A C 1
ATOM 2687 O O . LEU A 1 341 ? 11.554 -0.543 -8.492 1.00 98.31 341 LEU A O 1
ATOM 2691 N N . VAL A 1 342 ? 11.917 1.187 -9.869 1.00 98.62 342 VAL A N 1
ATOM 2692 C CA . VAL A 1 342 ? 12.356 0.352 -11.002 1.00 98.62 342 VAL A CA 1
ATOM 2693 C C . VAL A 1 342 ? 13.622 -0.436 -10.659 1.00 98.62 342 VAL A C 1
ATOM 2695 O O . VAL A 1 342 ? 13.743 -1.585 -11.086 1.00 98.62 342 VAL A O 1
ATOM 2698 N N . ASP A 1 343 ? 14.542 0.140 -9.887 1.00 98.38 343 ASP A N 1
ATOM 2699 C CA . ASP A 1 343 ? 15.796 -0.498 -9.476 1.00 98.38 343 ASP A CA 1
ATOM 2700 C C . ASP A 1 343 ? 15.595 -1.552 -8.365 1.00 98.38 343 ASP A C 1
ATOM 2702 O O . ASP A 1 343 ? 16.388 -2.488 -8.280 1.00 98.38 343 ASP A O 1
ATOM 2706 N N . MET A 1 344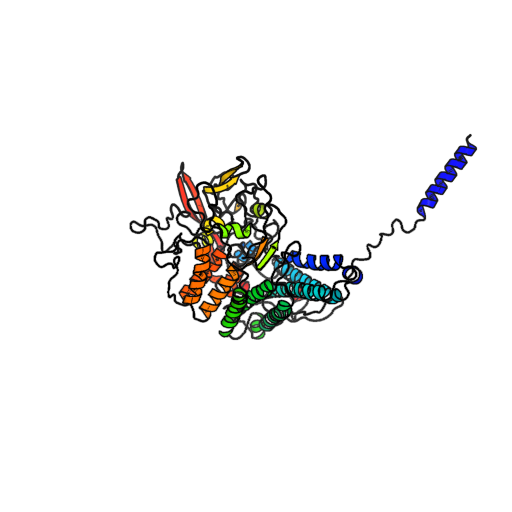 ? 14.516 -1.471 -7.570 1.00 98.06 344 MET A N 1
ATOM 2707 C CA . MET A 1 344 ? 14.175 -2.475 -6.538 1.00 98.06 344 MET A CA 1
ATOM 2708 C C . MET A 1 344 ? 13.782 -3.842 -7.112 1.00 98.06 344 MET A C 1
ATOM 2710 O O . MET A 1 344 ? 13.893 -4.864 -6.427 1.00 98.06 344 MET A O 1
ATOM 2714 N N . PHE A 1 345 ? 13.304 -3.886 -8.360 1.00 98.56 345 PHE A N 1
ATOM 2715 C CA . PHE A 1 345 ? 12.984 -5.148 -9.024 1.00 98.56 345 PHE A CA 1
ATOM 2716 C C . PHE A 1 345 ? 14.278 -5.906 -9.361 1.00 98.56 345 PHE A C 1
ATOM 2718 O O . PHE A 1 345 ? 15.112 -5.374 -10.100 1.00 98.56 345 PHE A O 1
ATOM 2725 N N . PRO A 1 346 ? 14.466 -7.149 -8.890 1.00 97.56 346 PRO A N 1
ATOM 2726 C CA . PRO A 1 346 ? 15.668 -7.914 -9.200 1.00 97.56 346 PRO A CA 1
ATOM 2727 C C . PRO A 1 346 ? 15.739 -8.309 -10.686 1.00 97.56 346 PRO A C 1
ATOM 2729 O O . PRO A 1 346 ? 14.855 -7.999 -11.500 1.00 97.56 346 PRO A O 1
ATOM 2732 N N . THR A 1 347 ? 16.809 -9.000 -11.067 1.00 96.75 347 THR A N 1
ATOM 2733 C CA . THR A 1 347 ? 16.866 -9.707 -12.349 1.00 96.75 347 THR A CA 1
ATOM 2734 C C . THR A 1 347 ? 15.954 -10.939 -12.344 1.00 96.75 347 THR A C 1
ATOM 2736 O O . THR A 1 347 ? 15.391 -11.314 -11.312 1.00 96.75 347 THR A O 1
ATOM 2739 N N . ILE A 1 348 ? 15.776 -11.591 -13.499 1.00 95.12 348 ILE A N 1
ATOM 2740 C CA . ILE A 1 348 ? 14.860 -12.742 -13.626 1.00 95.12 348 ILE A CA 1
ATOM 2741 C C . ILE A 1 348 ? 15.242 -13.928 -12.728 1.00 95.12 348 ILE A C 1
ATOM 2743 O O . ILE A 1 348 ? 14.390 -14.759 -12.443 1.00 95.12 348 ILE A O 1
ATOM 2747 N N . ASN A 1 349 ? 16.498 -14.025 -12.282 1.00 94.00 349 ASN A N 1
ATOM 2748 C CA . ASN A 1 349 ? 16.956 -15.060 -11.348 1.00 94.00 349 ASN A CA 1
ATOM 2749 C C . ASN A 1 349 ? 16.797 -14.645 -9.869 1.00 94.00 349 ASN A C 1
ATOM 2751 O O . ASN A 1 349 ? 17.163 -15.404 -8.973 1.00 94.00 349 ASN A O 1
ATOM 2755 N N . GLY A 1 350 ? 16.259 -13.448 -9.612 1.00 95.69 350 GLY A N 1
ATOM 2756 C CA . GLY A 1 350 ? 15.954 -12.928 -8.283 1.00 95.69 350 GLY A CA 1
ATOM 2757 C C . GLY A 1 350 ? 17.115 -12.227 -7.575 1.00 95.69 350 GLY A C 1
ATOM 2758 O O . GLY A 1 350 ? 16.950 -11.828 -6.420 1.00 95.69 350 GLY A O 1
ATOM 2759 N N . LYS A 1 351 ? 18.266 -12.052 -8.233 1.00 95.56 351 LYS A N 1
ATOM 2760 C CA . LYS A 1 351 ? 19.401 -11.301 -7.682 1.00 95.56 351 LYS A CA 1
ATOM 2761 C C . LYS A 1 351 ? 19.247 -9.789 -7.901 1.00 95.56 351 LYS A C 1
ATOM 2763 O O . LYS A 1 351 ? 18.641 -9.374 -8.893 1.00 95.56 351 LYS A O 1
ATOM 2768 N N . PRO A 1 352 ? 19.792 -8.940 -7.013 1.00 96.00 352 PRO A N 1
ATOM 2769 C CA . PRO A 1 352 ? 19.832 -7.498 -7.235 1.00 96.00 352 PRO A CA 1
ATOM 2770 C C . PRO A 1 352 ? 20.507 -7.141 -8.565 1.00 96.00 352 PRO A C 1
ATOM 2772 O O . PRO A 1 352 ? 21.515 -7.739 -8.945 1.00 96.00 352 PRO A O 1
ATOM 2775 N N . ILE A 1 353 ? 19.998 -6.117 -9.258 1.00 96.69 353 ILE A N 1
ATOM 2776 C CA . ILE A 1 353 ? 20.565 -5.664 -10.543 1.00 96.69 353 ILE A CA 1
ATOM 2777 C C . ILE A 1 353 ? 22.019 -5.186 -10.428 1.00 96.69 353 ILE A C 1
ATOM 2779 O O . ILE A 1 353 ? 22.744 -5.177 -11.416 1.00 96.69 353 ILE A O 1
ATOM 2783 N N . THR A 1 354 ? 22.449 -4.803 -9.225 1.00 95.44 354 THR A N 1
ATOM 2784 C CA . THR A 1 354 ? 23.823 -4.397 -8.906 1.00 95.44 354 THR A CA 1
ATOM 2785 C C . THR A 1 354 ? 24.779 -5.577 -8.749 1.00 95.44 354 THR A C 1
ATOM 2787 O O . THR A 1 354 ? 25.988 -5.380 -8.803 1.00 95.44 354 THR A O 1
ATOM 2790 N N . GLU A 1 355 ? 24.257 -6.789 -8.554 1.00 94.69 355 GLU A N 1
ATOM 2791 C CA . GLU A 1 355 ? 25.041 -8.010 -8.329 1.00 94.69 355 GLU A CA 1
ATOM 2792 C C . GLU A 1 355 ? 25.044 -8.936 -9.551 1.00 94.69 355 GLU A C 1
ATOM 2794 O O . GLU A 1 355 ? 26.011 -9.656 -9.786 1.00 94.69 355 GLU A O 1
ATOM 2799 N N . ASP A 1 356 ? 23.983 -8.907 -10.358 1.00 94.81 356 ASP A N 1
ATOM 2800 C CA . ASP A 1 356 ? 23.823 -9.754 -11.542 1.00 94.81 356 ASP A CA 1
ATOM 2801 C C . ASP A 1 356 ? 24.113 -8.985 -12.838 1.00 94.81 356 ASP A C 1
ATOM 2803 O O . ASP A 1 356 ? 23.303 -8.975 -13.758 1.00 94.81 356 ASP A O 1
ATOM 2807 N N . LEU A 1 357 ? 25.252 -8.291 -12.903 1.00 96.50 357 LEU A N 1
ATOM 2808 C CA . LEU A 1 357 ? 25.632 -7.450 -14.045 1.00 96.50 357 LEU A CA 1
ATOM 2809 C C . LEU A 1 357 ? 26.034 -8.272 -15.275 1.00 96.50 357 LEU A C 1
ATOM 2811 O O . LEU A 1 357 ? 26.691 -9.312 -15.162 1.00 96.50 357 LEU A O 1
ATOM 2815 N N . LYS A 1 358 ? 25.700 -7.760 -16.464 1.00 96.06 358 LYS A N 1
ATOM 2816 C CA . LYS A 1 358 ? 26.144 -8.325 -17.739 1.00 96.06 358 LYS A CA 1
ATOM 2817 C C . LYS A 1 358 ? 27.657 -8.204 -17.886 1.00 96.06 358 LYS A C 1
ATOM 2819 O O . LYS A 1 358 ? 28.222 -7.115 -17.799 1.00 96.06 358 LYS A O 1
ATOM 2824 N N . SER A 1 359 ? 28.312 -9.321 -18.162 1.00 95.00 359 SER A N 1
ATOM 2825 C CA . SER A 1 359 ? 29.759 -9.400 -18.375 1.00 95.00 359 SER A CA 1
ATOM 2826 C C . SER A 1 359 ? 30.093 -10.547 -19.333 1.00 95.00 359 SER A C 1
ATOM 2828 O O . SER A 1 359 ? 29.206 -11.292 -19.747 1.00 95.00 359 SER A O 1
ATOM 2830 N N . GLY A 1 360 ? 31.372 -10.726 -19.681 1.00 94.19 360 GLY A N 1
ATOM 2831 C CA . GLY A 1 360 ? 31.799 -11.869 -20.499 1.00 94.19 360 GLY A CA 1
ATOM 2832 C C . GLY A 1 360 ? 31.477 -13.232 -19.867 1.00 94.19 360 GLY A C 1
ATOM 2833 O O . GLY A 1 360 ? 31.172 -14.175 -20.589 1.00 94.19 360 GLY A O 1
ATOM 2834 N N . SER A 1 361 ? 31.493 -13.330 -18.531 1.00 92.38 361 SER A N 1
ATOM 2835 C CA . SER A 1 361 ? 31.139 -14.546 -17.781 1.00 92.38 361 SER A CA 1
ATOM 2836 C C . SER A 1 361 ? 29.656 -14.630 -17.401 1.00 92.38 361 SER A C 1
ATOM 2838 O O . SER A 1 361 ? 29.192 -15.700 -17.014 1.00 92.38 361 SER A O 1
ATOM 2840 N N . ASN A 1 362 ? 28.904 -13.532 -17.533 1.00 91.31 362 ASN A N 1
ATOM 2841 C CA . ASN A 1 362 ? 27.462 -13.463 -17.300 1.00 91.31 362 ASN A CA 1
ATOM 2842 C C . ASN A 1 362 ? 26.757 -12.732 -18.460 1.00 91.31 362 ASN A C 1
ATOM 2844 O O . ASN A 1 362 ? 26.321 -11.589 -18.305 1.00 91.31 362 ASN A O 1
ATOM 2848 N N . PRO A 1 363 ? 26.655 -13.343 -19.653 1.00 91.94 363 PRO A N 1
ATOM 2849 C CA . PRO A 1 363 ? 26.153 -12.660 -20.849 1.00 91.94 363 PRO A CA 1
ATOM 2850 C C . PRO A 1 363 ? 24.666 -12.281 -20.764 1.00 91.94 363 PRO A C 1
ATOM 2852 O O . PRO A 1 363 ? 24.214 -11.408 -21.508 1.00 91.94 363 PRO A O 1
ATOM 2855 N N . THR A 1 364 ? 23.913 -12.925 -19.868 1.00 90.38 364 THR A N 1
ATOM 2856 C CA . THR A 1 364 ? 22.478 -12.698 -19.644 1.00 90.38 364 THR A CA 1
ATOM 2857 C C . THR A 1 364 ? 22.180 -11.746 -18.493 1.00 90.38 364 THR A C 1
ATOM 2859 O O . THR A 1 364 ? 21.008 -11.479 -18.258 1.00 90.38 364 THR A O 1
ATOM 2862 N N . GLY A 1 365 ? 23.196 -11.256 -17.774 1.00 93.44 365 GLY A N 1
ATOM 2863 C CA . GLY A 1 365 ? 23.014 -10.342 -16.648 1.00 93.44 365 GLY A CA 1
ATOM 2864 C C . GLY A 1 365 ? 22.341 -9.018 -17.031 1.00 93.44 365 GLY A C 1
ATOM 2865 O O . GLY A 1 365 ? 22.105 -8.709 -18.201 1.00 93.44 365 GLY A O 1
ATOM 2866 N N . PHE A 1 366 ? 22.032 -8.214 -16.020 1.00 96.81 366 PHE A N 1
ATOM 2867 C CA . PHE A 1 366 ? 21.495 -6.869 -16.155 1.00 96.81 366 PHE A CA 1
ATOM 2868 C C . PHE A 1 366 ? 22.402 -5.974 -17.012 1.00 96.81 366 PHE A C 1
ATOM 2870 O O . PHE A 1 366 ? 23.601 -5.840 -16.760 1.00 96.81 366 PHE A O 1
ATOM 2877 N N . ASP A 1 367 ? 21.801 -5.330 -18.010 1.00 96.25 367 ASP A N 1
ATOM 2878 C CA . ASP A 1 367 ? 22.461 -4.450 -18.971 1.00 96.25 367 ASP A CA 1
ATOM 2879 C C . ASP A 1 367 ? 21.849 -3.050 -18.876 1.00 96.25 367 ASP A C 1
ATOM 2881 O O . ASP A 1 367 ? 20.682 -2.856 -19.214 1.00 96.25 367 ASP A O 1
ATOM 2885 N N . ALA A 1 368 ? 22.633 -2.056 -18.459 1.00 95.06 368 ALA A N 1
ATOM 2886 C CA . ALA A 1 368 ? 22.163 -0.673 -18.370 1.00 95.06 368 ALA A CA 1
ATOM 2887 C C . ALA A 1 368 ? 21.785 -0.076 -19.742 1.00 95.06 368 ALA A C 1
ATOM 2889 O O . ALA A 1 368 ? 20.983 0.855 -19.801 1.00 95.06 368 ALA A O 1
ATOM 2890 N N . GLY A 1 369 ? 22.316 -0.620 -20.846 1.00 94.88 369 GLY A N 1
ATOM 2891 C CA . GLY A 1 369 ? 21.904 -0.267 -22.206 1.00 94.88 369 GLY A CA 1
ATOM 2892 C C . GLY A 1 369 ? 20.560 -0.879 -22.619 1.00 94.88 369 GLY A C 1
ATOM 2893 O O . GLY A 1 369 ? 19.938 -0.392 -23.557 1.00 94.88 369 GLY A O 1
ATOM 2894 N N . ASN A 1 370 ? 20.091 -1.910 -21.905 1.00 94.50 370 ASN A N 1
ATOM 2895 C CA . ASN A 1 370 ? 18.811 -2.593 -22.115 1.00 94.50 370 ASN A CA 1
ATOM 2896 C C . ASN A 1 370 ? 18.108 -2.863 -20.765 1.00 94.50 370 ASN A C 1
ATOM 2898 O O . ASN A 1 370 ? 17.847 -4.020 -20.419 1.00 94.50 370 ASN A O 1
ATOM 2902 N N . PRO A 1 371 ? 17.770 -1.816 -19.985 1.00 95.94 371 PRO A N 1
ATOM 2903 C CA . PRO A 1 371 ? 17.491 -1.928 -18.547 1.00 95.94 371 PRO A CA 1
ATOM 2904 C C . PRO A 1 371 ? 16.214 -2.706 -18.193 1.00 95.94 371 PRO A C 1
ATOM 2906 O O . PRO A 1 371 ? 15.962 -2.996 -17.023 1.00 95.94 371 PRO A O 1
ATOM 2909 N N . TYR A 1 372 ? 15.384 -3.040 -19.181 1.00 95.31 372 TYR A N 1
ATOM 2910 C CA . TYR A 1 372 ? 14.106 -3.731 -18.988 1.00 95.31 372 TYR A CA 1
ATOM 2911 C C . TYR A 1 372 ? 14.132 -5.203 -19.428 1.00 95.31 372 TYR A C 1
ATOM 2913 O O . TYR A 1 372 ? 13.110 -5.882 -19.351 1.00 95.31 372 TYR A O 1
ATOM 2921 N N . VAL A 1 373 ? 15.284 -5.704 -19.883 1.00 93.19 373 VAL A N 1
ATOM 2922 C CA . VAL A 1 373 ? 15.506 -7.117 -20.227 1.00 93.19 373 VAL A CA 1
ATOM 2923 C C . VAL A 1 373 ? 16.083 -7.856 -19.015 1.00 93.19 373 VAL A C 1
ATOM 2925 O O . VAL A 1 373 ? 16.789 -7.258 -18.207 1.00 93.19 373 VAL A O 1
ATOM 2928 N N . ASN A 1 374 ? 15.790 -9.157 -18.887 1.00 93.50 374 ASN A N 1
ATOM 2929 C CA . ASN A 1 374 ? 16.274 -10.003 -17.787 1.00 93.50 374 ASN A CA 1
ATOM 2930 C C . ASN A 1 374 ? 15.837 -9.502 -16.394 1.00 93.50 374 ASN A C 1
ATOM 2932 O O . ASN A 1 374 ? 16.617 -9.493 -15.447 1.00 93.50 374 ASN A O 1
ATOM 2936 N N . ARG A 1 375 ? 14.587 -9.048 -16.263 1.00 95.19 375 ARG A N 1
ATOM 2937 C CA . ARG A 1 375 ? 14.046 -8.454 -15.028 1.00 95.19 375 ARG A CA 1
ATOM 2938 C C . ARG A 1 375 ? 12.953 -9.318 -14.413 1.00 95.19 375 ARG A C 1
ATOM 2940 O O . ARG A 1 375 ? 12.319 -10.095 -15.122 1.00 95.19 375 ARG A O 1
ATOM 2947 N N . ASP A 1 376 ? 12.708 -9.129 -13.119 1.00 96.38 376 ASP A N 1
ATOM 2948 C CA . ASP A 1 376 ? 11.514 -9.619 -12.423 1.00 96.38 376 ASP A CA 1
ATOM 2949 C C . ASP A 1 376 ? 10.238 -9.322 -13.248 1.00 96.38 376 ASP A C 1
ATOM 2951 O O . ASP A 1 376 ? 10.008 -8.157 -13.607 1.00 96.38 376 ASP A O 1
ATOM 2955 N N . PRO A 1 377 ? 9.384 -10.322 -13.553 1.00 95.00 377 PRO A N 1
ATOM 2956 C CA . PRO A 1 377 ? 8.176 -10.115 -14.354 1.00 95.00 377 PRO A CA 1
ATOM 2957 C C . PRO A 1 377 ? 7.227 -9.060 -13.772 1.00 95.00 377 PRO A C 1
ATOM 2959 O O . PRO A 1 377 ? 6.542 -8.358 -14.530 1.00 95.00 377 PRO A O 1
ATOM 2962 N N . ARG A 1 378 ? 7.231 -8.877 -12.443 1.00 96.81 378 ARG A N 1
ATOM 2963 C CA . ARG A 1 378 ? 6.438 -7.853 -11.753 1.00 96.81 378 ARG A CA 1
ATOM 2964 C C . ARG A 1 378 ? 6.807 -6.440 -12.168 1.00 96.81 378 ARG A C 1
ATOM 2966 O O . ARG A 1 378 ? 5.923 -5.587 -12.125 1.00 96.81 378 ARG A O 1
ATOM 2973 N N . LEU A 1 379 ? 8.033 -6.181 -12.638 1.00 97.31 379 LEU A N 1
ATOM 2974 C CA . LEU A 1 379 ? 8.406 -4.868 -13.169 1.00 97.31 379 LEU A CA 1
ATOM 2975 C C . LEU A 1 379 ? 7.475 -4.488 -14.321 1.00 97.31 379 LEU A C 1
ATOM 2977 O O . LEU A 1 379 ? 6.846 -3.433 -14.296 1.00 97.31 379 LEU A O 1
ATOM 2981 N N . SER A 1 380 ? 7.327 -5.380 -15.303 1.00 94.31 380 SER A N 1
ATOM 2982 C CA . SER A 1 380 ? 6.479 -5.133 -16.471 1.00 94.31 380 SER A CA 1
ATOM 2983 C C . SER A 1 380 ? 4.990 -5.108 -16.132 1.00 94.31 380 SER A C 1
ATOM 2985 O O . SER A 1 380 ? 4.236 -4.435 -16.825 1.00 94.31 380 SER A O 1
ATOM 2987 N N . ALA A 1 381 ? 4.561 -5.803 -15.070 1.00 94.44 381 ALA A N 1
ATOM 2988 C CA . ALA A 1 381 ? 3.190 -5.770 -14.556 1.00 94.44 381 ALA A CA 1
ATOM 2989 C C . ALA A 1 381 ? 2.887 -4.513 -13.724 1.00 94.44 381 ALA A C 1
ATOM 2991 O O . ALA A 1 381 ? 1.720 -4.166 -13.550 1.00 94.44 381 ALA A O 1
ATOM 2992 N N . THR A 1 382 ? 3.925 -3.833 -13.233 1.00 96.19 382 THR A N 1
ATOM 2993 C CA . THR A 1 382 ? 3.812 -2.680 -12.334 1.00 96.19 382 THR A CA 1
ATOM 2994 C C . THR A 1 382 ? 4.052 -1.357 -13.054 1.00 96.19 382 THR A C 1
ATOM 2996 O O . THR A 1 382 ? 3.346 -0.385 -12.784 1.00 96.19 382 THR A O 1
ATOM 2999 N N . VAL A 1 383 ? 4.986 -1.318 -14.008 1.00 97.31 383 VAL A N 1
ATOM 3000 C CA . VAL A 1 383 ? 5.461 -0.108 -14.692 1.00 97.31 383 VAL A CA 1
ATOM 3001 C C . VAL A 1 383 ? 5.338 -0.256 -16.211 1.00 97.31 383 VAL A C 1
ATOM 3003 O O . VAL A 1 383 ? 5.684 -1.279 -16.800 1.00 97.31 383 VAL A O 1
ATOM 3006 N N . ILE A 1 384 ? 4.864 0.799 -16.871 1.00 97.12 384 ILE A N 1
ATOM 3007 C CA . ILE A 1 384 ? 4.967 0.995 -18.317 1.00 97.12 384 ILE A CA 1
ATOM 3008 C C . ILE A 1 384 ? 6.209 1.856 -18.577 1.00 97.12 384 ILE A C 1
ATOM 3010 O O . ILE A 1 384 ? 6.278 3.012 -18.158 1.00 97.12 384 ILE A O 1
ATOM 3014 N N . TYR A 1 385 ? 7.180 1.285 -19.281 1.00 97.19 385 TYR A N 1
ATOM 3015 C CA . TYR A 1 385 ? 8.426 1.926 -19.710 1.00 97.19 385 TYR A CA 1
ATOM 3016 C C . TYR A 1 385 ? 8.496 2.032 -21.243 1.00 97.19 385 TYR A C 1
ATOM 3018 O O . TYR A 1 385 ? 7.634 1.496 -21.944 1.00 97.19 385 TYR A O 1
ATOM 3026 N N . ASN A 1 386 ? 9.516 2.719 -21.774 1.00 97.31 386 ASN A N 1
ATOM 3027 C CA . ASN A 1 386 ? 9.680 2.930 -23.217 1.00 97.31 386 ASN A CA 1
ATOM 3028 C C . ASN A 1 386 ? 9.647 1.606 -24.000 1.00 97.31 386 ASN A C 1
ATOM 3030 O O . ASN A 1 386 ? 10.398 0.681 -23.694 1.00 97.31 386 ASN A O 1
ATOM 3034 N N . GLY A 1 387 ? 8.798 1.530 -25.025 1.00 94.06 387 GLY A N 1
ATOM 3035 C CA . GLY A 1 387 ? 8.599 0.326 -25.834 1.00 94.06 387 GLY A CA 1
ATOM 3036 C C . GLY A 1 387 ? 7.579 -0.663 -25.256 1.00 94.06 387 GLY A C 1
ATOM 3037 O O . GLY A 1 387 ? 7.163 -1.581 -25.960 1.00 94.06 387 GLY A O 1
ATOM 3038 N N . GLY A 1 388 ? 7.127 -0.468 -24.013 1.00 92.88 388 GLY A N 1
ATOM 3039 C CA . GLY A 1 388 ? 6.126 -1.316 -23.376 1.00 92.88 388 GLY A CA 1
ATOM 3040 C C . GLY A 1 388 ? 4.814 -1.330 -24.161 1.00 92.88 388 GLY A C 1
ATOM 3041 O O . GLY A 1 388 ? 4.293 -0.283 -24.542 1.00 92.88 388 GLY A O 1
ATOM 3042 N N . LEU A 1 389 ? 4.269 -2.523 -24.398 1.00 92.06 389 LEU A N 1
ATOM 3043 C CA . LEU A 1 389 ? 3.035 -2.689 -25.162 1.00 92.06 389 LEU A CA 1
ATOM 3044 C C . LEU A 1 389 ? 1.808 -2.347 -24.314 1.00 92.06 389 LEU A C 1
ATOM 3046 O O . LEU A 1 389 ? 1.710 -2.763 -23.157 1.00 92.06 389 LEU A O 1
ATOM 3050 N N . TYR A 1 390 ? 0.876 -1.595 -24.896 1.00 92.44 390 TYR A N 1
ATOM 3051 C CA . TYR A 1 390 ? -0.407 -1.247 -24.287 1.00 92.44 390 TYR A CA 1
ATOM 3052 C C . TYR A 1 390 ? -1.443 -0.948 -25.376 1.00 92.44 390 TYR A C 1
ATOM 3054 O O . TYR A 1 390 ? -1.091 -0.359 -26.407 1.00 92.44 390 TYR A O 1
ATOM 3062 N N . PHE A 1 391 ? -2.705 -1.326 -25.163 1.00 91.44 391 PHE A N 1
ATOM 3063 C CA . PHE A 1 391 ? -3.771 -1.171 -26.155 1.00 91.44 391 PHE A CA 1
ATOM 3064 C C . PHE A 1 391 ? -3.933 0.280 -26.594 1.00 91.44 391 PHE A C 1
ATOM 3066 O O . PHE A 1 391 ? -4.047 1.177 -25.761 1.00 91.44 391 PHE A O 1
ATOM 3073 N N . ILE A 1 392 ? -3.964 0.512 -27.908 1.00 90.50 392 ILE A N 1
ATOM 3074 C CA . ILE A 1 392 ? -4.281 1.811 -28.501 1.00 90.50 392 ILE A CA 1
ATOM 3075 C C . ILE A 1 392 ? -5.576 1.719 -29.306 1.00 90.50 392 ILE A C 1
ATOM 3077 O O . ILE A 1 392 ? -5.774 0.833 -30.137 1.00 90.50 392 ILE A O 1
ATOM 3081 N N . ASN A 1 393 ? -6.472 2.676 -29.074 1.00 88.50 393 ASN A N 1
ATOM 3082 C CA . ASN A 1 393 ? -7.799 2.658 -29.678 1.00 88.50 393 ASN A CA 1
ATOM 3083 C C . ASN A 1 393 ? -7.775 2.813 -31.208 1.00 88.50 393 ASN A C 1
ATOM 3085 O O . ASN A 1 393 ? -8.618 2.236 -31.889 1.00 88.50 393 ASN A O 1
ATOM 3089 N N . THR A 1 394 ? -6.818 3.573 -31.744 1.00 89.31 394 THR A N 1
ATOM 3090 C CA . THR A 1 394 ? -6.736 3.889 -33.177 1.00 89.31 394 THR A CA 1
ATOM 3091 C C . THR A 1 394 ? -6.508 2.648 -34.038 1.00 89.31 394 THR A C 1
ATOM 3093 O O . THR A 1 394 ? -7.130 2.519 -35.084 1.00 89.31 394 THR A O 1
ATOM 3096 N N . THR A 1 395 ? -5.652 1.721 -33.595 1.00 89.81 395 THR A N 1
ATOM 3097 C CA . THR A 1 395 ? -5.339 0.483 -34.335 1.00 89.81 395 THR A CA 1
ATOM 3098 C C . THR A 1 395 ? -6.011 -0.755 -33.751 1.00 89.81 395 THR A C 1
ATOM 3100 O O . THR A 1 395 ? -5.878 -1.835 -34.316 1.00 89.81 395 THR A O 1
ATOM 3103 N N . LYS A 1 396 ? -6.724 -0.615 -32.622 1.00 88.62 396 LYS A N 1
ATOM 3104 C CA . LYS A 1 396 ? -7.379 -1.717 -31.895 1.00 88.62 396 LYS A CA 1
ATOM 3105 C C . LYS A 1 396 ? -6.420 -2.861 -31.540 1.00 88.62 396 LYS A C 1
ATOM 3107 O O . LYS A 1 396 ? -6.832 -4.013 -31.460 1.00 88.62 396 LYS A O 1
ATOM 3112 N N . ALA A 1 397 ? -5.152 -2.537 -31.308 1.00 89.19 397 ALA A N 1
ATOM 3113 C CA . ALA A 1 397 ? -4.101 -3.502 -31.023 1.00 89.19 397 ALA A CA 1
ATOM 3114 C C . ALA A 1 397 ? -3.197 -3.011 -29.888 1.00 89.19 397 ALA A C 1
ATOM 3116 O O . ALA A 1 397 ? -3.185 -1.826 -29.538 1.00 89.19 397 ALA A O 1
ATOM 3117 N N . LEU A 1 398 ? -2.412 -3.927 -29.325 1.00 89.81 398 LEU A N 1
ATOM 3118 C CA . LEU A 1 398 ? -1.297 -3.563 -28.461 1.00 89.81 398 LEU A CA 1
ATOM 3119 C C . LEU A 1 398 ? -0.235 -2.844 -29.298 1.00 89.81 398 LEU A C 1
ATOM 3121 O O . LEU A 1 398 ? 0.218 -3.359 -30.318 1.00 89.81 398 LEU A O 1
ATOM 3125 N N . ALA A 1 399 ? 0.168 -1.655 -28.859 1.00 92.38 399 ALA A N 1
ATOM 3126 C CA . ALA A 1 399 ? 1.212 -0.871 -29.507 1.00 92.38 399 ALA A CA 1
ATOM 3127 C C . ALA A 1 399 ? 2.211 -0.346 -28.466 1.00 92.38 399 ALA A C 1
ATOM 3129 O O . ALA A 1 399 ? 1.831 -0.180 -27.300 1.00 92.38 399 ALA A O 1
ATOM 3130 N N . PRO A 1 400 ? 3.460 -0.041 -28.859 1.00 94.12 400 PRO A N 1
ATOM 3131 C CA . PRO A 1 400 ? 4.442 0.549 -27.958 1.00 94.12 400 PRO A CA 1
ATOM 3132 C C . PRO A 1 400 ? 3.978 1.886 -27.366 1.00 94.12 400 PRO A C 1
ATOM 3134 O O . PRO A 1 400 ? 3.370 2.719 -28.049 1.00 94.12 400 PRO A O 1
ATOM 3137 N N . VAL A 1 401 ? 4.275 2.095 -26.087 1.00 95.56 401 VAL A N 1
ATOM 3138 C CA . VAL A 1 401 ? 4.256 3.401 -25.422 1.00 95.56 401 VAL A CA 1
ATOM 3139 C C . VAL A 1 401 ? 5.646 4.015 -25.561 1.00 95.56 401 VAL A C 1
ATOM 3141 O O . VAL A 1 401 ? 6.651 3.384 -25.236 1.00 95.56 401 VAL A O 1
ATOM 3144 N N . ASN A 1 402 ? 5.708 5.239 -26.077 1.00 97.00 402 ASN A N 1
ATOM 3145 C CA . ASN A 1 402 ? 6.961 5.898 -26.439 1.00 97.00 402 ASN A CA 1
ATOM 3146 C C . ASN A 1 402 ? 7.284 6.990 -25.418 1.00 97.00 402 ASN A C 1
ATOM 3148 O O . ASN A 1 402 ? 6.743 8.087 -25.520 1.00 97.00 402 ASN A O 1
ATOM 3152 N N . THR A 1 403 ? 8.158 6.697 -24.453 1.00 97.62 403 THR A N 1
ATOM 3153 C CA . THR A 1 403 ? 8.505 7.635 -23.368 1.00 97.62 403 THR A CA 1
ATOM 3154 C C . THR A 1 403 ? 9.819 8.388 -23.600 1.00 97.62 403 THR A C 1
ATOM 3156 O O . THR A 1 403 ? 10.268 9.141 -22.738 1.00 97.62 403 THR A O 1
ATOM 3159 N N . TYR A 1 404 ? 10.420 8.246 -24.785 1.00 97.88 404 TYR A N 1
ATOM 3160 C CA . TYR A 1 404 ? 11.616 8.990 -25.184 1.00 97.88 404 TYR A CA 1
ATOM 3161 C C . TYR A 1 404 ? 11.371 10.495 -25.368 1.00 97.88 404 TYR A C 1
ATOM 3163 O O . TYR A 1 404 ? 10.256 10.943 -25.645 1.00 97.88 404 TYR A O 1
ATOM 3171 N N . VAL A 1 405 ? 12.440 11.282 -25.225 1.00 97.56 405 VAL A N 1
ATOM 3172 C CA . VAL A 1 405 ? 12.425 12.744 -25.379 1.00 97.56 405 VAL A CA 1
ATOM 3173 C C . VAL A 1 405 ? 11.928 13.120 -26.775 1.00 97.56 405 VAL A C 1
ATOM 3175 O O . VAL A 1 405 ? 12.468 12.666 -27.782 1.00 97.56 405 VAL A O 1
ATOM 3178 N N . GLY A 1 406 ? 10.901 13.968 -26.842 1.00 95.75 406 GLY A N 1
ATOM 3179 C CA . GLY A 1 406 ? 10.301 14.405 -28.106 1.00 95.75 406 GLY A CA 1
ATOM 3180 C C . GLY A 1 406 ? 9.250 13.450 -28.684 1.00 95.75 406 GLY A C 1
ATOM 3181 O O . GLY A 1 406 ? 8.724 13.717 -29.764 1.00 95.75 406 GLY A O 1
ATOM 3182 N N . ALA A 1 407 ? 8.896 12.358 -27.994 1.00 96.38 407 ALA A N 1
ATOM 3183 C CA . ALA A 1 407 ? 7.730 11.567 -28.381 1.00 96.38 407 ALA A CA 1
ATOM 3184 C C . ALA A 1 407 ? 6.432 12.398 -28.217 1.00 96.38 407 ALA A C 1
ATOM 3186 O O . ALA A 1 407 ? 6.266 13.056 -27.189 1.00 96.38 407 ALA A O 1
ATOM 3187 N N . PRO A 1 408 ? 5.476 12.363 -29.170 1.00 90.69 408 PRO A N 1
ATOM 3188 C CA . PRO A 1 408 ? 4.396 13.360 -29.231 1.00 90.69 408 PRO A CA 1
ATOM 3189 C C . PRO A 1 408 ? 3.427 13.423 -28.039 1.00 90.69 408 PRO A C 1
ATOM 3191 O O . PRO A 1 408 ? 2.839 14.473 -27.791 1.00 90.69 408 PRO A O 1
ATOM 3194 N N . GLN A 1 409 ? 3.179 12.305 -27.348 1.00 92.06 409 GLN A N 1
ATOM 3195 C CA . GLN A 1 409 ? 2.112 12.215 -26.334 1.00 92.06 409 GLN A CA 1
ATOM 3196 C C . GLN A 1 409 ? 2.570 11.660 -24.984 1.00 92.06 409 GLN A C 1
ATOM 3198 O O . GLN A 1 409 ? 2.046 12.094 -23.961 1.00 92.06 409 GLN A O 1
ATOM 3203 N N . ASP A 1 410 ? 3.522 10.725 -24.983 1.00 95.50 410 ASP A N 1
ATOM 3204 C CA . ASP A 1 410 ? 3.938 9.999 -23.773 1.00 95.50 410 ASP A CA 1
ATOM 3205 C C . ASP A 1 410 ? 5.403 10.262 -23.398 1.00 95.50 410 ASP A C 1
ATOM 3207 O O . ASP A 1 410 ? 5.905 9.689 -22.432 1.00 95.50 410 ASP A O 1
ATOM 3211 N N . GLY A 1 411 ? 6.095 11.095 -24.182 1.00 96.19 411 GLY A N 1
ATOM 3212 C CA . GLY A 1 411 ? 7.516 11.373 -24.023 1.00 96.19 411 GLY A CA 1
ATOM 3213 C C . GLY A 1 411 ? 7.831 12.016 -22.684 1.00 96.19 411 GLY A C 1
ATOM 3214 O O . GLY A 1 411 ? 7.027 12.782 -22.156 1.00 96.19 411 GLY A O 1
ATOM 3215 N N . ILE A 1 412 ? 9.013 11.727 -22.145 1.00 96.75 412 ILE A N 1
ATOM 3216 C CA . ILE A 1 412 ? 9.497 12.432 -20.964 1.00 96.75 412 ILE A CA 1
ATOM 3217 C C . ILE A 1 412 ? 9.619 13.936 -21.249 1.00 96.75 412 ILE A C 1
ATOM 3219 O O . ILE A 1 412 ? 10.136 14.347 -22.292 1.00 96.75 412 ILE A O 1
ATOM 3223 N N . VAL A 1 413 ? 9.123 14.755 -20.325 1.00 94.81 413 VAL A N 1
ATOM 3224 C CA . VAL A 1 413 ? 9.128 16.220 -20.411 1.00 94.81 413 VAL A CA 1
ATOM 3225 C C . VAL A 1 413 ? 9.754 16.845 -19.170 1.00 94.81 413 VAL A C 1
ATOM 3227 O O . VAL A 1 413 ? 9.880 16.216 -18.122 1.00 94.81 413 VAL A O 1
ATOM 3230 N N . ALA A 1 414 ? 10.116 18.124 -19.278 1.00 91.12 414 ALA A N 1
ATOM 3231 C CA . ALA A 1 414 ? 10.527 18.911 -18.123 1.00 91.12 414 ALA A CA 1
ATOM 3232 C C . ALA A 1 414 ? 9.403 18.987 -17.075 1.00 91.12 414 ALA A C 1
ATOM 3234 O O . ALA A 1 414 ? 8.219 19.063 -17.415 1.00 91.12 414 ALA A O 1
ATOM 3235 N N . ILE A 1 415 ? 9.784 19.060 -15.798 1.00 86.38 415 ILE A N 1
ATOM 3236 C CA . ILE A 1 415 ? 8.861 19.089 -14.648 1.00 86.38 415 ILE A CA 1
ATOM 3237 C C . ILE A 1 415 ? 7.836 20.227 -14.751 1.00 86.38 415 ILE A C 1
ATOM 3239 O O . ILE A 1 415 ? 6.678 20.059 -14.372 1.00 86.38 415 ILE A O 1
ATOM 3243 N N . SER A 1 416 ? 8.236 21.371 -15.309 1.00 85.75 416 SER A N 1
ATOM 3244 C CA . SER A 1 416 ? 7.367 22.534 -15.517 1.00 85.75 416 SER A CA 1
ATOM 3245 C C . SER A 1 416 ? 6.299 22.332 -16.598 1.00 85.75 416 SER A C 1
ATOM 3247 O O . SER A 1 416 ? 5.307 23.054 -16.600 1.00 85.75 416 SER A O 1
ATOM 3249 N N . SER A 1 417 ? 6.473 21.369 -17.511 1.00 85.69 417 SER A N 1
ATOM 3250 C CA . SER A 1 417 ? 5.567 21.169 -18.648 1.00 85.69 417 SER A CA 1
ATOM 3251 C C . SER A 1 417 ? 4.245 20.521 -18.241 1.00 85.69 417 SER A C 1
ATOM 3253 O O . SER A 1 417 ? 3.201 20.881 -18.776 1.00 85.69 417 SER A O 1
ATOM 3255 N N . ASN A 1 418 ? 4.268 19.569 -17.301 1.00 83.69 418 ASN A N 1
ATOM 3256 C CA . ASN A 1 418 ? 3.075 18.869 -16.808 1.00 83.69 418 ASN A CA 1
ATOM 3257 C C . ASN A 1 418 ? 2.190 18.233 -17.919 1.00 83.69 418 ASN A C 1
ATOM 3259 O O . ASN A 1 418 ? 0.983 18.045 -17.750 1.00 83.69 418 ASN A O 1
ATOM 3263 N N . THR A 1 419 ? 2.751 17.916 -19.087 1.00 87.94 419 THR A N 1
ATOM 3264 C CA . THR A 1 419 ? 1.997 17.405 -20.252 1.00 87.94 419 THR A CA 1
ATOM 3265 C C . THR A 1 419 ? 2.106 15.891 -20.431 1.00 87.94 419 THR A C 1
ATOM 3267 O O . THR A 1 419 ? 1.199 15.291 -21.010 1.00 87.94 419 THR A O 1
ATOM 3270 N N . ALA A 1 420 ? 3.173 15.288 -19.906 1.00 92.69 420 ALA A N 1
ATOM 3271 C CA . ALA A 1 420 ? 3.497 13.867 -19.971 1.00 92.69 420 ALA A CA 1
ATOM 3272 C C . ALA A 1 420 ? 4.388 13.476 -18.770 1.00 92.69 420 ALA A C 1
ATOM 3274 O O . ALA A 1 420 ? 4.510 14.252 -17.816 1.00 92.69 420 ALA A O 1
ATOM 3275 N N . THR A 1 421 ? 4.969 12.273 -18.787 1.00 95.19 421 THR A N 1
ATOM 3276 C CA . THR A 1 421 ? 5.823 11.780 -17.696 1.00 95.19 421 THR A CA 1
ATOM 3277 C C . THR A 1 421 ? 7.049 12.659 -17.465 1.00 95.19 421 THR A C 1
ATOM 3279 O O . THR A 1 421 ? 7.619 13.218 -18.395 1.00 95.19 421 THR A O 1
ATOM 3282 N N . ILE A 1 422 ? 7.465 12.765 -16.206 1.00 94.88 422 ILE A N 1
ATOM 3283 C CA . ILE A 1 422 ? 8.686 13.474 -15.786 1.00 94.88 422 ILE A CA 1
ATOM 3284 C C . ILE A 1 422 ? 9.755 12.506 -15.265 1.00 94.88 422 ILE A C 1
ATOM 3286 O O . ILE A 1 422 ? 10.869 12.918 -14.967 1.00 94.88 422 ILE A O 1
ATOM 3290 N N . THR A 1 423 ? 9.421 11.215 -15.171 1.00 96.81 423 THR A N 1
ATOM 3291 C CA . THR A 1 423 ? 10.336 10.149 -14.745 1.00 96.81 423 THR A CA 1
ATOM 3292 C C . THR A 1 423 ? 10.667 9.171 -15.873 1.00 96.81 423 THR A C 1
ATOM 3294 O O . THR A 1 423 ? 11.525 8.318 -15.689 1.00 96.81 423 THR A O 1
ATOM 3297 N N . GLY A 1 424 ? 9.997 9.263 -17.029 1.00 97.19 424 GLY A N 1
ATOM 3298 C CA . GLY A 1 424 ? 10.131 8.303 -18.137 1.00 97.19 424 GLY A CA 1
ATOM 3299 C C . GLY A 1 424 ? 9.207 7.084 -18.025 1.00 97.19 424 GLY A C 1
ATOM 3300 O O . GLY A 1 424 ? 9.229 6.216 -18.903 1.00 97.19 424 GLY A O 1
ATOM 3301 N N . TYR A 1 425 ? 8.370 7.044 -16.984 1.00 97.88 425 TYR A N 1
ATOM 3302 C CA . TYR A 1 425 ? 7.525 5.908 -16.619 1.00 97.88 425 TYR A CA 1
ATOM 3303 C C . TYR A 1 425 ? 6.047 6.281 -16.439 1.00 97.88 425 TYR A C 1
ATOM 3305 O O . TYR A 1 425 ? 5.714 7.424 -16.117 1.00 97.88 425 TYR A O 1
ATOM 3313 N N . TYR A 1 426 ? 5.167 5.287 -16.593 1.00 96.94 426 TYR A N 1
ATOM 3314 C CA . TYR A 1 426 ? 3.747 5.308 -16.209 1.00 96.94 426 TYR A CA 1
ATOM 3315 C C . TYR A 1 426 ? 3.424 4.057 -15.376 1.00 96.94 426 TYR A C 1
ATOM 3317 O O . TYR A 1 426 ? 4.151 3.068 -15.453 1.00 96.94 426 TYR A O 1
ATOM 3325 N N . ILE A 1 427 ? 2.348 4.059 -14.588 1.00 94.75 427 ILE A N 1
ATOM 3326 C CA . ILE A 1 427 ? 1.947 2.864 -13.824 1.00 94.75 427 ILE A CA 1
ATOM 3327 C C . ILE A 1 427 ? 1.184 1.904 -14.740 1.00 94.75 427 ILE A C 1
ATOM 3329 O O . ILE A 1 427 ? 0.335 2.322 -15.526 1.00 94.75 427 ILE A O 1
ATOM 3333 N N . ARG A 1 428 ? 1.468 0.606 -14.605 1.00 93.88 428 ARG A N 1
ATOM 3334 C CA . ARG A 1 428 ? 0.665 -0.484 -15.179 1.00 93.88 428 ARG A CA 1
ATOM 3335 C C . ARG A 1 428 ? -0.163 -1.221 -14.130 1.00 93.88 428 ARG A C 1
ATOM 3337 O O . ARG A 1 428 ? -1.219 -1.746 -14.467 1.00 93.88 428 ARG A O 1
ATOM 3344 N N . LYS A 1 429 ? 0.308 -1.292 -12.879 1.00 92.75 429 LYS A N 1
ATOM 3345 C CA . LYS A 1 429 ? -0.342 -2.102 -11.841 1.00 92.75 429 LYS A CA 1
ATOM 3346 C C . LYS A 1 429 ? -1.821 -1.744 -11.722 1.00 92.75 429 LYS A C 1
ATOM 3348 O O . LYS A 1 429 ? -2.185 -0.572 -11.708 1.00 92.75 429 LYS A O 1
ATOM 3353 N N . MET A 1 430 ? -2.657 -2.776 -11.638 1.00 90.50 430 MET A N 1
ATOM 3354 C CA . MET A 1 430 ? -4.120 -2.684 -11.614 1.00 90.50 430 MET A CA 1
ATOM 3355 C C . MET A 1 430 ? -4.786 -2.143 -12.885 1.00 90.50 430 MET A C 1
ATOM 3357 O O . MET A 1 430 ? -6.011 -2.094 -12.899 1.00 90.50 430 MET A O 1
ATOM 3361 N N . ALA A 1 431 ? -4.050 -1.768 -13.937 1.00 91.06 431 ALA A N 1
ATOM 3362 C CA . ALA A 1 431 ? -4.609 -1.402 -15.239 1.00 91.06 431 ALA A CA 1
ATOM 3363 C C . ALA A 1 431 ? -4.829 -2.639 -16.122 1.00 91.06 431 ALA A C 1
ATOM 3365 O O . ALA A 1 431 ? -4.007 -3.559 -16.133 1.00 91.06 431 ALA A O 1
ATOM 3366 N N . ASP A 1 432 ? -5.903 -2.648 -16.909 1.00 91.56 432 ASP A N 1
ATOM 3367 C CA . ASP A 1 432 ? -6.067 -3.640 -17.975 1.00 91.56 432 ASP A CA 1
ATOM 3368 C C . ASP A 1 432 ? -5.342 -3.178 -19.245 1.00 91.56 432 ASP A C 1
ATOM 3370 O O . ASP A 1 432 ? -5.613 -2.101 -19.779 1.00 91.56 432 ASP A O 1
ATOM 3374 N N . ASP A 1 433 ? -4.454 -4.019 -19.766 1.00 89.06 433 ASP A N 1
ATOM 3375 C CA . ASP A 1 433 ? -3.638 -3.734 -20.943 1.00 89.06 433 ASP A CA 1
ATOM 3376 C C . ASP A 1 433 ? -4.476 -3.655 -22.220 1.00 89.06 433 ASP A C 1
ATOM 3378 O O . ASP A 1 433 ? -3.992 -3.122 -23.216 1.00 89.06 433 ASP A O 1
ATOM 3382 N N . ASN A 1 434 ? -5.716 -4.158 -22.182 1.00 86.75 434 ASN A N 1
ATOM 3383 C CA . ASN A 1 434 ? -6.701 -4.110 -23.260 1.00 86.75 434 ASN A CA 1
ATOM 3384 C C . ASN A 1 434 ? -7.706 -2.951 -23.122 1.00 86.75 434 ASN A C 1
ATOM 3386 O O . ASN A 1 434 ? -8.614 -2.815 -23.949 1.00 86.75 434 ASN A O 1
ATOM 3390 N N . ALA A 1 435 ? -7.574 -2.110 -22.093 1.00 87.88 435 ALA A N 1
ATOM 3391 C CA . ALA A 1 435 ? -8.432 -0.951 -21.884 1.00 87.88 435 ALA A CA 1
ATOM 3392 C C . ALA A 1 435 ? -7.754 0.342 -22.358 1.00 87.88 435 ALA A C 1
ATOM 3394 O O . ALA A 1 435 ? -6.584 0.579 -22.099 1.00 87.88 435 ALA A O 1
ATOM 3395 N N . ALA A 1 436 ? -8.506 1.226 -23.013 1.00 87.44 436 ALA A N 1
ATOM 3396 C CA . ALA A 1 436 ? -8.126 2.623 -23.242 1.00 87.44 436 ALA A CA 1
ATOM 3397 C C . ALA A 1 436 ? -9.315 3.530 -22.903 1.00 87.44 436 ALA A C 1
ATOM 3399 O O . ALA A 1 436 ? -10.461 3.085 -22.861 1.00 87.44 436 ALA A O 1
ATOM 3400 N N . ILE A 1 437 ? -9.103 4.827 -22.684 1.00 89.31 437 ILE A N 1
ATOM 3401 C CA . ILE A 1 437 ? -10.233 5.695 -22.302 1.00 89.31 437 ILE A CA 1
ATOM 3402 C C . ILE A 1 437 ? -11.246 5.838 -23.435 1.00 89.31 437 ILE A C 1
ATOM 3404 O O . ILE A 1 437 ? -12.449 5.752 -23.203 1.00 89.31 437 ILE A O 1
ATOM 3408 N N . THR A 1 438 ? -10.776 5.943 -24.676 1.00 80.12 438 THR A N 1
ATOM 3409 C CA . THR A 1 438 ? -11.631 6.073 -25.863 1.00 80.12 438 THR A CA 1
ATOM 3410 C C . THR A 1 438 ? -11.865 4.748 -26.607 1.00 80.12 438 THR A C 1
ATOM 3412 O O . THR A 1 438 ? -12.303 4.771 -27.753 1.00 80.12 438 THR A O 1
ATOM 3415 N N . GLY A 1 439 ? -11.609 3.583 -25.985 1.00 75.56 439 GLY A N 1
ATOM 3416 C CA . GLY A 1 439 ? -11.756 2.258 -26.617 1.00 75.56 439 GLY A CA 1
ATOM 3417 C C . GLY A 1 439 ? -11.590 1.062 -25.674 1.00 75.56 439 GLY A C 1
ATOM 3418 O O . GLY A 1 439 ? -11.288 1.237 -24.504 1.00 75.56 439 GLY A O 1
ATOM 3419 N N . GLY A 1 440 ? -11.779 -0.169 -26.150 1.00 73.50 440 GLY A N 1
ATOM 3420 C CA . GLY A 1 440 ? -11.672 -1.368 -25.300 1.00 73.50 440 GLY A CA 1
ATOM 3421 C C . GLY A 1 440 ? -12.816 -1.513 -24.283 1.00 73.50 440 GLY A C 1
ATOM 3422 O O . GLY A 1 440 ? -13.711 -0.663 -24.203 1.00 73.50 440 GLY A O 1
ATOM 3423 N N . ASN A 1 441 ? -12.789 -2.596 -23.507 1.00 79.19 441 ASN A N 1
ATOM 3424 C CA . ASN A 1 441 ? -13.884 -2.980 -22.612 1.00 79.19 441 ASN A CA 1
ATOM 3425 C C . ASN A 1 441 ? -13.834 -2.236 -21.273 1.00 79.19 441 ASN A C 1
ATOM 3427 O O . ASN A 1 441 ? -12.770 -1.820 -20.816 1.00 79.19 441 ASN A O 1
ATOM 3431 N N . ASN A 1 442 ? -14.999 -2.067 -20.641 1.00 86.31 442 ASN A N 1
ATOM 3432 C CA . ASN A 1 442 ? -15.028 -1.768 -19.211 1.00 86.31 442 ASN A CA 1
ATOM 3433 C C . ASN A 1 442 ? -14.429 -2.950 -18.458 1.00 86.31 442 ASN A C 1
ATOM 3435 O O . ASN A 1 442 ? -14.613 -4.100 -18.854 1.00 86.31 442 ASN A O 1
ATOM 3439 N N . VAL A 1 443 ? -13.719 -2.651 -17.382 1.00 88.69 443 VAL A N 1
ATOM 3440 C CA . VAL A 1 443 ? -12.938 -3.655 -16.676 1.00 88.69 443 VAL A CA 1
ATOM 3441 C C . VAL A 1 443 ? -13.575 -3.916 -15.326 1.00 88.69 443 VAL A C 1
ATOM 3443 O O . VAL A 1 443 ? -13.847 -2.991 -14.554 1.00 88.69 443 VAL A O 1
ATOM 3446 N N . ASP A 1 444 ? -13.769 -5.192 -15.037 1.00 88.56 444 ASP A N 1
ATOM 3447 C CA . ASP A 1 444 ? -14.184 -5.669 -13.731 1.00 88.56 444 ASP A CA 1
ATOM 3448 C C . ASP A 1 444 ? -12.964 -5.864 -12.837 1.00 88.56 444 ASP A C 1
ATOM 3450 O O . ASP A 1 444 ? -12.020 -6.558 -13.203 1.00 88.56 444 ASP A O 1
ATOM 3454 N N . ARG A 1 445 ? -12.979 -5.266 -11.645 1.00 88.69 445 ARG A N 1
ATOM 3455 C CA . ARG A 1 445 ? -11.888 -5.420 -10.680 1.00 88.69 445 ARG A CA 1
ATOM 3456 C C . ARG A 1 445 ? -12.335 -5.160 -9.248 1.00 88.69 445 ARG A C 1
ATOM 3458 O O . ARG A 1 445 ? -13.426 -4.635 -9.010 1.00 88.69 445 ARG A O 1
ATOM 3465 N N . SER A 1 446 ? -11.450 -5.497 -8.320 1.00 88.56 446 SER A N 1
ATOM 3466 C CA . SER A 1 446 ? -11.532 -5.084 -6.923 1.00 88.56 446 SER A CA 1
ATOM 3467 C C . SER A 1 446 ? -10.180 -4.531 -6.485 1.00 88.56 446 SER A C 1
ATOM 3469 O O . SER A 1 446 ? -9.137 -4.969 -6.966 1.00 88.56 446 SER A O 1
ATOM 3471 N N . ILE A 1 447 ? -10.205 -3.575 -5.564 1.00 87.75 447 ILE A N 1
ATOM 3472 C CA . ILE A 1 447 ? -9.007 -3.019 -4.940 1.00 87.75 447 ILE A CA 1
ATOM 3473 C C . ILE A 1 447 ? -8.739 -3.773 -3.642 1.00 87.75 447 ILE A C 1
ATOM 3475 O O . ILE A 1 447 ? -9.608 -3.746 -2.767 1.00 87.75 447 ILE A O 1
ATOM 3479 N N . PRO A 1 448 ? -7.580 -4.430 -3.472 1.00 90.75 448 PRO A N 1
ATOM 3480 C CA . PRO A 1 448 ? -7.268 -5.095 -2.218 1.00 90.75 448 PRO A CA 1
ATOM 3481 C C . PRO A 1 448 ? -7.034 -4.065 -1.111 1.00 90.75 448 PRO A C 1
ATOM 3483 O O . PRO A 1 448 ? -6.259 -3.127 -1.268 1.00 90.75 448 PRO A O 1
ATOM 3486 N N . LEU A 1 449 ? -7.698 -4.264 0.026 1.00 92.00 449 LEU A N 1
ATOM 3487 C CA . LEU A 1 449 ? -7.368 -3.587 1.280 1.00 92.00 449 LEU A CA 1
ATOM 3488 C C . LEU A 1 449 ? -6.488 -4.476 2.149 1.00 92.00 449 LEU A C 1
ATOM 3490 O O . LEU A 1 449 ? -5.658 -3.951 2.881 1.00 92.00 449 LEU A O 1
ATOM 3494 N N . ILE A 1 450 ? -6.703 -5.794 2.096 1.00 96.56 450 ILE A N 1
ATOM 3495 C CA . ILE A 1 450 ? -5.894 -6.835 2.736 1.00 96.56 450 ILE A CA 1
ATOM 3496 C C . ILE A 1 450 ? -5.860 -8.028 1.777 1.00 96.56 450 ILE A C 1
ATOM 3498 O O . ILE A 1 450 ? -6.911 -8.490 1.317 1.00 96.56 450 ILE A O 1
ATOM 3502 N N . ARG A 1 451 ? -4.667 -8.550 1.487 1.00 97.31 451 ARG A N 1
ATOM 3503 C CA . ARG A 1 451 ? -4.491 -9.731 0.631 1.00 97.31 451 ARG A CA 1
ATOM 3504 C C . ARG A 1 451 ? -3.439 -10.688 1.173 1.00 97.31 451 ARG A C 1
ATOM 3506 O O . ARG A 1 451 ? -2.575 -10.295 1.949 1.00 97.31 451 ARG A O 1
ATOM 3513 N N . TYR A 1 452 ? -3.493 -11.944 0.747 1.00 98.75 452 TYR A N 1
ATOM 3514 C CA . TYR A 1 452 ? -2.686 -13.022 1.314 1.00 98.75 452 TYR A CA 1
ATOM 3515 C C . TYR A 1 452 ? -1.170 -12.794 1.204 1.00 98.75 452 TYR A C 1
ATOM 3517 O O . TYR A 1 452 ? -0.442 -13.110 2.140 1.00 98.75 452 TYR A O 1
ATOM 3525 N N . ALA A 1 453 ? -0.678 -12.167 0.131 1.00 98.81 453 ALA A N 1
ATOM 3526 C CA . ALA A 1 453 ? 0.746 -11.832 0.035 1.00 98.81 453 ALA A CA 1
ATOM 3527 C C . ALA A 1 453 ? 1.224 -10.889 1.149 1.00 98.81 453 ALA A C 1
ATOM 3529 O O . ALA A 1 453 ? 2.341 -11.035 1.638 1.00 98.81 453 ALA A O 1
ATOM 3530 N N . GLU A 1 454 ? 0.382 -9.948 1.586 1.00 98.75 454 GLU A N 1
ATOM 3531 C CA . GLU A 1 454 ? 0.700 -9.089 2.725 1.00 98.75 454 GLU A CA 1
ATOM 3532 C C . GLU A 1 454 ? 0.842 -9.916 4.006 1.00 98.75 454 GLU A C 1
ATOM 3534 O O . GLU A 1 454 ? 1.764 -9.687 4.780 1.00 98.75 454 GLU A O 1
ATOM 3539 N N . ILE A 1 455 ? -0.030 -10.907 4.213 1.00 98.88 455 ILE A N 1
ATOM 3540 C CA . ILE A 1 455 ? 0.035 -11.807 5.370 1.00 98.88 455 ILE A CA 1
ATOM 3541 C C . ILE A 1 455 ? 1.343 -12.598 5.371 1.00 98.88 455 ILE A C 1
ATOM 3543 O O . ILE A 1 455 ? 1.998 -12.671 6.408 1.00 98.88 455 ILE A O 1
ATOM 3547 N N . LEU A 1 456 ? 1.760 -13.127 4.216 1.00 98.94 456 LEU A N 1
ATOM 3548 C CA . LEU A 1 456 ? 3.052 -13.804 4.076 1.00 98.94 456 LEU A CA 1
ATOM 3549 C C . LEU A 1 456 ? 4.221 -12.863 4.397 1.00 98.94 456 LEU A C 1
ATOM 3551 O O . LEU A 1 456 ? 5.142 -13.249 5.110 1.00 98.94 456 LEU A O 1
ATOM 3555 N N . LEU A 1 457 ? 4.175 -11.613 3.930 1.00 98.94 457 LEU A N 1
ATOM 3556 C CA . LEU A 1 457 ? 5.202 -10.613 4.236 1.00 98.94 457 LEU A CA 1
ATOM 3557 C C . LEU A 1 457 ? 5.212 -10.226 5.722 1.00 98.94 457 LEU A C 1
ATOM 3559 O O . LEU A 1 457 ? 6.285 -10.102 6.304 1.00 98.94 457 LEU A O 1
ATOM 3563 N N . ASN A 1 458 ? 4.042 -10.076 6.349 1.00 98.94 458 ASN A N 1
ATOM 3564 C CA . ASN A 1 458 ? 3.921 -9.813 7.784 1.00 98.94 458 ASN A CA 1
ATOM 3565 C C . ASN A 1 458 ? 4.494 -10.989 8.598 1.00 98.94 458 ASN A C 1
ATOM 3567 O O . ASN A 1 458 ? 5.211 -10.769 9.574 1.00 98.94 458 ASN A O 1
ATOM 3571 N N . TYR A 1 459 ? 4.210 -12.231 8.182 1.00 98.94 459 TYR A N 1
ATOM 3572 C CA . TYR A 1 459 ? 4.760 -13.439 8.798 1.00 98.94 459 TYR A CA 1
ATOM 3573 C C . TYR A 1 459 ? 6.280 -13.506 8.650 1.00 98.94 459 TYR A C 1
ATOM 3575 O O . TYR A 1 459 ? 6.974 -13.706 9.645 1.00 98.94 459 TYR A O 1
ATOM 3583 N N . ALA A 1 460 ? 6.802 -13.303 7.437 1.00 98.88 460 ALA A N 1
ATOM 3584 C CA . ALA A 1 460 ? 8.234 -13.330 7.161 1.00 98.88 460 ALA A CA 1
ATOM 3585 C C . ALA A 1 460 ? 8.978 -12.286 8.000 1.00 98.88 460 ALA A C 1
ATOM 3587 O O . ALA A 1 460 ? 9.959 -12.617 8.662 1.00 98.88 460 ALA A O 1
ATOM 3588 N N . GLU A 1 461 ? 8.480 -11.047 8.028 1.00 98.88 461 GLU A N 1
ATOM 3589 C CA . GLU A 1 461 ? 9.084 -9.965 8.801 1.00 98.88 461 GLU A CA 1
ATOM 3590 C C . GLU A 1 461 ? 9.134 -10.298 10.294 1.00 98.88 461 GLU A C 1
ATOM 3592 O O . GLU A 1 461 ? 10.209 -10.293 10.889 1.00 98.88 461 GLU A O 1
ATOM 3597 N N . ALA A 1 462 ? 7.999 -10.672 10.888 1.00 98.88 462 ALA A N 1
ATOM 3598 C CA . ALA A 1 462 ? 7.952 -11.002 12.307 1.00 98.88 462 ALA A CA 1
ATOM 3599 C C . ALA A 1 462 ? 8.805 -12.233 12.662 1.00 98.88 462 ALA A C 1
ATOM 3601 O O . ALA A 1 462 ? 9.469 -12.252 13.695 1.00 98.88 462 ALA A O 1
ATOM 3602 N N . THR A 1 463 ? 8.844 -13.237 11.784 1.00 98.81 463 THR A N 1
ATOM 3603 C CA . THR A 1 463 ? 9.667 -14.445 11.953 1.00 98.81 463 THR A CA 1
ATOM 3604 C C . THR A 1 463 ? 11.162 -14.125 11.904 1.00 98.81 463 THR A C 1
ATOM 3606 O O . THR A 1 463 ? 11.926 -14.621 12.734 1.00 98.81 463 THR A O 1
ATOM 3609 N N . ASN A 1 464 ? 11.584 -13.243 10.993 1.00 98.81 464 ASN A N 1
ATOM 3610 C CA . ASN A 1 464 ? 12.962 -12.764 10.940 1.00 98.81 464 ASN A CA 1
ATOM 3611 C C . ASN A 1 464 ? 13.345 -12.003 12.213 1.00 98.81 464 ASN A C 1
ATOM 3613 O O . ASN A 1 464 ? 14.413 -12.223 12.785 1.00 98.81 464 ASN A O 1
ATOM 3617 N N . GLU A 1 465 ? 12.463 -11.126 12.694 1.00 98.44 465 GLU A N 1
ATOM 3618 C CA . GLU A 1 465 ? 12.736 -10.339 13.895 1.00 98.44 465 GLU A CA 1
ATOM 3619 C C . GLU A 1 465 ? 12.800 -11.183 15.172 1.00 98.44 465 GLU A C 1
ATOM 3621 O O . GLU A 1 465 ? 13.557 -10.843 16.084 1.00 98.44 465 GLU A O 1
ATOM 3626 N N . MET A 1 466 ? 12.140 -12.340 15.187 1.00 97.75 466 MET A N 1
ATOM 3627 C CA . MET A 1 466 ? 12.289 -13.370 16.220 1.00 97.75 466 MET A CA 1
ATOM 3628 C C . MET A 1 466 ? 13.577 -14.209 16.093 1.00 97.75 466 MET A C 1
ATOM 3630 O O . MET A 1 466 ? 13.814 -15.090 16.915 1.00 97.75 466 MET A O 1
ATOM 3634 N N . GLY A 1 467 ? 14.427 -13.941 15.096 1.00 97.06 467 GLY A N 1
ATOM 3635 C CA . GLY A 1 467 ? 15.715 -14.614 14.903 1.00 97.06 467 GLY A CA 1
ATOM 3636 C C . GLY A 1 467 ? 15.672 -15.836 13.983 1.00 97.06 467 GLY A C 1
ATOM 3637 O O . GLY A 1 467 ? 16.669 -16.544 13.880 1.00 97.06 467 GLY A O 1
ATOM 3638 N N . ASN A 1 468 ? 14.557 -16.087 13.290 1.00 97.81 468 ASN A N 1
ATOM 3639 C CA . ASN A 1 468 ? 14.413 -17.221 12.377 1.00 97.81 468 ASN A CA 1
ATOM 3640 C C . ASN A 1 468 ? 14.451 -16.764 10.906 1.00 97.81 468 ASN A C 1
ATOM 3642 O O . ASN A 1 468 ? 13.466 -16.807 10.166 1.00 97.81 468 ASN A O 1
ATOM 3646 N N . ALA A 1 469 ? 15.625 -16.286 10.489 1.00 98.19 469 ALA A N 1
ATOM 3647 C CA . ALA A 1 469 ? 15.844 -15.704 9.166 1.00 98.19 469 ALA A CA 1
ATOM 3648 C C . ALA A 1 469 ? 15.608 -16.710 8.021 1.00 98.19 469 ALA A C 1
ATOM 3650 O O . ALA A 1 469 ? 15.021 -16.353 7.000 1.00 98.19 469 ALA A O 1
ATOM 3651 N N . THR A 1 470 ? 15.991 -17.979 8.205 1.00 97.56 470 THR A N 1
ATOM 3652 C CA . THR A 1 470 ? 15.800 -19.050 7.210 1.00 97.56 470 THR A CA 1
ATOM 3653 C C . THR A 1 470 ? 14.322 -19.304 6.906 1.00 97.56 470 THR A C 1
ATOM 3655 O O . THR A 1 470 ? 13.930 -19.420 5.744 1.00 97.56 470 THR A O 1
ATOM 3658 N N . GLU A 1 471 ? 13.466 -19.362 7.928 1.00 97.75 471 GLU A N 1
ATOM 3659 C CA . GLU A 1 471 ? 12.024 -19.523 7.718 1.00 97.75 471 GLU A CA 1
ATOM 3660 C C . GLU A 1 471 ? 11.403 -18.292 7.042 1.00 97.75 471 GLU A C 1
ATOM 3662 O O . GLU A 1 471 ? 10.558 -18.421 6.147 1.00 97.75 471 GLU A O 1
ATOM 3667 N N . ALA A 1 472 ? 11.875 -17.097 7.400 1.00 98.25 472 ALA A N 1
ATOM 3668 C CA . ALA A 1 472 ? 11.439 -15.862 6.768 1.00 98.25 472 ALA A CA 1
ATOM 3669 C C . ALA A 1 472 ? 11.735 -15.848 5.258 1.00 98.25 472 ALA A C 1
ATOM 3671 O O . ALA A 1 472 ? 10.828 -15.598 4.460 1.00 98.25 472 ALA A O 1
ATOM 3672 N N . VAL A 1 473 ? 12.956 -16.195 4.830 1.00 97.06 473 VAL A N 1
ATOM 3673 C CA . VAL A 1 473 ? 13.269 -16.263 3.390 1.00 97.06 473 VAL A CA 1
ATOM 3674 C C . VAL A 1 473 ? 12.552 -17.404 2.676 1.00 97.06 473 VAL A C 1
ATOM 3676 O O . VAL A 1 473 ? 12.159 -17.236 1.522 1.00 97.06 473 VAL A O 1
ATOM 3679 N N . ASN A 1 474 ? 12.267 -18.523 3.349 1.00 96.88 474 ASN A N 1
ATOM 3680 C CA . ASN A 1 474 ? 11.418 -19.572 2.774 1.00 96.88 474 ASN A CA 1
ATOM 3681 C C . ASN A 1 474 ? 9.992 -19.088 2.480 1.00 96.88 474 ASN A C 1
ATOM 3683 O O . ASN A 1 474 ? 9.378 -19.524 1.505 1.00 96.88 474 ASN A O 1
ATOM 3687 N N . THR A 1 475 ? 9.482 -18.142 3.267 1.00 98.06 475 THR A N 1
ATOM 3688 C CA . THR A 1 475 ? 8.211 -17.471 2.974 1.00 98.06 475 THR A CA 1
ATOM 3689 C C . THR A 1 475 ? 8.329 -16.576 1.734 1.00 98.06 475 THR A C 1
ATOM 3691 O O . THR A 1 475 ? 7.461 -16.624 0.861 1.00 98.06 475 THR A O 1
ATOM 3694 N N . LEU A 1 476 ? 9.435 -15.836 1.575 1.00 98.38 476 LEU A N 1
ATOM 3695 C CA . LEU A 1 476 ? 9.673 -15.010 0.379 1.00 98.38 476 LEU A CA 1
ATOM 3696 C C . LEU A 1 476 ? 9.791 -15.838 -0.910 1.00 98.38 476 LEU A C 1
ATOM 3698 O O . LEU A 1 476 ? 9.325 -15.396 -1.960 1.00 98.38 476 LEU A O 1
ATOM 3702 N N . LYS A 1 477 ? 10.342 -17.059 -0.846 1.00 97.75 477 LYS A N 1
ATOM 3703 C CA . LYS A 1 477 ? 10.399 -17.976 -2.003 1.00 97.75 477 LYS A CA 1
ATOM 3704 C C . LYS A 1 477 ? 9.021 -18.208 -2.625 1.00 97.75 477 LYS A C 1
ATOM 3706 O O . LYS A 1 477 ? 8.924 -18.297 -3.845 1.00 97.75 477 LYS A O 1
ATOM 3711 N N . GLN A 1 478 ? 7.960 -18.274 -1.817 1.00 97.38 478 GLN A N 1
ATOM 3712 C CA . GLN A 1 478 ? 6.593 -18.465 -2.317 1.00 97.38 478 GLN A CA 1
ATOM 3713 C C . GLN A 1 478 ? 6.138 -17.275 -3.173 1.00 97.38 478 GLN A C 1
ATOM 3715 O O . GLN A 1 478 ? 5.577 -17.463 -4.253 1.00 97.38 478 GLN A O 1
ATOM 3720 N N . LEU A 1 479 ? 6.440 -16.050 -2.729 1.00 98.25 479 LEU A N 1
ATOM 3721 C CA . LEU A 1 479 ? 6.132 -14.817 -3.458 1.00 98.25 479 LEU A CA 1
ATOM 3722 C C . LEU A 1 479 ? 6.929 -14.730 -4.761 1.00 98.25 479 LEU A C 1
ATOM 3724 O O . LEU A 1 479 ? 6.342 -14.497 -5.817 1.00 98.25 479 LEU A O 1
ATOM 3728 N N . ARG A 1 480 ? 8.242 -14.993 -4.705 1.00 97.88 480 ARG A N 1
ATOM 3729 C CA . ARG A 1 480 ? 9.129 -14.971 -5.880 1.00 97.88 480 ARG A CA 1
ATOM 3730 C C . ARG A 1 480 ? 8.757 -16.031 -6.914 1.00 97.88 480 ARG A C 1
ATOM 3732 O O . ARG A 1 480 ? 8.718 -15.737 -8.107 1.00 97.88 480 ARG A O 1
ATOM 3739 N N . SER A 1 481 ? 8.414 -17.234 -6.455 1.00 96.19 481 SER A N 1
ATOM 3740 C CA . SER A 1 481 ? 7.923 -18.312 -7.314 1.00 96.19 481 SER A CA 1
ATOM 3741 C C . SER A 1 481 ? 6.624 -17.914 -8.015 1.00 96.19 481 SER A C 1
ATOM 3743 O O . SER A 1 481 ? 6.548 -17.976 -9.243 1.00 96.19 481 SER A O 1
ATOM 3745 N N . ARG A 1 482 ? 5.630 -17.394 -7.273 1.00 96.38 482 ARG A N 1
ATOM 3746 C CA . ARG A 1 482 ? 4.389 -16.880 -7.875 1.00 96.38 482 ARG A CA 1
ATOM 3747 C C . ARG A 1 482 ? 4.663 -15.759 -8.872 1.00 96.38 482 ARG A C 1
ATOM 3749 O O . ARG A 1 482 ? 3.996 -15.689 -9.900 1.00 96.38 482 ARG A O 1
ATOM 3756 N N . ALA A 1 483 ? 5.596 -14.864 -8.556 1.00 95.81 483 ALA A N 1
ATOM 3757 C CA . ALA A 1 483 ? 5.954 -13.716 -9.383 1.00 95.81 483 ALA A CA 1
ATOM 3758 C C . ALA A 1 483 ? 6.614 -14.099 -10.717 1.00 95.81 483 ALA A C 1
ATOM 3760 O O . ALA A 1 483 ? 6.774 -13.237 -11.577 1.00 95.81 483 ALA A O 1
ATOM 3761 N N . GLY A 1 484 ? 6.973 -15.371 -10.909 1.00 94.50 484 GLY A N 1
ATOM 3762 C CA . GLY A 1 484 ? 7.618 -15.853 -12.124 1.00 94.50 484 GLY A CA 1
ATOM 3763 C C . GLY A 1 484 ? 9.118 -15.572 -12.179 1.00 94.50 484 GLY A C 1
ATOM 3764 O O . GLY A 1 484 ? 9.698 -15.627 -13.261 1.00 94.50 484 GLY A O 1
ATOM 3765 N N . ILE A 1 485 ? 9.752 -15.282 -11.036 1.00 95.56 485 ILE A N 1
ATOM 3766 C CA . ILE A 1 485 ? 11.214 -15.303 -10.932 1.00 95.56 485 ILE A CA 1
ATOM 3767 C C . ILE A 1 485 ? 11.672 -16.743 -11.180 1.00 95.56 485 ILE A C 1
ATOM 3769 O O . ILE A 1 485 ? 11.124 -17.692 -10.618 1.00 95.56 485 ILE A O 1
ATOM 3773 N N . THR A 1 486 ? 12.680 -16.915 -12.025 1.00 93.81 486 THR A N 1
ATOM 3774 C CA . THR A 1 486 ? 13.256 -18.220 -12.328 1.00 93.81 486 THR A CA 1
ATOM 3775 C C . THR A 1 486 ? 14.070 -18.704 -11.138 1.00 93.81 486 THR A C 1
ATOM 3777 O O . THR A 1 486 ? 14.933 -17.995 -10.618 1.00 93.81 486 THR A O 1
ATOM 3780 N N . ALA A 1 487 ? 13.817 -19.939 -10.716 1.00 93.25 487 ALA A N 1
ATOM 3781 C CA . ALA A 1 487 ? 14.645 -20.584 -9.714 1.00 93.25 487 ALA A CA 1
ATOM 3782 C C . ALA A 1 487 ? 16.078 -20.753 -10.249 1.00 93.25 487 ALA A C 1
ATOM 3784 O O . ALA A 1 487 ? 16.282 -21.271 -11.348 1.00 93.25 487 ALA A O 1
ATOM 3785 N N . GLY A 1 488 ? 17.072 -20.332 -9.464 1.00 88.19 488 GLY A N 1
ATOM 3786 C CA . GLY A 1 488 ? 18.459 -20.725 -9.700 1.00 88.19 488 GLY A CA 1
ATOM 3787 C C . GLY A 1 488 ? 18.658 -22.236 -9.495 1.00 88.19 488 GLY A C 1
ATOM 3788 O O . GLY A 1 488 ? 17.739 -22.921 -9.038 1.00 88.19 488 GLY A O 1
ATOM 3789 N N . PRO A 1 489 ? 19.859 -22.773 -9.778 1.00 88.44 489 PRO A N 1
ATOM 3790 C CA . PRO A 1 489 ? 20.174 -24.190 -9.553 1.00 88.44 489 PRO A CA 1
ATOM 3791 C C . PRO A 1 489 ? 19.960 -24.657 -8.103 1.00 88.44 489 PRO A C 1
ATOM 3793 O O . PRO A 1 489 ? 19.716 -25.833 -7.858 1.00 88.44 489 PRO A O 1
ATOM 3796 N N . ASP A 1 490 ? 20.033 -23.729 -7.149 1.00 91.06 490 ASP A N 1
ATOM 3797 C CA . ASP A 1 490 ? 19.791 -23.937 -5.719 1.00 91.06 490 ASP A CA 1
ATOM 3798 C C . ASP A 1 490 ? 18.299 -23.933 -5.329 1.00 91.06 490 ASP A C 1
ATOM 3800 O O . ASP A 1 490 ? 17.953 -24.209 -4.181 1.00 91.06 490 ASP A O 1
ATOM 3804 N N . GLY A 1 491 ? 17.393 -23.607 -6.257 1.00 94.31 491 GLY A N 1
ATOM 3805 C CA . GLY A 1 491 ? 15.964 -23.492 -5.979 1.00 94.31 491 GLY A CA 1
ATOM 3806 C C . GLY A 1 491 ? 15.591 -22.291 -5.102 1.00 94.31 491 GLY A C 1
ATOM 3807 O O . GLY A 1 491 ? 14.490 -22.264 -4.543 1.00 94.31 491 GLY A O 1
ATOM 3808 N N . MET A 1 492 ? 16.489 -21.313 -4.937 1.00 95.75 492 MET A N 1
ATOM 3809 C CA . MET A 1 492 ? 16.329 -20.236 -3.955 1.00 95.75 492 MET A CA 1
ATOM 3810 C C . MET A 1 492 ? 15.839 -18.909 -4.532 1.00 95.75 492 MET A C 1
ATOM 3812 O O . MET A 1 492 ? 15.607 -17.974 -3.770 1.00 95.75 492 MET A O 1
ATOM 3816 N N . TYR A 1 493 ? 15.615 -18.812 -5.846 1.00 96.75 493 TYR A N 1
ATOM 3817 C CA . TYR A 1 493 ? 15.076 -17.597 -6.480 1.00 96.75 493 TYR A CA 1
ATOM 3818 C C . TYR A 1 493 ? 15.898 -16.340 -6.137 1.00 96.75 493 TYR A C 1
ATOM 3820 O O . TYR A 1 493 ? 15.337 -15.286 -5.831 1.00 96.75 493 TYR A O 1
ATOM 3828 N N . GLY A 1 494 ? 17.227 -16.478 -6.089 1.00 95.19 494 GLY A N 1
ATOM 3829 C CA . GLY A 1 494 ? 18.151 -15.394 -5.746 1.00 95.19 494 GLY A CA 1
ATOM 3830 C C . GLY A 1 494 ? 18.177 -15.013 -4.262 1.00 95.19 494 GLY A C 1
ATOM 3831 O O . GLY A 1 494 ? 18.712 -13.962 -3.926 1.00 95.19 494 GLY A O 1
ATOM 3832 N N . LEU A 1 495 ? 17.591 -15.828 -3.379 1.00 96.94 495 LEU A N 1
ATOM 3833 C CA . LEU A 1 495 ? 17.680 -15.668 -1.926 1.00 96.94 495 LEU A CA 1
ATOM 3834 C C . LEU A 1 495 ? 18.831 -16.523 -1.357 1.00 96.94 495 LEU A C 1
ATOM 3836 O O . LEU A 1 495 ? 19.050 -17.640 -1.820 1.00 96.94 495 LEU A O 1
ATOM 3840 N N . PRO A 1 496 ? 19.550 -16.067 -0.323 1.00 95.44 496 PRO A N 1
ATOM 3841 C CA . PRO A 1 496 ? 20.474 -16.920 0.422 1.00 95.44 496 PRO A CA 1
ATOM 3842 C C . PRO A 1 496 ? 19.711 -18.003 1.204 1.00 95.44 496 PRO A C 1
ATOM 3844 O O . PRO A 1 496 ? 18.631 -17.752 1.738 1.00 95.44 496 PRO A O 1
ATOM 3847 N N . ALA A 1 497 ? 20.275 -19.212 1.304 1.00 94.38 497 ALA A N 1
ATOM 3848 C CA . ALA A 1 497 ? 19.673 -20.315 2.067 1.00 94.38 497 ALA A CA 1
ATOM 3849 C C . ALA A 1 497 ? 19.757 -20.117 3.590 1.00 94.38 497 ALA A C 1
ATOM 3851 O O . ALA A 1 497 ? 18.872 -20.558 4.320 1.00 94.38 497 ALA A O 1
ATOM 3852 N N . THR A 1 498 ? 20.807 -19.442 4.060 1.00 95.56 498 THR A N 1
ATOM 3853 C CA . THR A 1 498 ? 21.075 -19.177 5.481 1.00 95.56 498 THR A CA 1
ATOM 3854 C C . THR A 1 498 ? 21.504 -17.717 5.681 1.00 95.56 498 THR A C 1
ATOM 3856 O O . THR A 1 498 ? 22.676 -17.462 5.962 1.00 95.56 498 THR A O 1
ATOM 3859 N N . PRO A 1 499 ? 20.603 -16.743 5.465 1.00 97.12 499 PRO A N 1
ATOM 3860 C CA . PRO A 1 499 ? 20.910 -15.336 5.701 1.00 97.12 499 PRO A CA 1
ATOM 3861 C C . PRO A 1 499 ? 21.094 -15.035 7.186 1.00 97.12 499 PRO A C 1
ATOM 3863 O O . PRO A 1 499 ? 20.473 -15.658 8.051 1.00 97.12 499 PRO A O 1
ATOM 3866 N N . SER A 1 500 ? 21.866 -13.992 7.468 1.00 98.31 500 SER A N 1
ATOM 3867 C CA . SER A 1 500 ? 21.765 -13.258 8.727 1.00 98.31 500 SER A CA 1
ATOM 3868 C C . SER A 1 500 ? 20.394 -12.579 8.863 1.00 98.31 500 SER A C 1
ATOM 3870 O O . SER A 1 500 ? 19.676 -12.350 7.884 1.00 98.31 500 SER A O 1
ATOM 3872 N N . LYS A 1 501 ? 20.030 -12.205 10.093 1.00 98.06 501 LYS A N 1
ATOM 3873 C CA . LYS A 1 501 ? 18.794 -11.462 10.374 1.00 98.06 501 LYS A CA 1
ATOM 3874 C C . LYS A 1 501 ? 18.745 -10.124 9.620 1.00 98.06 501 LYS A C 1
ATOM 3876 O O . LYS A 1 501 ? 17.681 -9.706 9.163 1.00 98.06 501 LYS A O 1
ATOM 3881 N N . GLU A 1 502 ? 19.886 -9.464 9.458 1.00 98.44 502 GLU A N 1
ATOM 3882 C CA . GLU A 1 502 ? 20.038 -8.185 8.762 1.00 98.44 502 GLU A CA 1
ATOM 3883 C C . GLU A 1 502 ? 19.848 -8.335 7.249 1.00 98.44 502 GLU A C 1
ATOM 3885 O O . GLU A 1 502 ? 19.097 -7.565 6.649 1.00 98.44 502 GLU A O 1
ATOM 3890 N N . GLU A 1 503 ? 20.461 -9.354 6.642 1.00 97.94 503 GLU A N 1
ATOM 3891 C CA . GLU A 1 503 ? 20.285 -9.660 5.218 1.00 97.94 503 GLU A CA 1
ATOM 3892 C C . GLU A 1 503 ? 18.834 -10.039 4.912 1.00 97.94 503 GLU A C 1
ATOM 3894 O O . GLU A 1 503 ? 18.225 -9.492 3.991 1.00 97.94 503 GLU A O 1
ATOM 3899 N N . ALA A 1 504 ? 18.237 -10.922 5.719 1.00 98.44 504 ALA A N 1
ATOM 3900 C CA . ALA A 1 504 ? 16.834 -11.295 5.573 1.00 98.44 504 ALA A CA 1
ATOM 3901 C C . ALA A 1 504 ? 15.901 -10.091 5.760 1.00 98.44 504 ALA A C 1
ATOM 3903 O O . ALA A 1 504 ? 14.957 -9.938 4.985 1.00 98.44 504 ALA A O 1
ATOM 3904 N N . ARG A 1 505 ? 16.183 -9.189 6.711 1.00 98.62 505 ARG A N 1
ATOM 3905 C CA . ARG A 1 505 ? 15.425 -7.939 6.876 1.00 98.62 505 ARG A CA 1
ATOM 3906 C C . ARG A 1 505 ? 15.456 -7.106 5.599 1.00 98.62 505 ARG A C 1
ATOM 3908 O O . ARG A 1 505 ? 14.395 -6.714 5.125 1.00 98.62 505 ARG A O 1
ATOM 3915 N N . ALA A 1 506 ? 16.632 -6.866 5.022 1.00 98.06 506 ALA A N 1
ATOM 3916 C CA . ALA A 1 506 ? 16.754 -6.095 3.785 1.00 98.06 506 ALA A CA 1
ATOM 3917 C C . ALA A 1 506 ? 15.980 -6.748 2.623 1.00 98.06 506 ALA A C 1
ATOM 3919 O O . ALA A 1 506 ? 15.255 -6.066 1.896 1.00 98.06 506 ALA A O 1
ATOM 3920 N N . LEU A 1 507 ? 16.054 -8.079 2.499 1.00 98.44 507 LEU A N 1
ATOM 3921 C CA . LEU A 1 507 ? 15.304 -8.843 1.498 1.00 98.44 507 LEU A CA 1
ATOM 3922 C C . LEU A 1 507 ? 13.789 -8.724 1.694 1.00 98.44 507 LEU A C 1
ATOM 3924 O O . LEU A 1 507 ? 13.075 -8.476 0.727 1.00 98.44 507 LEU A O 1
ATOM 3928 N N . ILE A 1 508 ? 13.295 -8.846 2.930 1.00 98.81 508 ILE A N 1
ATOM 3929 C CA . ILE A 1 508 ? 11.872 -8.688 3.266 1.00 98.81 508 ILE A CA 1
ATOM 3930 C C . ILE A 1 508 ? 11.398 -7.266 2.962 1.00 98.81 508 ILE A C 1
ATOM 3932 O O . ILE A 1 508 ? 10.332 -7.091 2.377 1.00 98.81 508 ILE A O 1
ATOM 3936 N N . GLN A 1 509 ? 12.183 -6.249 3.328 1.00 98.62 509 GLN A N 1
ATOM 3937 C CA . GLN A 1 509 ? 11.842 -4.850 3.073 1.00 98.62 509 GLN A CA 1
ATOM 3938 C C . GLN A 1 509 ? 11.751 -4.553 1.570 1.00 98.62 509 GLN A C 1
ATOM 3940 O O . GLN A 1 509 ? 10.809 -3.881 1.141 1.00 98.62 509 GLN A O 1
ATOM 3945 N N . ASN A 1 510 ? 12.683 -5.081 0.767 1.00 98.56 510 ASN A N 1
ATOM 3946 C CA . ASN A 1 510 ? 12.647 -4.952 -0.690 1.00 98.56 510 ASN A CA 1
ATOM 3947 C C . ASN A 1 510 ? 11.476 -5.732 -1.303 1.00 98.56 510 ASN A C 1
ATOM 3949 O O . ASN A 1 510 ? 10.724 -5.181 -2.103 1.00 98.56 510 ASN A O 1
ATOM 3953 N N . GLU A 1 511 ? 11.273 -6.990 -0.894 1.00 98.81 511 GLU A N 1
ATOM 3954 C CA . GLU A 1 511 ? 10.177 -7.829 -1.390 1.00 98.81 511 GLU A CA 1
ATOM 3955 C C . GLU A 1 511 ? 8.813 -7.201 -1.069 1.00 98.81 511 GLU A C 1
ATOM 3957 O O . GLU A 1 511 ? 7.920 -7.183 -1.912 1.00 98.81 511 GLU A O 1
ATOM 3962 N N . ARG A 1 512 ? 8.666 -6.600 0.119 1.00 98.75 512 ARG A N 1
ATOM 3963 C CA . ARG A 1 512 ? 7.465 -5.854 0.505 1.00 98.75 512 ARG A CA 1
ATOM 3964 C C . ARG A 1 512 ? 7.250 -4.618 -0.368 1.00 98.75 512 ARG A C 1
ATOM 3966 O O . ARG A 1 512 ? 6.115 -4.366 -0.766 1.00 98.75 512 ARG A O 1
ATOM 3973 N N . ALA A 1 513 ? 8.316 -3.881 -0.688 1.00 98.12 513 ALA A N 1
ATOM 3974 C CA . ALA A 1 513 ? 8.245 -2.696 -1.542 1.00 98.12 513 ALA A CA 1
ATOM 3975 C C . ALA A 1 513 ? 7.774 -3.030 -2.966 1.00 98.12 513 ALA A C 1
ATOM 3977 O O . ALA A 1 513 ? 6.894 -2.351 -3.486 1.00 98.12 513 ALA A O 1
ATOM 3978 N N . ILE A 1 514 ? 8.304 -4.096 -3.576 1.00 98.19 514 ILE A N 1
ATOM 3979 C CA . ILE A 1 514 ? 7.936 -4.495 -4.945 1.00 98.19 514 ILE A CA 1
ATOM 3980 C C . ILE A 1 514 ? 6.568 -5.184 -5.000 1.00 98.19 514 ILE A C 1
ATOM 3982 O O . ILE A 1 514 ? 5.759 -4.906 -5.888 1.00 98.19 514 ILE A O 1
ATOM 3986 N N . GLU A 1 515 ? 6.278 -6.062 -4.037 1.00 98.56 515 GLU A N 1
ATOM 3987 C CA . GLU A 1 515 ? 5.048 -6.847 -4.021 1.00 98.56 515 GLU A CA 1
ATOM 3988 C C . GLU A 1 515 ? 3.843 -5.937 -3.782 1.00 98.56 515 GLU A C 1
ATOM 3990 O O . GLU A 1 515 ? 2.867 -6.020 -4.527 1.00 98.56 515 GLU A O 1
ATOM 3995 N N . LEU A 1 516 ? 3.935 -5.020 -2.811 1.00 97.50 516 LEU A N 1
ATOM 3996 C CA . LEU A 1 516 ? 2.867 -4.094 -2.415 1.00 97.50 516 LEU A CA 1
ATOM 3997 C C . LEU A 1 51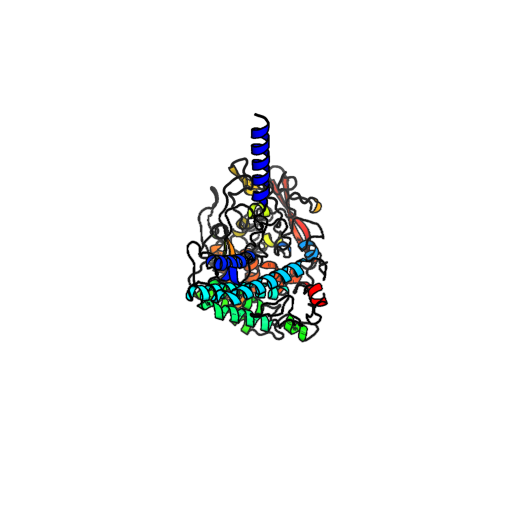6 ? 2.995 -2.703 -3.060 1.00 97.50 516 LEU A C 1
ATOM 3999 O O . LEU A 1 516 ? 2.339 -1.759 -2.613 1.00 97.50 516 LEU A O 1
ATOM 4003 N N . ALA A 1 517 ? 3.798 -2.572 -4.123 1.00 95.81 517 ALA A N 1
ATOM 4004 C CA . ALA A 1 517 ? 3.975 -1.306 -4.831 1.00 95.81 517 ALA A CA 1
ATOM 4005 C C . ALA A 1 517 ? 2.621 -0.702 -5.238 1.00 95.81 517 ALA A C 1
ATOM 4007 O O . ALA A 1 517 ? 1.772 -1.419 -5.775 1.00 95.81 517 ALA A O 1
ATOM 4008 N N . PHE A 1 518 ? 2.412 0.591 -5.001 1.00 92.38 518 PHE A N 1
ATOM 4009 C CA . PHE A 1 518 ? 1.163 1.317 -5.274 1.00 92.38 518 PHE A CA 1
ATOM 4010 C C . PHE A 1 518 ? -0.084 0.805 -4.531 1.00 92.38 518 PHE A C 1
ATOM 4012 O O . PHE A 1 518 ? -1.195 1.164 -4.905 1.00 92.38 518 PHE A O 1
ATOM 4019 N N . GLU A 1 519 ? 0.064 0.010 -3.464 1.00 92.62 519 GLU A N 1
ATOM 4020 C CA . GLU A 1 519 ? -1.041 -0.469 -2.610 1.00 92.62 519 GLU A CA 1
ATOM 4021 C C . GLU A 1 519 ? -1.174 0.329 -1.293 1.00 92.62 519 GLU A C 1
ATOM 4023 O O . GLU A 1 519 ? -1.777 -0.139 -0.334 1.00 92.62 519 GLU A O 1
ATOM 4028 N N . GLN A 1 520 ? -0.638 1.558 -1.233 1.00 89.44 520 GLN A N 1
ATOM 4029 C CA . GLN A 1 520 ? -0.680 2.453 -0.055 1.00 89.44 520 GLN A CA 1
ATOM 4030 C C . GLN A 1 520 ? 0.075 1.935 1.180 1.00 89.44 520 GLN A C 1
ATOM 4032 O O . GLN A 1 520 ? -0.329 2.213 2.312 1.00 89.44 520 GLN A O 1
ATOM 4037 N N . HIS A 1 521 ? 1.176 1.204 0.984 1.00 94.19 521 HIS A N 1
ATOM 4038 C CA . HIS A 1 521 ? 1.991 0.655 2.076 1.00 94.19 521 HIS A CA 1
ATOM 4039 C C . HIS A 1 521 ? 3.293 1.430 2.330 1.00 94.19 521 HIS A C 1
ATOM 4041 O O . HIS A 1 521 ? 3.643 1.667 3.488 1.00 94.19 521 HIS A O 1
ATOM 4047 N N . ARG A 1 522 ? 3.993 1.865 1.273 1.00 95.62 522 ARG A N 1
ATOM 4048 C CA . ARG A 1 522 ? 5.416 2.232 1.352 1.00 95.62 522 ARG A CA 1
ATOM 4049 C C . ARG A 1 522 ? 5.741 3.339 2.354 1.00 95.62 522 ARG A C 1
ATOM 4051 O O . ARG A 1 522 ? 6.673 3.170 3.134 1.00 95.62 522 ARG A O 1
ATOM 4058 N N . ILE A 1 523 ? 4.980 4.437 2.394 1.00 93.69 523 ILE A N 1
ATOM 4059 C CA . ILE A 1 523 ? 5.264 5.525 3.350 1.00 93.69 523 ILE A CA 1
ATOM 4060 C C . ILE A 1 523 ? 5.120 5.064 4.807 1.00 93.69 523 ILE A C 1
ATOM 4062 O O . ILE A 1 523 ? 5.871 5.494 5.678 1.00 93.69 523 ILE A O 1
ATOM 4066 N N . TRP A 1 524 ? 4.170 4.166 5.078 1.00 95.94 524 TRP A N 1
ATOM 4067 C CA . TRP A 1 524 ? 3.923 3.634 6.415 1.00 95.94 524 TRP A CA 1
ATOM 4068 C C . TRP A 1 524 ? 5.004 2.641 6.820 1.00 95.94 524 TRP A C 1
ATOM 4070 O O . TRP A 1 524 ? 5.413 2.628 7.976 1.00 95.94 524 TRP A O 1
ATOM 4080 N N . ASP A 1 525 ? 5.495 1.855 5.862 1.00 98.44 525 ASP A N 1
ATOM 4081 C CA . ASP A 1 525 ? 6.637 0.970 6.054 1.00 98.44 525 ASP A CA 1
ATOM 4082 C C . ASP A 1 525 ? 7.923 1.775 6.336 1.00 98.44 525 ASP A C 1
ATOM 4084 O O . ASP A 1 525 ? 8.605 1.509 7.324 1.00 98.44 525 ASP A O 1
ATOM 4088 N N . ILE A 1 526 ? 8.194 2.843 5.572 1.00 97.81 526 ILE A N 1
ATOM 4089 C CA . ILE A 1 526 ? 9.315 3.769 5.828 1.00 97.81 526 ILE A CA 1
ATOM 4090 C C . ILE A 1 526 ? 9.219 4.383 7.231 1.00 97.81 526 ILE A C 1
ATOM 4092 O O . ILE A 1 526 ? 10.210 4.418 7.967 1.00 97.81 526 ILE A O 1
ATOM 4096 N N . ARG A 1 527 ? 8.018 4.836 7.619 1.00 97.38 527 ARG A N 1
ATOM 4097 C CA . ARG A 1 527 ? 7.760 5.408 8.946 1.00 97.38 527 ARG A CA 1
ATOM 4098 C C . ARG A 1 527 ? 8.017 4.386 10.044 1.00 97.38 527 ARG A C 1
ATOM 4100 O O . ARG A 1 527 ? 8.851 4.629 10.910 1.00 97.38 527 ARG A O 1
ATOM 4107 N N . ARG A 1 528 ? 7.340 3.235 10.006 1.00 98.19 528 ARG A N 1
ATOM 4108 C CA . ARG A 1 528 ? 7.394 2.251 11.097 1.00 98.19 528 ARG A CA 1
ATOM 4109 C C . ARG A 1 528 ? 8.777 1.619 11.267 1.00 98.19 528 ARG A C 1
ATOM 4111 O O . ARG A 1 528 ? 9.138 1.270 12.386 1.00 98.19 528 ARG A O 1
ATOM 4118 N N . TRP A 1 529 ? 9.558 1.510 10.191 1.00 98.31 529 TRP A N 1
ATOM 4119 C CA . TRP A 1 529 ? 10.947 1.045 10.240 1.00 98.31 529 TRP A CA 1
ATOM 4120 C C . TRP A 1 529 ? 11.950 2.123 10.681 1.00 98.31 529 TRP A C 1
ATOM 4122 O O . TRP A 1 529 ? 13.116 1.793 10.871 1.00 98.31 529 TRP A O 1
ATOM 4132 N N . LYS A 1 530 ? 11.529 3.384 10.864 1.00 97.12 530 LYS A N 1
ATOM 4133 C CA . LYS A 1 530 ? 12.410 4.539 11.130 1.00 97.12 530 LYS A CA 1
ATOM 4134 C C . LYS A 1 530 ? 13.508 4.721 10.066 1.00 97.12 530 LYS A C 1
ATOM 4136 O O . LYS A 1 530 ? 14.644 5.056 10.389 1.00 97.12 530 LYS A O 1
ATOM 4141 N N . ILE A 1 531 ? 13.170 4.526 8.787 1.00 97.25 531 ILE A N 1
ATOM 4142 C CA . ILE A 1 531 ? 14.119 4.642 7.659 1.00 97.25 531 ILE A CA 1
ATOM 4143 C C . ILE A 1 531 ? 13.868 5.877 6.780 1.00 97.25 531 ILE A C 1
ATOM 4145 O O . ILE A 1 531 ? 14.193 5.883 5.595 1.00 97.25 531 ILE A O 1
ATOM 4149 N N . GLY A 1 532 ? 13.314 6.951 7.350 1.00 96.12 532 GLY A N 1
ATOM 4150 C CA . GLY A 1 532 ? 13.065 8.215 6.642 1.00 96.12 532 GLY A CA 1
ATOM 4151 C C . GLY A 1 532 ? 14.312 8.831 5.991 1.00 96.12 532 GLY A C 1
ATOM 4152 O O . GLY A 1 532 ? 14.210 9.481 4.953 1.00 96.12 532 GLY A O 1
ATOM 4153 N N . ALA A 1 533 ? 15.504 8.534 6.520 1.00 95.94 533 ALA A N 1
ATOM 4154 C CA . ALA A 1 533 ? 16.790 8.949 5.953 1.00 95.94 533 ALA A CA 1
ATOM 4155 C C . ALA A 1 533 ? 17.055 8.419 4.525 1.00 95.94 533 ALA A C 1
ATOM 4157 O O . ALA A 1 533 ? 17.922 8.946 3.828 1.00 95.94 533 ALA A O 1
ATOM 4158 N N . LEU A 1 534 ? 16.306 7.405 4.066 1.00 94.62 534 LEU A N 1
ATOM 4159 C CA . LEU A 1 534 ? 16.321 6.981 2.660 1.00 94.62 534 LEU A CA 1
ATOM 4160 C C . LEU A 1 534 ? 15.794 8.065 1.713 1.00 94.62 534 LEU A C 1
ATOM 4162 O O . LEU A 1 534 ? 16.153 8.077 0.539 1.00 94.62 534 LEU A O 1
ATOM 4166 N N . LEU A 1 535 ? 14.944 8.960 2.215 1.00 95.62 535 LEU A N 1
ATOM 4167 C CA . LEU A 1 535 ? 14.340 10.041 1.446 1.00 95.62 535 LEU A CA 1
ATOM 4168 C C . LEU A 1 535 ? 15.035 11.377 1.710 1.00 95.62 535 LEU A C 1
ATOM 4170 O O . LEU A 1 535 ? 15.176 12.172 0.787 1.00 95.62 535 LEU A O 1
ATOM 4174 N N . ASP A 1 536 ? 15.458 11.638 2.948 1.00 96.75 536 ASP A N 1
ATOM 4175 C CA . ASP A 1 536 ? 15.877 12.979 3.357 1.00 96.75 536 ASP A CA 1
ATOM 4176 C C . ASP A 1 536 ? 17.133 13.495 2.632 1.00 96.75 536 ASP A C 1
ATOM 4178 O O . ASP A 1 536 ? 18.209 12.888 2.660 1.00 96.75 536 ASP A O 1
ATOM 4182 N N . GLY A 1 537 ? 16.979 14.625 1.938 1.00 95.75 537 GLY A N 1
ATOM 4183 C CA . GLY A 1 537 ? 18.016 15.243 1.116 1.00 95.75 537 GLY A CA 1
ATOM 4184 C C . GLY A 1 537 ? 18.421 14.423 -0.115 1.00 95.75 537 GLY A C 1
ATOM 4185 O O . GLY A 1 537 ? 19.437 14.739 -0.739 1.00 95.75 537 GLY A O 1
ATOM 4186 N N . LYS A 1 538 ? 17.680 13.366 -0.477 1.00 96.19 538 LYS A N 1
ATOM 4187 C CA . LYS A 1 538 ? 18.010 12.483 -1.608 1.00 96.19 538 LYS A CA 1
ATOM 4188 C C . LYS A 1 538 ? 17.245 12.881 -2.861 1.00 96.19 538 LYS A C 1
ATOM 4190 O O . LYS A 1 538 ? 16.079 13.260 -2.800 1.00 96.19 538 LYS A O 1
ATOM 4195 N N . PHE A 1 539 ? 17.887 12.781 -4.021 1.00 95.88 539 PHE A N 1
ATOM 4196 C CA . PHE A 1 539 ? 17.179 12.911 -5.291 1.00 95.88 539 PHE A CA 1
ATOM 4197 C C . PHE A 1 539 ? 16.338 11.664 -5.553 1.00 95.88 539 PHE A C 1
ATOM 4199 O O . PHE A 1 539 ? 16.846 10.549 -5.483 1.00 95.88 539 PHE A O 1
ATOM 4206 N N . LEU A 1 540 ? 15.071 11.874 -5.905 1.00 96.00 540 LEU A N 1
ATOM 4207 C CA . LEU A 1 540 ? 14.297 10.907 -6.667 1.00 96.00 540 LEU A CA 1
ATOM 4208 C C . LEU A 1 540 ? 14.735 10.996 -8.131 1.00 96.00 540 LEU A C 1
ATOM 4210 O O . LEU A 1 540 ? 14.862 12.108 -8.666 1.00 96.00 540 LEU A O 1
ATOM 4214 N N . HIS A 1 541 ? 14.925 9.856 -8.784 1.00 97.81 541 HIS A N 1
ATOM 4215 C CA . HIS A 1 541 ? 15.410 9.805 -10.156 1.00 97.81 541 HIS A CA 1
ATOM 4216 C C . HIS A 1 541 ? 14.342 9.325 -11.142 1.00 97.81 541 HIS A C 1
ATOM 4218 O O . HIS A 1 541 ? 13.329 8.714 -10.799 1.00 97.81 541 HIS A O 1
ATOM 4224 N N . GLY A 1 542 ? 14.602 9.614 -12.412 1.00 98.00 542 GLY A N 1
ATOM 4225 C CA . GLY A 1 542 ? 13.872 9.111 -13.566 1.00 98.00 542 GLY A CA 1
ATOM 4226 C C . GLY A 1 542 ? 14.836 8.589 -14.624 1.00 98.00 542 GLY A C 1
ATOM 4227 O O . GLY A 1 542 ? 16.055 8.663 -14.468 1.00 98.00 542 GLY A O 1
ATOM 4228 N N . MET A 1 543 ? 14.284 8.090 -15.722 1.00 98.25 543 MET A N 1
ATOM 4229 C CA . MET A 1 543 ? 15.027 7.629 -16.882 1.00 98.25 543 MET A CA 1
ATOM 4230 C C . MET A 1 543 ? 14.696 8.491 -18.091 1.00 98.25 543 MET A C 1
ATOM 4232 O O . MET A 1 543 ? 13.592 8.434 -18.628 1.00 98.25 543 MET A O 1
ATOM 4236 N N . GLN A 1 544 ? 15.668 9.272 -18.547 1.00 97.81 544 GLN A N 1
ATOM 4237 C CA . GLN A 1 544 ? 15.583 9.964 -19.820 1.00 97.81 544 GLN A CA 1
ATOM 4238 C C . GLN A 1 544 ? 16.008 9.015 -20.938 1.00 97.81 544 GLN A C 1
ATOM 4240 O O . GLN A 1 544 ? 17.100 8.447 -20.898 1.00 97.81 544 GLN A O 1
ATOM 4245 N N . ILE A 1 545 ? 15.151 8.864 -21.948 1.00 98.19 545 ILE A N 1
ATOM 4246 C CA . ILE A 1 545 ? 15.423 8.021 -23.112 1.00 98.19 545 ILE A CA 1
ATOM 4247 C C . ILE A 1 545 ? 15.634 8.914 -24.332 1.00 98.19 545 ILE A C 1
ATOM 4249 O O . ILE A 1 545 ? 14.749 9.695 -24.686 1.00 98.19 545 ILE A O 1
ATOM 4253 N N . SER A 1 546 ? 16.778 8.777 -24.995 1.00 97.62 546 SER A N 1
ATOM 4254 C CA . SER A 1 546 ? 17.055 9.433 -26.277 1.00 97.62 546 SER A CA 1
ATOM 4255 C C . SER A 1 546 ? 16.917 8.428 -27.413 1.00 97.62 546 SER A C 1
ATOM 4257 O O . SER A 1 546 ? 17.259 7.258 -27.252 1.00 97.62 546 SER A O 1
ATOM 4259 N N . LYS A 1 547 ? 16.414 8.874 -28.567 1.00 97.19 547 LYS A N 1
ATOM 4260 C CA . LYS A 1 547 ? 16.220 8.034 -29.754 1.00 97.19 547 LYS A CA 1
ATOM 4261 C C . LYS A 1 547 ? 17.082 8.535 -30.911 1.00 97.19 547 LYS A C 1
ATOM 4263 O O . LYS A 1 547 ? 16.919 9.676 -31.335 1.00 97.19 547 LYS A O 1
ATOM 4268 N N . THR A 1 548 ? 17.922 7.660 -31.462 1.00 96.06 548 THR A N 1
ATOM 4269 C CA . THR A 1 548 ? 18.721 7.921 -32.672 1.00 96.06 548 THR A CA 1
ATOM 4270 C C . THR A 1 548 ? 18.457 6.812 -33.684 1.00 96.06 548 THR A C 1
ATOM 4272 O O . THR A 1 548 ? 18.875 5.668 -33.497 1.00 96.06 548 THR A O 1
ATOM 4275 N N . GLY A 1 549 ? 17.718 7.128 -34.751 1.00 93.38 549 GLY A N 1
ATOM 4276 C CA . GLY A 1 549 ? 17.190 6.106 -35.659 1.00 93.38 549 GLY A CA 1
ATOM 4277 C C . GLY A 1 549 ? 16.274 5.132 -34.908 1.00 93.38 549 GLY A C 1
ATOM 4278 O O . GLY A 1 549 ? 15.288 5.551 -34.301 1.00 93.38 549 GLY A O 1
ATOM 4279 N N . ASN A 1 550 ? 16.620 3.842 -34.922 1.00 90.00 550 ASN A N 1
ATOM 4280 C CA . ASN A 1 550 ? 15.901 2.789 -34.190 1.00 90.00 550 ASN A CA 1
ATOM 4281 C C . ASN A 1 550 ? 16.520 2.448 -32.825 1.00 90.00 550 ASN A C 1
ATOM 4283 O O . ASN A 1 550 ? 15.985 1.597 -32.118 1.00 90.00 550 ASN A O 1
ATOM 4287 N N . ASN A 1 551 ? 17.622 3.101 -32.450 1.00 94.12 551 ASN A N 1
ATOM 4288 C CA . ASN A 1 551 ? 18.335 2.823 -31.209 1.00 94.12 551 ASN A CA 1
ATOM 4289 C C . ASN A 1 551 ? 17.895 3.774 -30.096 1.00 94.12 551 ASN A C 1
ATOM 4291 O O . ASN A 1 551 ? 17.629 4.956 -30.342 1.00 94.12 551 ASN A O 1
ATOM 4295 N N . TYR A 1 552 ? 17.875 3.255 -28.869 1.00 96.81 552 TYR A N 1
ATOM 4296 C CA . TYR A 1 552 ? 17.596 4.017 -27.659 1.00 96.81 552 TYR A CA 1
ATOM 4297 C C . TYR A 1 552 ? 18.832 4.072 -26.766 1.00 96.81 552 TYR A C 1
ATOM 4299 O O . TYR A 1 552 ? 19.553 3.085 -26.642 1.00 96.81 552 TYR A O 1
ATOM 4307 N N . THR A 1 553 ? 19.056 5.215 -26.126 1.00 97.56 553 THR A N 1
ATOM 4308 C CA . THR A 1 553 ? 20.015 5.346 -25.025 1.00 97.56 553 THR A CA 1
ATOM 4309 C C . THR A 1 553 ? 19.293 5.789 -23.763 1.00 97.56 553 THR A C 1
ATOM 4311 O O . THR A 1 553 ? 18.312 6.532 -23.824 1.00 97.56 553 THR A O 1
ATOM 4314 N N . TYR A 1 554 ? 19.771 5.300 -22.622 1.00 97.88 554 TYR A N 1
ATOM 4315 C CA . TYR A 1 554 ? 19.123 5.423 -21.321 1.00 97.88 554 TYR A CA 1
ATOM 4316 C C . TYR A 1 554 ? 20.032 6.202 -20.374 1.00 97.88 554 TYR A C 1
ATOM 4318 O O . TYR A 1 554 ? 21.191 5.838 -20.182 1.00 97.88 554 TYR A O 1
ATOM 4326 N N . MET A 1 555 ? 19.517 7.285 -19.797 1.00 97.56 555 MET A N 1
ATOM 4327 C CA . MET A 1 555 ? 20.252 8.140 -18.871 1.00 97.56 555 MET A CA 1
ATOM 4328 C C . MET A 1 555 ? 19.421 8.375 -17.614 1.00 97.56 555 MET A C 1
ATOM 4330 O O . MET A 1 555 ? 18.330 8.943 -17.683 1.00 97.56 555 MET A O 1
ATOM 4334 N N . LYS A 1 556 ? 19.946 7.963 -16.456 1.00 97.56 556 LYS A N 1
ATOM 4335 C CA . LYS A 1 556 ? 19.341 8.296 -15.164 1.00 97.56 556 LYS A CA 1
ATOM 4336 C C . LYS A 1 556 ? 19.442 9.809 -14.946 1.00 97.56 556 LYS A C 1
ATOM 4338 O O . LYS A 1 556 ? 20.520 10.376 -15.107 1.00 97.56 556 LYS A O 1
ATOM 4343 N N . ILE A 1 557 ? 18.330 10.451 -14.597 1.00 97.38 557 ILE A N 1
ATOM 4344 C CA . ILE A 1 557 ? 18.248 11.898 -14.361 1.00 97.38 557 ILE A CA 1
ATOM 4345 C C . ILE A 1 557 ? 17.692 12.199 -12.974 1.00 97.38 557 ILE A C 1
ATOM 4347 O O . ILE A 1 557 ? 16.871 11.444 -12.452 1.00 97.38 557 ILE A O 1
ATOM 4351 N N . ASN A 1 558 ? 18.091 13.332 -12.403 1.00 96.75 558 ASN A N 1
ATOM 4352 C CA . ASN A 1 558 ? 17.503 13.844 -11.169 1.00 96.75 558 ASN A CA 1
ATOM 4353 C C . ASN A 1 558 ? 16.137 14.461 -11.482 1.00 96.75 558 ASN A C 1
ATOM 4355 O O . ASN A 1 558 ? 16.034 15.326 -12.350 1.00 96.75 558 ASN A O 1
ATOM 4359 N N . VAL A 1 559 ? 15.098 14.040 -10.760 1.00 94.12 559 VAL A N 1
ATOM 4360 C CA . VAL A 1 559 ? 13.748 14.604 -10.891 1.00 94.12 559 VAL A CA 1
ATOM 4361 C C . VAL A 1 559 ? 13.546 15.659 -9.813 1.00 94.12 559 VAL A C 1
ATOM 4363 O O . VAL A 1 559 ? 13.410 16.843 -10.107 1.00 94.12 559 VAL A O 1
ATOM 4366 N N . ARG A 1 560 ? 13.562 15.266 -8.539 1.00 91.00 560 ARG A N 1
ATOM 4367 C CA . ARG A 1 560 ? 13.354 16.200 -7.427 1.00 91.00 560 ARG A CA 1
ATOM 4368 C C . ARG A 1 560 ? 14.028 15.689 -6.166 1.00 91.00 560 ARG A C 1
ATOM 4370 O O . ARG A 1 560 ? 14.000 14.492 -5.902 1.00 91.00 560 ARG A O 1
ATOM 4377 N N . THR A 1 561 ? 14.594 16.593 -5.375 1.00 93.69 561 THR A N 1
ATOM 4378 C CA . THR A 1 561 ? 15.036 16.276 -4.014 1.00 93.69 561 THR A CA 1
ATOM 4379 C C . THR A 1 561 ? 13.828 15.986 -3.129 1.00 93.69 561 THR A C 1
ATOM 4381 O O . THR A 1 561 ? 12.845 16.728 -3.153 1.00 93.69 561 THR A O 1
ATOM 4384 N N . ARG A 1 562 ? 13.902 14.912 -2.351 1.00 93.56 562 ARG A N 1
ATOM 4385 C CA . ARG A 1 562 ? 12.954 14.574 -1.297 1.00 93.56 562 ARG A CA 1
ATOM 4386 C C . ARG A 1 562 ? 13.525 15.002 0.047 1.00 93.56 562 ARG A C 1
ATOM 4388 O O . ARG A 1 562 ? 14.732 14.964 0.263 1.00 93.56 562 ARG A O 1
ATOM 4395 N N . TYR A 1 563 ? 12.639 15.405 0.940 1.00 94.44 563 TYR A N 1
ATOM 4396 C CA . TYR A 1 563 ? 12.950 15.684 2.332 1.00 94.44 563 TYR A CA 1
ATOM 4397 C C . TYR A 1 563 ? 12.043 14.850 3.221 1.00 94.44 563 TYR A C 1
ATOM 4399 O O . TYR A 1 563 ? 10.858 14.675 2.927 1.00 94.44 563 TYR A O 1
ATOM 4407 N N . PHE A 1 564 ? 12.605 14.352 4.314 1.00 94.50 564 PHE A N 1
ATOM 4408 C CA . PHE A 1 564 ? 11.866 13.622 5.328 1.00 94.50 564 PHE A CA 1
ATOM 4409 C C . PHE A 1 564 ? 12.383 14.029 6.700 1.00 94.50 564 PHE A C 1
ATOM 4411 O O . PHE A 1 564 ? 13.415 13.555 7.163 1.00 94.50 564 PHE A O 1
ATOM 4418 N N . LYS A 1 565 ? 11.650 14.934 7.345 1.00 93.12 565 LYS A N 1
ATOM 4419 C CA . LYS A 1 565 ? 11.987 15.433 8.677 1.00 93.12 565 LYS A CA 1
ATOM 4420 C C . LYS A 1 565 ? 11.516 14.452 9.744 1.00 93.12 565 LYS A C 1
ATOM 4422 O O . LYS A 1 565 ? 10.522 13.760 9.543 1.00 93.12 565 LYS A O 1
ATOM 4427 N N . ASP A 1 566 ? 12.144 14.469 10.916 1.00 91.31 566 ASP A N 1
ATOM 4428 C CA . ASP A 1 566 ? 11.728 13.619 12.043 1.00 91.31 566 ASP A CA 1
ATOM 4429 C C . ASP A 1 566 ? 10.259 13.837 12.436 1.00 91.31 566 ASP A C 1
ATOM 4431 O O . ASP A 1 566 ? 9.530 12.886 12.718 1.00 91.31 566 ASP A O 1
ATOM 4435 N N . LEU A 1 567 ? 9.773 15.079 12.343 1.00 90.81 567 LEU A N 1
ATOM 4436 C CA . LEU A 1 567 ? 8.362 15.400 12.567 1.00 90.81 567 LEU A CA 1
ATOM 4437 C C . LEU A 1 567 ? 7.405 14.742 11.551 1.00 90.81 567 LEU A C 1
ATOM 4439 O O . LEU A 1 567 ? 6.207 14.740 11.776 1.00 90.81 567 LEU A O 1
ATOM 4443 N N . TYR A 1 568 ? 7.876 14.132 10.458 1.00 91.88 568 TYR A N 1
ATOM 4444 C CA . TYR A 1 568 ? 7.031 13.408 9.491 1.00 91.88 568 TYR A CA 1
ATOM 4445 C C . TYR A 1 568 ? 6.763 11.950 9.878 1.00 91.88 568 TYR A C 1
ATOM 4447 O O . TYR A 1 568 ? 5.939 11.284 9.242 1.00 91.88 568 TYR A O 1
ATOM 4455 N N . TYR A 1 569 ? 7.386 11.448 10.951 1.00 94.38 569 TYR A N 1
ATOM 4456 C CA . TYR A 1 569 ? 7.025 10.148 11.518 1.00 94.38 569 TYR A CA 1
ATOM 4457 C C . TYR A 1 569 ? 5.621 10.123 12.124 1.00 94.38 569 TYR A C 1
ATOM 4459 O O . TYR A 1 569 ? 5.029 9.043 12.200 1.00 94.38 569 TYR A O 1
ATOM 4467 N N . TYR A 1 570 ? 5.072 11.285 12.484 1.00 93.06 570 TYR A N 1
ATOM 4468 C CA . TYR A 1 570 ? 3.714 11.475 12.992 1.00 93.06 570 TYR A CA 1
ATOM 4469 C C . TYR A 1 570 ? 3.101 12.709 12.340 1.00 93.06 570 TYR A C 1
ATOM 4471 O O . TYR A 1 570 ? 3.733 13.752 12.268 1.00 93.06 570 TYR A O 1
ATOM 4479 N N . PHE A 1 571 ? 1.873 12.617 11.847 1.00 91.19 571 PHE A N 1
ATOM 4480 C CA . PHE A 1 571 ? 1.192 13.802 11.329 1.00 91.19 571 PHE A CA 1
ATOM 4481 C C . PHE A 1 571 ? 0.706 14.693 12.480 1.00 91.19 571 PHE A C 1
ATOM 4483 O O . PHE A 1 571 ? 0.442 14.167 13.565 1.00 91.19 571 PHE A O 1
ATOM 4490 N N . PRO A 1 572 ? 0.590 16.019 12.283 1.00 92.00 572 PRO A N 1
ATOM 4491 C CA . PRO A 1 572 ? 0.080 16.914 13.314 1.00 92.00 572 PRO A CA 1
ATOM 4492 C C . PRO A 1 572 ? -1.376 16.582 13.627 1.00 92.00 572 PRO A C 1
ATOM 4494 O O . PRO A 1 572 ? -2.165 16.310 12.721 1.00 92.00 572 PRO A O 1
ATOM 4497 N N . ILE A 1 573 ? -1.747 16.651 14.903 1.00 92.81 573 ILE A N 1
ATOM 4498 C CA . ILE A 1 573 ? -3.153 16.760 15.290 1.00 92.81 573 ILE A CA 1
ATOM 4499 C C . ILE A 1 573 ? -3.686 18.062 14.676 1.00 92.81 573 ILE A C 1
ATOM 4501 O O . ILE A 1 573 ? -2.976 19.070 14.741 1.00 92.81 573 ILE A O 1
ATOM 4505 N N . PRO A 1 574 ? -4.885 18.075 14.063 1.00 91.00 574 PRO A N 1
ATOM 4506 C CA . PRO A 1 574 ? -5.381 19.274 13.398 1.00 91.00 574 PRO A CA 1
ATOM 4507 C C . PRO A 1 574 ? -5.379 20.489 14.331 1.00 91.00 574 PRO A C 1
ATOM 4509 O O . PRO A 1 574 ? -5.906 20.423 15.442 1.00 91.00 574 PRO A O 1
ATOM 4512 N N . LYS A 1 575 ? -4.816 21.607 13.866 1.00 88.69 575 LYS A N 1
ATOM 4513 C CA . LYS A 1 575 ? -4.674 22.842 14.648 1.00 88.69 575 LYS A CA 1
ATOM 4514 C C . LYS A 1 575 ? -5.959 23.295 15.340 1.00 88.69 575 LYS A C 1
ATOM 4516 O O . LYS A 1 575 ? -5.927 23.684 16.508 1.00 88.69 575 LYS A O 1
ATOM 4521 N N . ASP A 1 576 ? -7.082 23.239 14.628 1.00 88.88 576 ASP A N 1
ATOM 4522 C CA . ASP A 1 576 ? -8.381 23.668 15.151 1.00 88.88 576 ASP A CA 1
ATOM 4523 C C . ASP A 1 576 ? -8.854 22.766 16.301 1.00 88.88 576 ASP A C 1
ATOM 4525 O O . ASP A 1 576 ? -9.426 23.264 17.266 1.00 88.88 576 ASP A O 1
ATOM 4529 N N . GLU A 1 577 ? -8.541 21.467 16.258 1.00 89.75 577 GLU A N 1
ATOM 4530 C CA . GLU A 1 577 ? -8.859 20.513 17.329 1.00 89.75 577 GLU A CA 1
ATOM 4531 C C . GLU A 1 577 ? -8.036 20.801 18.590 1.00 89.75 577 GLU A C 1
ATOM 4533 O O . GLU A 1 577 ? -8.585 20.849 19.689 1.00 89.75 577 GLU A O 1
ATOM 4538 N N . VAL A 1 578 ? -6.732 21.060 18.442 1.00 90.00 578 VAL A N 1
ATOM 4539 C CA . VAL A 1 578 ? -5.845 21.417 19.569 1.00 90.00 578 VAL A CA 1
ATOM 4540 C C . VAL A 1 578 ? -6.209 22.787 20.153 1.00 90.00 578 VAL A C 1
ATOM 4542 O O . VAL A 1 578 ? -6.149 22.991 21.364 1.00 90.00 578 VAL A O 1
ATOM 4545 N N . THR A 1 579 ? -6.633 23.728 19.305 1.00 88.81 579 THR A N 1
ATOM 4546 C CA . THR A 1 579 ? -7.089 25.062 19.731 1.00 88.81 579 THR A CA 1
ATOM 4547 C C . THR A 1 579 ? -8.418 24.984 20.483 1.00 88.81 579 THR A C 1
ATOM 4549 O O . THR A 1 579 ? -8.591 25.652 21.501 1.00 88.81 579 THR A O 1
ATOM 4552 N N . LEU A 1 580 ? -9.356 24.163 19.999 1.00 87.38 580 LEU A N 1
ATOM 4553 C CA . LEU A 1 580 ? -10.662 23.958 20.627 1.00 87.38 580 LEU A CA 1
ATOM 4554 C C . LEU A 1 580 ? -10.548 23.179 21.944 1.00 87.38 580 LEU A C 1
ATOM 4556 O O . LEU A 1 580 ? -11.305 23.426 22.882 1.00 87.38 580 LEU A O 1
ATOM 4560 N N . ASN A 1 581 ? -9.608 22.238 22.013 1.00 88.81 581 ASN A N 1
ATOM 4561 C CA . ASN A 1 581 ? -9.411 21.348 23.142 1.00 88.81 581 ASN A CA 1
ATOM 4562 C C . ASN A 1 581 ? -7.925 21.281 23.516 1.00 88.81 581 ASN A C 1
ATOM 4564 O O . ASN A 1 581 ? -7.180 20.423 23.044 1.00 88.81 581 ASN A O 1
ATOM 4568 N N . SER A 1 582 ? -7.519 22.156 24.438 1.00 87.06 582 SER A N 1
ATOM 4569 C CA . SER A 1 582 ? -6.129 22.293 24.887 1.00 87.06 582 SER A CA 1
ATOM 4570 C C . SER A 1 582 ? -5.548 21.057 25.587 1.00 87.06 582 SER A C 1
ATOM 4572 O O . SER A 1 582 ? -4.344 21.011 25.826 1.00 87.06 582 SER A O 1
ATOM 4574 N N . ALA A 1 583 ? -6.364 20.046 25.905 1.00 90.12 583 ALA A N 1
ATOM 4575 C CA . ALA A 1 583 ? -5.881 18.771 26.432 1.00 90.12 583 ALA A CA 1
ATOM 4576 C C . ALA A 1 583 ? -5.464 17.773 25.334 1.00 90.12 583 ALA A C 1
ATOM 4578 O O . ALA A 1 583 ? -4.912 16.713 25.638 1.00 90.12 583 ALA A O 1
ATOM 4579 N N . LEU A 1 584 ? -5.710 18.08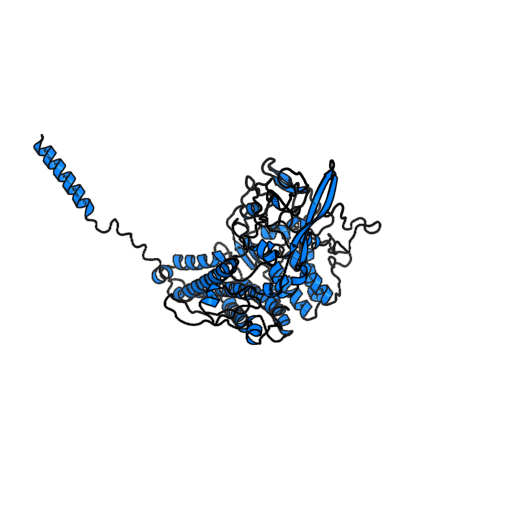2 24.056 1.00 91.50 584 LEU A N 1
ATOM 4580 C CA . LEU A 1 584 ? -5.149 17.331 22.938 1.00 91.50 584 LEU A CA 1
ATOM 4581 C C . LEU A 1 584 ? -3.707 17.775 22.709 1.00 91.50 584 LEU A C 1
ATOM 4583 O O . LEU A 1 584 ? -3.441 18.724 21.978 1.00 91.50 584 LEU A O 1
ATOM 4587 N N . LEU A 1 585 ? -2.761 17.065 23.321 1.00 92.56 585 LEU A N 1
ATOM 4588 C CA . LEU A 1 585 ? -1.343 17.327 23.091 1.00 92.56 585 LEU A CA 1
ATOM 4589 C C . LEU A 1 585 ? -0.976 17.151 21.613 1.00 92.56 585 LEU A C 1
ATOM 4591 O O . LEU A 1 585 ? -1.289 16.122 21.005 1.00 92.56 585 LEU A O 1
ATOM 4595 N N . GLN A 1 586 ? -0.269 18.139 21.066 1.00 93.12 586 GLN A N 1
ATOM 4596 C CA . GLN A 1 586 ? 0.260 18.112 19.705 1.00 93.12 586 GLN A CA 1
ATOM 4597 C C . GLN A 1 586 ? 1.421 17.106 19.580 1.00 93.12 586 GLN A C 1
ATOM 4599 O O . GLN A 1 586 ? 2.112 16.798 20.553 1.00 93.12 586 GLN A O 1
ATOM 4604 N N . ASN A 1 587 ? 1.629 16.563 18.379 1.00 93.50 587 ASN A N 1
ATOM 4605 C CA . ASN A 1 587 ? 2.780 15.712 18.080 1.00 93.50 587 ASN A CA 1
ATOM 4606 C C . ASN A 1 587 ? 4.084 16.533 17.980 1.00 93.50 587 ASN A C 1
ATOM 4608 O O . ASN A 1 587 ? 4.035 17.725 17.682 1.00 93.50 587 ASN A O 1
ATOM 4612 N N . PRO A 1 588 ? 5.264 15.926 18.215 1.00 91.69 588 PRO A N 1
ATOM 4613 C CA . PRO A 1 588 ? 6.522 16.667 18.264 1.00 91.69 588 PRO A CA 1
ATOM 4614 C C . PRO A 1 588 ? 6.828 17.452 16.984 1.00 91.69 588 PRO A C 1
ATOM 4616 O O . PRO A 1 588 ? 6.770 16.905 15.884 1.00 91.69 588 PRO A O 1
ATOM 4619 N N . GLY A 1 589 ? 7.241 18.709 17.155 1.00 88.81 589 GLY A N 1
ATOM 4620 C CA . GLY A 1 589 ? 7.716 19.573 16.070 1.00 88.81 589 GLY A CA 1
ATOM 4621 C C . GLY A 1 589 ? 6.643 20.399 15.353 1.00 88.81 589 GLY A C 1
ATOM 4622 O O . GLY A 1 589 ? 6.997 21.080 14.390 1.00 88.81 589 GLY A O 1
ATOM 4623 N N . TYR A 1 590 ? 5.385 20.356 15.806 1.00 88.50 590 TYR A N 1
ATOM 4624 C CA . TYR A 1 590 ? 4.252 21.091 15.231 1.00 88.50 590 TYR A CA 1
ATOM 4625 C C . TYR A 1 590 ? 3.666 22.130 16.179 1.00 88.50 590 TYR A C 1
ATOM 4627 O O . TYR A 1 590 ? 3.705 21.892 17.409 1.00 88.50 590 TYR A O 1
#

Radius of gyration: 27.69 Å; chains: 1; bounding box: 108×61×65 Å